Protein AF-A0A7M7JVC4-F1 (afdb_monomer_lite)

Structure (mmCIF, N/CA/C/O backbone):
data_AF-A0A7M7JVC4-F1
#
_entry.id   AF-A0A7M7JVC4-F1
#
loop_
_atom_site.group_PDB
_atom_site.id
_atom_site.type_symbol
_atom_site.label_atom_id
_atom_site.label_alt_id
_atom_site.label_comp_id
_atom_site.label_asym_id
_atom_site.label_entity_id
_atom_site.label_seq_id
_atom_site.pdbx_PDB_ins_code
_atom_site.Cartn_x
_atom_site.Cartn_y
_atom_site.Cartn_z
_atom_site.occupancy
_atom_site.B_iso_or_equiv
_atom_site.auth_seq_id
_atom_site.auth_comp_id
_atom_site.auth_asym_id
_atom_site.auth_atom_id
_atom_site.pdbx_PDB_model_num
ATOM 1 N N . MET A 1 1 ? -13.337 -35.279 90.264 1.00 39.53 1 MET A N 1
ATOM 2 C CA . MET A 1 1 ? -12.430 -34.164 89.915 1.00 39.53 1 MET A CA 1
ATOM 3 C C . MET A 1 1 ? -13.266 -32.918 89.664 1.00 39.53 1 MET A C 1
ATOM 5 O O . MET A 1 1 ? -14.365 -33.030 89.143 1.00 39.53 1 MET A O 1
ATOM 9 N N . LEU A 1 2 ? -12.774 -31.799 90.187 1.00 34.56 2 LEU A N 1
ATOM 10 C CA . LEU A 1 2 ? -13.443 -30.538 90.527 1.00 34.56 2 LEU A CA 1
ATOM 11 C C . LEU A 1 2 ? -14.158 -29.793 89.372 1.00 34.56 2 LEU A C 1
ATOM 13 O O . LEU A 1 2 ? -13.673 -29.756 88.247 1.00 34.56 2 LEU A O 1
ATOM 17 N N . GLN A 1 3 ? -15.284 -29.150 89.723 1.00 35.53 3 GLN A N 1
ATOM 18 C CA . GLN A 1 3 ? -15.937 -28.005 89.045 1.00 35.53 3 GLN A CA 1
ATOM 19 C C . GLN A 1 3 ? -15.028 -26.727 89.078 1.00 35.53 3 GLN A C 1
ATOM 21 O O . GLN A 1 3 ? -13.946 -26.847 89.655 1.00 35.53 3 GLN A O 1
ATOM 26 N N . PRO A 1 4 ? -15.415 -25.485 88.642 1.00 53.03 4 PRO A N 1
ATOM 27 C CA . PRO A 1 4 ? -16.705 -24.984 88.115 1.00 53.03 4 PRO A CA 1
ATOM 28 C C . PRO A 1 4 ? -16.683 -23.914 86.982 1.00 53.03 4 PRO A C 1
ATOM 30 O O . PRO A 1 4 ? -15.665 -23.356 86.587 1.00 53.03 4 PRO A O 1
ATOM 33 N N . LYS A 1 5 ? -17.915 -23.609 86.536 1.00 40.22 5 LYS A N 1
ATOM 34 C CA . LYS A 1 5 ? -18.492 -22.342 86.025 1.00 40.22 5 LYS A CA 1
ATOM 35 C C . LYS A 1 5 ? -17.651 -21.055 86.154 1.00 40.22 5 LYS A C 1
ATOM 37 O O . LYS A 1 5 ? -17.194 -20.713 87.242 1.00 40.22 5 LYS A O 1
ATOM 42 N N . LYS A 1 6 ? -17.754 -20.197 85.127 1.00 35.00 6 LYS A N 1
ATOM 43 C CA . LYS A 1 6 ? -17.859 -18.736 85.308 1.00 35.00 6 LYS A CA 1
ATOM 44 C C . LYS A 1 6 ? -18.884 -18.118 84.344 1.00 35.00 6 LYS A C 1
ATOM 46 O O . LYS A 1 6 ? -18.699 -18.112 83.134 1.00 35.00 6 LYS A O 1
ATOM 51 N N . GLN A 1 7 ? -19.976 -17.627 84.934 1.00 38.47 7 GLN A N 1
ATOM 52 C CA . GLN A 1 7 ? -20.825 -16.540 84.429 1.00 38.47 7 GLN A CA 1
ATOM 53 C C . GLN A 1 7 ? -20.038 -15.216 84.382 1.00 38.47 7 GLN A C 1
ATOM 55 O O . GLN A 1 7 ? -18.957 -15.152 84.965 1.00 38.47 7 GLN A O 1
ATOM 60 N N . ILE A 1 8 ? -20.679 -14.180 83.804 1.00 33.00 8 ILE A N 1
ATOM 61 C CA . ILE A 1 8 ? -20.412 -12.714 83.797 1.00 33.00 8 ILE A CA 1
ATOM 62 C C . ILE A 1 8 ? -20.224 -12.268 82.330 1.00 33.00 8 ILE A C 1
ATOM 64 O O . ILE A 1 8 ? -19.356 -12.793 81.655 1.00 33.00 8 ILE A O 1
ATOM 68 N N . ARG A 1 9 ? -20.965 -11.329 81.726 1.00 27.92 9 ARG A N 1
ATOM 69 C CA . ARG A 1 9 ? -21.956 -10.341 82.181 1.00 27.92 9 ARG A CA 1
ATOM 70 C C . ARG A 1 9 ? -22.773 -9.918 80.952 1.00 27.92 9 ARG A C 1
ATOM 72 O O . ARG A 1 9 ? -22.198 -9.566 79.928 1.00 27.92 9 ARG A O 1
ATOM 79 N N . THR A 1 10 ? -24.092 -9.864 81.079 1.00 34.88 10 THR A N 1
ATOM 80 C CA . THR A 1 10 ? -24.926 -8.954 80.292 1.00 34.88 10 THR A CA 1
ATOM 81 C C . THR A 1 10 ? -24.662 -7.534 80.780 1.00 34.88 10 THR A C 1
ATOM 83 O O . THR A 1 10 ? -24.976 -7.206 81.923 1.00 34.88 10 THR A O 1
ATOM 86 N N . THR A 1 11 ? -24.101 -6.689 79.922 1.00 31.03 11 THR A N 1
ATOM 87 C CA . THR A 1 11 ? -24.216 -5.235 80.052 1.00 31.03 11 THR A CA 1
ATOM 88 C C . THR A 1 11 ? -24.952 -4.717 78.834 1.00 31.03 11 THR A C 1
ATOM 90 O O . THR A 1 11 ? -24.381 -4.539 77.762 1.00 31.03 11 THR A O 1
ATOM 93 N N . SER A 1 12 ? -26.245 -4.478 79.028 1.00 39.09 12 SER A N 1
ATOM 94 C CA . SER A 1 12 ? -26.968 -3.433 78.324 1.00 39.09 12 SER A CA 1
ATOM 95 C C . SER A 1 12 ? -26.209 -2.120 78.515 1.00 39.09 12 SER A C 1
ATOM 97 O O . SER A 1 12 ? -26.120 -1.615 79.633 1.00 39.09 12 SER A O 1
ATOM 99 N N . SER A 1 13 ? -25.659 -1.574 77.438 1.00 31.41 13 SER A N 1
ATOM 100 C CA . SER A 1 13 ? -25.158 -0.207 77.413 1.00 31.41 13 SER A CA 1
ATOM 101 C C . SER A 1 13 ? -25.690 0.451 76.155 1.00 31.41 13 SER A C 1
ATOM 103 O O . SER A 1 13 ? -25.163 0.264 75.067 1.00 31.41 13 SER A O 1
ATOM 105 N N . THR A 1 14 ? -26.773 1.197 76.362 1.00 32.34 14 THR A N 1
ATOM 106 C CA . THR A 1 14 ? -27.021 2.505 75.752 1.00 32.34 14 THR A CA 1
ATOM 107 C C . THR A 1 14 ? -26.822 2.604 74.245 1.00 32.34 14 THR A C 1
ATOM 109 O O . THR A 1 14 ? -25.716 2.807 73.748 1.00 32.34 14 THR A O 1
ATOM 112 N N . ALA A 1 15 ? -27.961 2.645 73.558 1.00 42.03 15 ALA A N 1
ATOM 113 C CA . ALA A 1 15 ? -28.171 3.549 72.444 1.00 42.03 15 ALA A CA 1
ATOM 114 C C . ALA A 1 15 ? -27.502 4.907 72.731 1.00 42.03 15 ALA A C 1
ATOM 116 O O . ALA A 1 15 ? -28.035 5.738 73.465 1.00 42.03 15 ALA A O 1
ATOM 117 N N . SER A 1 16 ? -26.319 5.123 72.168 1.00 34.59 16 SER A N 1
ATOM 118 C CA . SER A 1 16 ? -25.810 6.455 71.900 1.00 34.59 16 SER A CA 1
ATOM 119 C C . SER A 1 16 ? -26.109 6.722 70.434 1.00 34.59 16 SER A C 1
ATOM 121 O O . SER A 1 16 ? -25.559 6.103 69.524 1.00 34.59 16 SER A O 1
ATOM 123 N N . GLY A 1 17 ? -27.078 7.608 70.209 1.00 39.62 17 GLY A N 1
ATOM 124 C CA . GLY A 1 17 ? -27.341 8.152 68.892 1.00 39.62 17 GLY A CA 1
ATOM 125 C C . GLY A 1 17 ? -26.047 8.734 68.341 1.00 39.62 17 GLY A C 1
ATOM 126 O O . GLY A 1 17 ? -25.578 9.775 68.803 1.00 39.62 17 GLY A O 1
ATOM 127 N N . ILE A 1 18 ? -25.469 8.055 67.350 1.00 38.88 18 ILE A N 1
ATOM 128 C CA . ILE A 1 18 ? -24.458 8.653 66.492 1.00 38.88 18 ILE A CA 1
ATOM 129 C C . ILE A 1 18 ? -25.193 9.728 65.705 1.00 38.88 18 ILE A C 1
ATOM 131 O O . ILE A 1 18 ? -25.980 9.467 64.791 1.00 38.88 18 ILE A O 1
ATOM 135 N N . ARG A 1 19 ? -24.968 10.948 66.186 1.00 39.88 19 ARG A N 1
ATOM 136 C CA . ARG A 1 19 ? -25.405 12.216 65.630 1.00 39.88 19 ARG A CA 1
ATOM 137 C C . ARG A 1 19 ? -25.292 12.200 64.108 1.00 39.88 19 ARG A C 1
ATOM 139 O O . ARG A 1 19 ? -24.287 11.793 63.529 1.00 39.88 19 ARG A O 1
ATOM 146 N N . SER A 1 20 ? -26.326 12.729 63.472 1.00 44.97 20 SER A N 1
ATOM 147 C CA . SER A 1 20 ? -26.440 13.005 62.041 1.00 44.97 20 SER A CA 1
ATOM 148 C C . SER A 1 20 ? -25.381 13.968 61.475 1.00 44.97 20 SER A C 1
ATOM 150 O O . SER A 1 20 ? -25.412 14.234 60.276 1.00 44.97 20 SER A O 1
ATOM 152 N N . ASP A 1 21 ? -24.431 14.441 62.287 1.00 44.59 21 ASP A N 1
ATOM 153 C CA . ASP A 1 21 ? -23.516 15.544 61.964 1.00 44.59 21 ASP A CA 1
ATOM 154 C C . ASP A 1 21 ? -22.175 15.106 61.349 1.00 44.59 21 ASP A C 1
ATOM 156 O O . ASP A 1 21 ? -21.436 15.934 60.825 1.00 44.59 21 ASP A O 1
ATOM 160 N N . HIS A 1 22 ? -21.846 13.808 61.325 1.00 47.22 22 HIS A N 1
ATOM 161 C CA . HIS A 1 22 ? -20.631 13.302 60.650 1.00 47.22 22 HIS A CA 1
ATOM 162 C C . HIS A 1 22 ? -20.788 13.113 59.127 1.00 47.22 22 HIS A C 1
ATOM 164 O O . HIS A 1 22 ? -19.872 12.648 58.456 1.00 47.22 22 HIS A O 1
ATOM 170 N N . LYS A 1 23 ? -21.940 13.483 58.557 1.00 54.78 23 LYS A N 1
ATOM 171 C CA . LYS A 1 23 ? -22.329 13.128 57.178 1.00 54.78 23 LYS A CA 1
ATOM 172 C C . LYS A 1 23 ? -21.981 14.189 56.123 1.00 54.78 23 LYS A C 1
ATOM 174 O O . LYS A 1 23 ? -21.711 13.846 54.977 1.00 54.78 23 LYS A O 1
ATOM 179 N N . ILE A 1 24 ? -21.944 15.464 56.509 1.00 60.16 24 ILE A N 1
ATOM 180 C CA . ILE A 1 24 ? -21.456 16.583 55.682 1.00 60.16 24 ILE A CA 1
ATOM 181 C C . ILE A 1 24 ? -19.916 16.577 55.531 1.00 60.16 24 ILE A C 1
ATOM 183 O O . ILE A 1 24 ? -19.450 16.746 54.399 1.00 60.16 24 ILE A O 1
ATOM 187 N N . PRO A 1 25 ? -19.103 16.305 56.581 1.00 77.62 25 PRO A N 1
ATOM 188 C CA . PRO A 1 25 ? -17.643 16.346 56.447 1.00 77.62 25 PRO A CA 1
ATOM 189 C C . PRO A 1 25 ? -17.065 15.314 55.468 1.00 77.62 25 PRO A C 1
ATOM 191 O O . PRO A 1 25 ? -16.040 15.594 54.853 1.00 77.62 25 PRO A O 1
ATOM 194 N N . ALA A 1 26 ? -17.717 14.166 55.248 1.00 85.25 26 ALA A N 1
ATOM 195 C CA . ALA A 1 26 ? -17.235 13.154 54.301 1.00 85.25 26 ALA A CA 1
ATOM 196 C C . ALA A 1 26 ? -17.273 13.640 52.836 1.00 85.25 26 ALA A C 1
ATOM 198 O O . ALA A 1 26 ? -16.300 13.473 52.105 1.00 85.25 26 ALA A O 1
ATOM 199 N N . ILE A 1 27 ? -18.349 14.314 52.406 1.00 86.75 27 ILE A N 1
ATOM 200 C CA . ILE A 1 27 ? -18.439 14.879 51.044 1.00 86.75 27 ILE A CA 1
ATOM 201 C C . ILE A 1 27 ? -17.459 16.034 50.860 1.00 86.75 27 ILE A C 1
ATOM 203 O O . ILE A 1 27 ? -16.848 16.164 49.799 1.00 86.75 27 ILE A O 1
ATOM 207 N N . GLU A 1 28 ? -17.304 16.889 51.870 1.00 88.00 28 GLU A N 1
ATOM 208 C CA . GLU A 1 28 ? -16.306 17.958 51.818 1.00 88.00 28 GLU A CA 1
ATOM 209 C C . GLU A 1 28 ? -14.888 17.400 51.753 1.00 88.00 28 GLU A C 1
ATOM 211 O O . GLU A 1 28 ? -14.068 17.910 50.991 1.00 88.00 28 GLU A O 1
ATOM 216 N N . HIS A 1 29 ? -14.612 16.318 52.483 1.00 90.19 29 HIS A N 1
ATOM 217 C CA . HIS A 1 29 ? -13.346 15.607 52.391 1.00 90.19 29 HIS A CA 1
ATOM 218 C C . HIS A 1 29 ? -13.120 15.052 50.977 1.00 90.19 29 HIS A C 1
ATOM 220 O O . HIS A 1 29 ? -12.086 15.339 50.380 1.00 90.19 29 HIS A O 1
ATOM 226 N N . LEU A 1 30 ? -14.115 14.387 50.372 1.00 89.69 30 LEU A N 1
ATOM 227 C CA . LEU A 1 30 ? -14.038 13.920 48.977 1.00 89.69 30 LEU A CA 1
ATOM 228 C C . LEU A 1 30 ? -13.825 15.059 47.971 1.00 89.69 30 LEU A C 1
ATOM 230 O O . LEU A 1 30 ? -13.145 14.874 46.967 1.00 89.69 30 LEU A O 1
ATOM 234 N N . LYS A 1 31 ? -14.396 16.246 48.209 1.00 89.81 31 LYS A N 1
ATOM 235 C CA . LYS A 1 31 ? -14.145 17.429 47.369 1.00 89.81 31 LYS A CA 1
ATOM 236 C C . LYS A 1 31 ? -12.717 17.956 47.535 1.00 89.81 31 LYS A C 1
ATOM 238 O O . LYS A 1 31 ? -12.133 18.385 46.546 1.00 89.81 31 LYS A O 1
ATOM 243 N N . LYS A 1 32 ? -12.160 17.913 48.752 1.00 92.31 32 LYS A N 1
ATOM 244 C CA . LYS A 1 32 ? -10.773 18.319 49.046 1.00 92.31 32 LYS A CA 1
ATOM 245 C C . LYS A 1 32 ? -9.739 17.366 48.447 1.00 92.31 32 LYS A C 1
ATOM 247 O O . LYS A 1 32 ? -8.675 17.825 48.055 1.00 92.31 32 LYS A O 1
ATOM 252 N N . LEU A 1 33 ? -10.064 16.076 48.335 1.00 89.12 33 LEU A N 1
ATOM 253 C CA . LEU A 1 33 ? -9.215 15.077 47.673 1.00 89.12 33 LEU A CA 1
ATOM 254 C C . LEU A 1 33 ? -9.075 15.303 46.154 1.00 89.12 33 LEU A C 1
ATOM 256 O O . LEU A 1 33 ? -8.194 14.717 45.532 1.00 89.12 33 LEU A O 1
ATOM 260 N N . GLY A 1 34 ? -9.899 16.169 45.554 1.00 89.44 34 GLY A N 1
ATOM 261 C CA . GLY A 1 34 ? -9.809 16.522 44.138 1.00 89.44 34 GLY A CA 1
ATOM 262 C C . GLY A 1 34 ? -10.526 15.532 43.215 1.00 89.44 34 GLY A C 1
ATOM 263 O O . GLY A 1 34 ? -11.606 15.034 43.540 1.00 89.44 34 GLY A O 1
ATOM 264 N N . ASP A 1 35 ? -9.966 15.307 42.022 1.00 91.50 35 ASP A N 1
ATOM 265 C CA . ASP A 1 35 ? -10.534 14.388 41.027 1.00 91.50 35 ASP A CA 1
ATOM 266 C C . ASP A 1 35 ? -10.101 12.947 41.329 1.00 91.50 35 ASP A C 1
ATOM 268 O O . ASP A 1 35 ? -8.933 12.581 41.174 1.00 91.50 35 ASP A O 1
ATOM 272 N N . LEU A 1 36 ? -11.053 12.119 41.768 1.00 93.50 36 LEU A N 1
ATOM 273 C CA . LEU A 1 36 ? -10.788 10.734 42.163 1.00 93.50 36 LEU A CA 1
ATOM 274 C C . LEU A 1 36 ? -10.240 9.890 41.002 1.00 93.50 36 LEU A C 1
ATOM 276 O O . LEU A 1 36 ? -9.515 8.928 41.250 1.00 93.50 36 LEU A O 1
ATOM 280 N N . SER A 1 37 ? -10.521 10.254 39.743 1.00 92.69 37 SER A N 1
ATOM 281 C CA . SER A 1 37 ? -9.924 9.567 38.590 1.00 92.69 37 SER A CA 1
ATOM 282 C C . SER A 1 37 ? -8.405 9.718 38.551 1.00 92.69 37 SER A C 1
ATOM 284 O O . SER A 1 37 ? -7.711 8.783 38.169 1.00 92.69 37 SER A O 1
ATOM 286 N N . THR A 1 38 ? -7.872 10.865 38.983 1.00 93.06 38 THR A N 1
ATOM 287 C CA . THR A 1 38 ? -6.423 11.110 39.041 1.00 93.06 38 THR A CA 1
ATOM 288 C C . THR A 1 38 ? -5.760 10.227 40.093 1.00 93.06 38 THR A C 1
ATOM 290 O O . THR A 1 38 ? -4.673 9.709 39.866 1.00 93.06 38 THR A O 1
ATOM 293 N N . ILE A 1 39 ? -6.439 9.996 41.221 1.00 92.50 39 ILE A N 1
ATOM 294 C CA . ILE A 1 39 ? -5.957 9.086 42.269 1.00 92.50 39 ILE A CA 1
ATOM 295 C C . ILE A 1 39 ? -5.867 7.658 41.717 1.00 92.50 39 ILE A C 1
ATOM 297 O O . ILE A 1 39 ? -4.833 7.013 41.866 1.00 92.50 39 ILE A O 1
ATOM 301 N N . VAL A 1 40 ? -6.911 7.185 41.028 1.00 92.44 40 VAL A N 1
ATOM 302 C CA . VAL A 1 40 ? -6.907 5.850 40.406 1.00 92.44 40 VAL A CA 1
ATOM 303 C C . VAL A 1 40 ? -5.830 5.737 39.328 1.00 92.44 40 VAL A C 1
ATOM 305 O O . VAL A 1 40 ? -5.117 4.744 39.305 1.00 92.44 40 VAL A O 1
ATOM 308 N N . ASN A 1 41 ? -5.647 6.756 38.486 1.00 90.19 41 ASN A N 1
ATOM 309 C CA . ASN A 1 41 ? -4.593 6.748 37.466 1.00 90.19 41 ASN A CA 1
ATOM 310 C C . ASN A 1 41 ? -3.180 6.668 38.071 1.00 90.19 41 ASN A C 1
ATOM 312 O O . ASN A 1 41 ? -2.296 6.074 37.465 1.00 90.19 41 ASN A O 1
ATOM 316 N N . ASN A 1 42 ? -2.964 7.237 39.261 1.00 89.62 42 ASN A N 1
ATOM 317 C CA . ASN A 1 42 ? -1.658 7.217 39.926 1.00 89.62 42 ASN A CA 1
ATOM 318 C C . ASN A 1 42 ? -1.395 5.922 40.709 1.00 89.62 42 ASN A C 1
ATOM 320 O O . ASN A 1 42 ? -0.244 5.517 40.848 1.00 89.62 42 ASN A O 1
ATOM 324 N N . HIS A 1 43 ? -2.439 5.295 41.258 1.00 87.44 43 HIS A N 1
ATOM 325 C CA . HIS A 1 43 ? -2.303 4.144 42.160 1.00 87.44 43 HIS A CA 1
ATOM 326 C C . HIS A 1 43 ? -2.792 2.815 41.565 1.00 87.44 43 HIS A C 1
ATOM 328 O O . HIS A 1 43 ? -2.616 1.767 42.182 1.00 87.44 43 HIS A O 1
ATOM 334 N N . GLY A 1 44 ? -3.444 2.837 40.404 1.00 86.62 44 GLY A N 1
ATOM 335 C CA . GLY A 1 44 ? -4.079 1.681 39.764 1.00 86.62 44 GLY A CA 1
ATOM 336 C C . GLY A 1 44 ? -5.417 1.256 40.383 1.00 86.62 44 GLY A C 1
ATOM 337 O O . GLY A 1 44 ? -6.200 0.559 39.749 1.00 86.62 44 GLY A O 1
ATOM 338 N N . HIS A 1 45 ? -5.720 1.696 41.605 1.00 91.19 45 HIS A N 1
ATOM 339 C CA . HIS A 1 45 ? -6.929 1.342 42.349 1.00 91.19 45 HIS A CA 1
ATOM 340 C C . HIS A 1 45 ? -7.367 2.492 43.263 1.00 91.19 45 HIS A C 1
ATOM 342 O O . HIS A 1 45 ? -6.633 3.462 43.469 1.00 91.19 45 HIS A O 1
ATOM 348 N N . LEU A 1 46 ? -8.574 2.394 43.826 1.00 91.94 46 LEU A N 1
ATOM 349 C CA . LEU A 1 46 ? -9.032 3.319 44.862 1.00 91.94 46 LEU A CA 1
ATOM 350 C C . LEU A 1 46 ? -8.394 2.949 46.212 1.00 91.94 46 LEU A C 1
ATOM 352 O O . LEU A 1 46 ? -8.654 1.851 46.713 1.00 91.94 46 LEU A O 1
ATOM 356 N N . PRO A 1 47 ? -7.623 3.846 46.853 1.00 93.19 47 PRO A N 1
ATOM 357 C CA . PRO A 1 47 ? -7.057 3.570 48.166 1.00 93.19 47 PRO A CA 1
ATOM 358 C C . PRO A 1 47 ? -8.143 3.280 49.207 1.00 93.19 47 PRO A C 1
ATOM 360 O O . PRO A 1 47 ? -9.214 3.894 49.192 1.00 93.19 47 PRO A O 1
ATOM 363 N N . VAL A 1 48 ? -7.838 2.404 50.168 1.00 92.56 48 VAL A N 1
ATOM 364 C CA . VAL A 1 48 ? -8.786 1.974 51.215 1.00 92.56 48 VAL A CA 1
ATOM 365 C C . VAL A 1 48 ? -9.416 3.165 51.944 1.00 92.56 48 VAL A C 1
ATOM 367 O O . VAL A 1 48 ? -10.629 3.195 52.124 1.00 92.56 48 VAL A O 1
ATOM 370 N N . TYR A 1 49 ? -8.631 4.195 52.282 1.00 92.25 49 TYR A N 1
ATOM 371 C CA . TYR A 1 49 ? -9.148 5.383 52.972 1.00 92.25 49 TYR A CA 1
ATOM 372 C C . TYR A 1 49 ? -10.191 6.158 52.139 1.00 92.25 49 TYR A C 1
ATOM 374 O O . TYR A 1 49 ? -11.146 6.707 52.695 1.00 92.25 49 TYR A O 1
ATOM 382 N N . VAL A 1 50 ? -10.056 6.171 50.805 1.00 92.88 50 VAL A N 1
ATOM 383 C CA . VAL A 1 50 ? -11.036 6.792 49.901 1.00 92.88 50 VAL A CA 1
ATOM 384 C C . VAL A 1 50 ? -12.312 5.955 49.865 1.00 92.88 50 VAL A C 1
ATOM 386 O O . VAL A 1 50 ? -13.398 6.518 49.972 1.00 92.88 50 VAL A O 1
ATOM 389 N N . LYS A 1 51 ? -12.197 4.622 49.791 1.00 93.50 51 LYS A N 1
ATOM 390 C CA . LYS A 1 51 ? -13.347 3.700 49.824 1.00 93.50 51 LYS A CA 1
ATOM 391 C C . LYS A 1 51 ? -14.160 3.832 51.107 1.00 93.50 51 LYS A C 1
ATOM 393 O O . LYS A 1 51 ? -15.365 4.054 51.044 1.00 93.50 51 LYS A O 1
ATOM 398 N N . THR A 1 52 ? -13.491 3.819 52.262 1.00 92.56 52 THR A N 1
ATOM 399 C CA . THR A 1 52 ? -14.147 4.029 53.560 1.00 92.56 52 THR A CA 1
ATOM 400 C C . THR A 1 52 ? -14.857 5.382 53.604 1.00 92.56 52 THR A C 1
ATOM 402 O O . THR A 1 52 ? -15.973 5.478 54.103 1.00 92.56 52 THR A O 1
ATOM 405 N N . THR A 1 53 ? -14.260 6.431 53.028 1.00 91.88 53 THR A N 1
ATOM 406 C CA . THR A 1 53 ? -14.913 7.745 52.944 1.00 91.88 53 THR A CA 1
ATOM 407 C C . THR A 1 53 ? -16.152 7.710 52.042 1.00 91.88 53 THR A C 1
ATOM 409 O O . THR A 1 53 ? -17.183 8.259 52.420 1.00 91.88 53 THR A O 1
ATOM 412 N N . LEU A 1 54 ? -16.079 7.064 50.873 1.00 92.56 54 LEU A N 1
ATOM 413 C CA . LEU A 1 54 ? -17.202 6.933 49.934 1.00 92.56 54 LEU A CA 1
ATOM 414 C C . LEU A 1 54 ? -18.381 6.158 50.543 1.00 92.56 54 LEU A C 1
ATOM 416 O O . LEU A 1 54 ? -19.528 6.556 50.359 1.00 92.56 54 LEU A O 1
ATOM 420 N N . GLU A 1 55 ? -18.106 5.102 51.307 1.00 91.56 55 GLU A N 1
ATOM 421 C CA . GLU A 1 55 ? -19.119 4.263 51.967 1.00 91.56 55 GLU A CA 1
ATOM 422 C C . GLU A 1 55 ? -19.846 4.970 53.119 1.00 91.56 55 GLU A C 1
ATOM 424 O O . GLU A 1 55 ? -20.992 4.641 53.428 1.00 91.56 55 GLU A O 1
ATOM 429 N N . LEU A 1 56 ? -19.219 5.976 53.736 1.00 91.38 56 LEU A N 1
ATOM 430 C CA . LEU A 1 56 ? -19.846 6.804 54.771 1.00 91.38 56 LEU A CA 1
ATOM 431 C C . LEU A 1 56 ? -20.830 7.840 54.196 1.00 91.38 56 LEU A C 1
ATOM 433 O O . LEU A 1 56 ? -21.617 8.427 54.948 1.00 91.38 56 LEU A O 1
ATOM 437 N N . VAL A 1 57 ? -20.807 8.086 52.880 1.00 90.12 57 VAL A N 1
ATOM 438 C CA . VAL A 1 57 ? -21.668 9.076 52.221 1.00 90.12 57 VAL A CA 1
ATOM 439 C C . VAL A 1 57 ? -23.025 8.460 51.844 1.00 90.12 57 VAL A C 1
ATOM 441 O O . VAL A 1 57 ? -23.074 7.446 51.150 1.00 90.12 57 VAL A O 1
ATOM 444 N N . PRO A 1 58 ? -24.165 9.085 52.209 1.00 88.62 58 PRO A N 1
ATOM 445 C CA . PRO A 1 58 ? -25.481 8.607 51.790 1.00 88.62 58 PRO A CA 1
ATOM 446 C C . PRO A 1 58 ? -25.630 8.583 50.264 1.00 88.62 58 PRO A C 1
ATOM 448 O O . PRO A 1 58 ? -25.318 9.574 49.601 1.00 88.62 58 PRO A O 1
ATOM 451 N N . HIS A 1 59 ? -26.217 7.513 49.714 1.00 88.62 59 HIS A N 1
ATOM 452 C CA . HIS A 1 59 ? -26.338 7.315 48.262 1.00 88.62 59 HIS A CA 1
ATOM 453 C C . HIS A 1 59 ? -26.880 8.530 47.499 1.00 88.62 59 HIS A C 1
ATOM 455 O O . HIS A 1 59 ? -26.301 8.909 46.496 1.00 88.62 59 HIS A O 1
ATOM 461 N N . LYS A 1 60 ? -27.924 9.208 47.996 1.00 88.50 60 LYS A N 1
ATOM 462 C CA . LYS A 1 60 ? -28.495 10.388 47.317 1.00 88.50 60 LYS A CA 1
ATOM 463 C C . LYS A 1 60 ? -27.483 11.529 47.144 1.00 88.50 60 LYS A C 1
ATOM 465 O O . LYS A 1 60 ? -27.516 12.249 46.152 1.00 88.50 60 LYS A O 1
ATOM 470 N N . ALA A 1 61 ? -26.609 11.720 48.127 1.00 89.50 61 ALA A N 1
ATOM 471 C CA . ALA A 1 61 ? -25.596 12.765 48.086 1.00 89.50 61 ALA A CA 1
ATOM 472 C C . ALA A 1 61 ? -24.368 12.331 47.268 1.00 89.50 61 ALA A C 1
ATOM 474 O O . ALA A 1 61 ? -23.728 13.164 46.627 1.00 89.50 61 ALA A O 1
ATOM 475 N N . LEU A 1 62 ? -24.086 11.026 47.247 1.00 90.44 62 LEU A N 1
ATOM 476 C CA . LEU A 1 62 ? -23.075 10.417 46.392 1.00 90.44 62 LEU A CA 1
ATOM 477 C C . LEU A 1 62 ? -23.470 10.482 44.904 1.00 90.44 62 LEU A C 1
ATOM 479 O O . LEU A 1 62 ? -22.646 10.866 44.078 1.00 90.44 62 LEU A O 1
ATOM 483 N N . ASP A 1 63 ? -24.738 10.215 44.580 1.00 89.56 63 ASP A N 1
ATOM 484 C CA . ASP A 1 63 ? -25.306 10.348 43.233 1.00 89.56 63 ASP A CA 1
ATOM 485 C C . ASP A 1 63 ? -25.104 11.789 42.720 1.00 89.56 63 ASP A C 1
ATOM 487 O O . ASP A 1 63 ? -24.493 12.002 41.674 1.00 89.56 63 ASP A O 1
ATOM 491 N N . ALA A 1 64 ? -25.481 12.795 43.522 1.00 89.75 64 ALA A N 1
ATOM 492 C CA . ALA A 1 64 ? -25.270 14.208 43.188 1.00 89.75 64 ALA A CA 1
ATOM 493 C C . ALA A 1 64 ? -23.780 14.581 43.040 1.00 89.75 64 ALA A C 1
ATOM 495 O O . ALA A 1 64 ? -23.412 15.394 42.187 1.00 89.75 64 ALA A O 1
ATOM 496 N N . TYR A 1 65 ? -22.902 13.995 43.863 1.00 91.56 65 TYR A N 1
ATOM 497 C CA . TYR A 1 65 ? -21.456 14.189 43.746 1.00 91.56 65 TYR A CA 1
ATOM 498 C C . TYR A 1 65 ? -20.915 13.623 42.426 1.00 91.56 65 TYR A C 1
ATOM 500 O O . TYR A 1 65 ? -20.106 14.284 41.775 1.00 91.56 65 TYR A O 1
ATOM 508 N N . PHE A 1 66 ? -21.360 12.435 42.017 1.00 93.62 66 PHE A N 1
ATOM 509 C CA . PHE A 1 66 ? -20.902 11.781 40.793 1.00 93.62 66 PHE A CA 1
ATOM 510 C C . PHE A 1 66 ? -21.477 12.397 39.515 1.00 93.62 66 PHE A C 1
ATOM 512 O O . PHE A 1 66 ? -20.768 12.456 38.507 1.00 93.62 66 PHE A O 1
ATOM 519 N N . GLU A 1 67 ? -22.714 12.893 39.553 1.00 89.94 67 GLU A N 1
ATOM 520 C CA . GLU A 1 67 ? -23.321 13.642 38.448 1.00 89.94 67 GLU A CA 1
ATOM 521 C C . GLU A 1 67 ? -22.615 14.986 38.215 1.00 89.94 67 GLU A C 1
ATOM 523 O O . GLU A 1 67 ? -22.439 15.420 37.071 1.00 89.94 67 GLU A O 1
ATOM 528 N N . SER A 1 68 ? -22.143 15.630 39.288 1.00 89.38 68 SER A N 1
ATOM 529 C CA . SER A 1 68 ? -21.432 16.905 39.203 1.00 89.38 68 SER A CA 1
ATOM 530 C C . SER A 1 68 ? -20.165 16.783 38.354 1.00 89.38 68 SER A C 1
ATOM 532 O O . SER A 1 68 ? -19.236 16.044 38.682 1.00 89.38 68 SER A O 1
ATOM 534 N N . GLY A 1 69 ? -20.112 17.518 37.239 1.00 84.31 69 GLY A N 1
ATOM 535 C CA . GLY A 1 69 ? -18.932 17.582 36.372 1.00 84.31 69 GLY A CA 1
ATOM 536 C C . GLY A 1 69 ? -18.489 16.232 35.793 1.00 84.31 69 GLY A C 1
ATOM 537 O O . GLY A 1 69 ? -17.301 16.068 35.513 1.00 84.31 69 GLY A O 1
ATOM 538 N N . LYS A 1 70 ? -19.410 15.263 35.646 1.00 89.69 70 LYS A N 1
ATOM 539 C CA . LYS A 1 70 ? -19.135 13.894 35.162 1.00 89.69 70 LYS A CA 1
ATOM 540 C C . LYS A 1 70 ? -18.092 13.137 36.001 1.00 89.69 70 LYS A C 1
ATOM 542 O O . LYS A 1 70 ? -17.415 12.244 35.489 1.00 89.69 70 LYS A O 1
ATOM 547 N N . ARG A 1 71 ? -17.940 13.478 37.287 1.00 92.50 71 ARG A N 1
ATOM 548 C CA . ARG A 1 71 ? -16.959 12.853 38.198 1.00 92.50 71 ARG A CA 1
ATOM 549 C C . ARG A 1 71 ? -17.113 11.338 38.264 1.00 92.50 71 ARG A C 1
ATOM 551 O O . ARG A 1 71 ? -16.118 10.625 38.236 1.00 92.50 71 ARG A O 1
ATOM 558 N N . GLY A 1 72 ? -18.349 10.843 38.296 1.00 93.44 72 GLY A N 1
ATOM 559 C CA . GLY A 1 72 ? -18.616 9.408 38.309 1.00 93.44 72 GLY A CA 1
ATOM 560 C C . GLY A 1 72 ? -18.177 8.704 37.025 1.00 93.44 72 GLY A C 1
ATOM 561 O O . GLY A 1 72 ? -17.571 7.639 37.096 1.00 93.44 72 GLY A O 1
ATOM 562 N N . HIS A 1 73 ? -18.398 9.312 35.854 1.00 93.25 73 HIS A N 1
ATOM 563 C CA . HIS A 1 73 ? -17.930 8.754 34.578 1.00 93.25 73 HIS A CA 1
ATOM 564 C C . HIS A 1 73 ? -16.409 8.761 34.463 1.00 93.25 73 HIS A C 1
ATOM 566 O O . HIS A 1 73 ? -15.835 7.783 33.994 1.00 93.25 73 HIS A O 1
ATOM 572 N N . LYS A 1 74 ? -15.752 9.835 34.916 1.00 94.50 74 LYS A N 1
ATOM 573 C CA . LYS A 1 74 ? -14.286 9.910 34.974 1.00 94.50 74 LYS A CA 1
ATOM 574 C C . LYS A 1 74 ? -13.704 8.835 35.882 1.00 94.50 74 LYS A C 1
ATOM 576 O O . LYS A 1 74 ? -12.783 8.134 35.477 1.00 94.50 74 LYS A O 1
ATOM 581 N N . LEU A 1 75 ? -14.266 8.685 37.082 1.00 95.06 75 LEU A N 1
ATOM 582 C CA . LEU A 1 75 ? -13.840 7.670 38.037 1.00 95.06 75 LEU A CA 1
ATOM 583 C C . LEU A 1 75 ? -14.035 6.264 37.466 1.00 95.06 75 LEU A C 1
ATOM 585 O O . LEU A 1 75 ? -13.096 5.476 37.463 1.00 95.06 75 LEU A O 1
ATOM 589 N N . LEU A 1 76 ? -15.223 5.961 36.934 1.00 94.69 76 LEU A N 1
ATOM 590 C CA . LEU A 1 76 ? -15.505 4.655 36.344 1.00 94.69 76 LEU A CA 1
ATOM 591 C C . LEU A 1 76 ? -14.581 4.356 35.158 1.00 94.69 76 LEU A C 1
ATOM 593 O O . LEU A 1 76 ? -14.086 3.240 35.046 1.00 94.69 76 LEU A O 1
ATOM 597 N N . SER A 1 77 ? -14.336 5.344 34.295 1.00 94.12 77 SER A N 1
ATOM 598 C CA . SER A 1 77 ? -13.408 5.221 33.170 1.00 94.12 77 SER A CA 1
ATOM 599 C C . SER A 1 77 ? -11.991 4.895 33.649 1.00 94.12 77 SER A C 1
ATOM 601 O O . SER A 1 77 ? -11.406 3.925 33.171 1.00 94.12 77 SER A O 1
ATOM 603 N N . ALA A 1 78 ? -11.478 5.631 34.641 1.00 94.31 78 ALA A N 1
ATOM 604 C CA . ALA A 1 78 ? -10.153 5.395 35.210 1.00 94.31 78 ALA A CA 1
ATOM 605 C C . ALA A 1 78 ? -10.036 4.016 35.878 1.00 94.31 78 ALA A C 1
ATOM 607 O O . ALA A 1 78 ? -9.019 3.345 35.713 1.00 94.31 78 ALA A O 1
ATOM 608 N N . ILE A 1 79 ? -11.079 3.567 36.585 1.00 95.00 79 ILE A N 1
ATOM 609 C CA . ILE A 1 79 ? -11.124 2.223 37.182 1.00 95.00 79 ILE A CA 1
ATOM 610 C C . ILE A 1 79 ? -11.120 1.159 36.084 1.00 95.00 79 ILE A C 1
ATOM 612 O O . ILE A 1 79 ? -10.327 0.232 36.143 1.00 95.00 79 ILE A O 1
ATOM 616 N N . CYS A 1 80 ? -11.947 1.303 35.046 1.00 94.44 80 CYS A N 1
ATOM 617 C CA . CYS A 1 80 ? -11.978 0.338 33.944 1.00 94.44 80 CYS A CA 1
ATOM 618 C C . CYS A 1 80 ? -10.658 0.292 33.161 1.00 94.44 80 CYS A C 1
ATOM 620 O O . CYS A 1 80 ? -10.347 -0.744 32.587 1.00 94.44 80 CYS A O 1
ATOM 622 N N . PHE A 1 81 ? -9.910 1.397 33.118 1.00 93.50 81 PHE A N 1
ATOM 623 C CA . PHE A 1 81 ? -8.622 1.483 32.432 1.00 93.50 81 PHE A CA 1
ATOM 624 C C . PHE A 1 81 ? -7.465 0.868 33.236 1.00 93.50 81 PHE A C 1
ATOM 626 O O . PHE A 1 81 ? -6.585 0.255 32.644 1.00 93.50 81 PHE A O 1
ATOM 633 N N . ASN A 1 82 ? -7.438 1.041 34.564 1.00 89.56 82 ASN A N 1
ATOM 634 C CA . ASN A 1 82 ? -6.269 0.674 35.379 1.00 89.56 82 ASN A CA 1
ATOM 635 C C . ASN A 1 82 ? -6.478 -0.521 36.317 1.00 89.56 82 ASN A C 1
ATOM 637 O O . ASN A 1 82 ? -5.495 -1.099 36.771 1.00 89.56 82 ASN A O 1
ATOM 641 N N . ALA A 1 83 ? -7.721 -0.848 36.668 1.00 81.62 83 ALA A N 1
ATOM 642 C CA . ALA A 1 83 ? -8.008 -1.690 37.822 1.00 81.62 83 ALA A CA 1
ATOM 643 C C . ALA A 1 83 ? -8.522 -3.088 37.448 1.00 81.62 83 ALA A C 1
ATOM 645 O O . ALA A 1 83 ? -9.046 -3.327 36.359 1.00 81.62 83 ALA A O 1
ATOM 646 N N . GLU A 1 84 ? -8.405 -4.013 38.400 1.00 90.38 84 GLU A N 1
ATOM 647 C CA . GLU A 1 84 ? -8.907 -5.382 38.278 1.00 90.38 84 GLU A CA 1
ATOM 648 C C . GLU A 1 84 ? -10.439 -5.462 38.388 1.00 90.38 84 GLU A C 1
ATOM 650 O O . GLU A 1 84 ? -11.125 -4.525 38.812 1.00 90.38 84 GLU A O 1
ATOM 655 N N . LEU A 1 85 ? -10.993 -6.629 38.042 1.00 93.69 85 LEU A N 1
ATOM 656 C CA . LEU A 1 85 ? -12.436 -6.879 38.060 1.00 93.69 85 LEU A CA 1
ATOM 657 C C . LEU A 1 85 ? -13.106 -6.530 39.398 1.00 93.69 85 LEU A C 1
ATOM 659 O O . LEU A 1 85 ? -14.220 -6.006 39.385 1.00 93.69 85 LEU A O 1
ATOM 663 N N . ASP A 1 86 ? -12.460 -6.783 40.535 1.00 93.69 86 ASP A N 1
ATOM 664 C CA . ASP A 1 86 ? -13.055 -6.518 41.850 1.00 93.69 86 ASP A CA 1
ATOM 665 C C . ASP A 1 86 ? -13.252 -5.018 42.122 1.00 93.69 86 ASP A C 1
ATOM 667 O O . ASP A 1 86 ? -14.264 -4.623 42.705 1.00 93.69 86 ASP A O 1
ATOM 671 N N . GLU A 1 87 ? -12.366 -4.157 41.616 1.00 93.62 87 GLU A N 1
ATOM 672 C CA . GLU A 1 87 ? -12.534 -2.699 41.685 1.00 93.62 87 GLU A CA 1
ATOM 673 C C . GLU A 1 87 ? -13.674 -2.223 40.779 1.00 93.62 87 GLU A C 1
ATOM 675 O O . GLU A 1 87 ? -14.466 -1.354 41.155 1.00 93.62 87 GLU A O 1
ATOM 680 N N . VAL A 1 88 ? -13.812 -2.829 39.597 1.00 94.50 88 VAL A N 1
ATOM 681 C CA . VAL A 1 88 ? -14.924 -2.546 38.677 1.00 94.50 88 VAL A CA 1
ATOM 682 C C . VAL A 1 88 ? -16.259 -2.967 39.298 1.00 94.50 88 VAL A C 1
ATOM 684 O O . VAL A 1 88 ? -17.239 -2.220 39.229 1.00 94.50 88 VAL A O 1
ATOM 687 N N . ARG A 1 89 ? -16.299 -4.131 39.958 1.00 95.62 89 ARG A N 1
ATOM 688 C CA . ARG A 1 89 ? -17.469 -4.603 40.711 1.00 95.62 89 ARG A CA 1
ATOM 689 C C . ARG A 1 89 ? -17.799 -3.668 41.858 1.00 95.62 89 ARG A C 1
ATOM 691 O O . ARG A 1 89 ? -18.949 -3.270 41.982 1.00 95.62 89 ARG A O 1
ATOM 698 N N . TYR A 1 90 ? -16.807 -3.244 42.634 1.00 94.94 90 TYR A N 1
ATOM 699 C CA . TYR A 1 90 ? -16.999 -2.258 43.695 1.00 94.94 90 TYR A CA 1
ATOM 700 C C . TYR A 1 90 ? -17.616 -0.954 43.163 1.00 94.94 90 TYR A C 1
ATOM 702 O O . TYR A 1 90 ? -18.602 -0.447 43.704 1.00 94.94 90 TYR A O 1
ATOM 710 N N . ALA A 1 91 ? -17.094 -0.433 42.053 1.00 94.00 91 ALA A N 1
ATOM 711 C CA . ALA A 1 91 ? -17.597 0.787 41.434 1.00 94.00 91 ALA A CA 1
ATOM 712 C C . ALA A 1 91 ? -19.052 0.655 40.935 1.00 94.00 91 ALA A C 1
ATOM 714 O O . ALA A 1 91 ? -19.844 1.597 41.022 1.00 94.00 91 ALA A O 1
ATOM 715 N N . ILE A 1 92 ? -19.432 -0.511 40.416 1.00 93.88 92 ILE A N 1
ATOM 716 C CA . ILE A 1 92 ? -20.767 -0.740 39.851 1.00 93.88 92 ILE A CA 1
ATOM 717 C C . ILE A 1 92 ? -21.785 -1.153 40.918 1.00 93.88 92 ILE A C 1
ATOM 719 O O . ILE A 1 92 ? -22.892 -0.620 40.931 1.00 93.88 92 ILE A O 1
ATOM 723 N N . GLU A 1 93 ? -21.430 -2.077 41.804 1.00 93.44 93 GLU A N 1
ATOM 724 C CA . GLU A 1 93 ? -22.326 -2.674 42.799 1.00 93.44 93 GLU A CA 1
ATOM 725 C C . GLU A 1 93 ? -22.436 -1.785 44.047 1.00 93.44 93 GLU A C 1
ATOM 727 O O . GLU A 1 93 ? -23.547 -1.472 44.482 1.00 93.44 93 GLU A O 1
ATOM 732 N N . THR A 1 94 ? -21.304 -1.314 44.584 1.00 91.81 94 THR A N 1
ATOM 733 C CA . THR A 1 94 ? -21.262 -0.530 45.830 1.00 91.81 94 THR A CA 1
ATOM 734 C C . THR A 1 94 ? -21.480 0.957 45.573 1.00 91.81 94 THR A C 1
ATOM 736 O O . THR A 1 94 ? -22.342 1.577 46.200 1.00 91.81 94 THR A O 1
ATOM 739 N N . LEU A 1 95 ? -20.740 1.539 44.621 1.00 92.06 95 LEU A N 1
ATOM 740 C CA . LEU A 1 95 ? -20.854 2.970 44.296 1.00 92.06 95 LEU A CA 1
ATOM 741 C C . LEU A 1 95 ? -22.005 3.283 43.327 1.00 92.06 95 LEU A C 1
ATOM 743 O O . LEU A 1 95 ? -22.331 4.452 43.133 1.00 92.06 95 LEU A O 1
ATOM 747 N N . ARG A 1 96 ? -22.648 2.256 42.747 1.00 91.81 96 ARG A N 1
ATOM 748 C CA . ARG A 1 96 ? -23.841 2.369 41.881 1.00 91.81 96 ARG A CA 1
ATOM 749 C C . ARG A 1 96 ? -23.635 3.270 40.665 1.00 91.81 96 ARG A C 1
ATOM 751 O O . ARG A 1 96 ? -24.584 3.873 40.160 1.00 91.81 96 ARG A O 1
ATOM 758 N N . LEU A 1 97 ? -22.404 3.330 40.150 1.00 90.94 97 LEU A N 1
ATOM 759 C CA . LEU A 1 97 ? -22.060 4.171 38.998 1.00 90.94 97 LEU A CA 1
ATOM 760 C C . LEU A 1 97 ? -22.790 3.754 37.710 1.00 90.94 97 LEU A C 1
ATOM 762 O O . LEU A 1 97 ? -22.904 4.551 36.783 1.00 90.94 97 LEU A O 1
ATOM 766 N N . ASN A 1 98 ? -23.361 2.546 37.663 1.00 88.00 98 ASN A N 1
ATOM 767 C CA . ASN A 1 98 ? -24.228 2.092 36.572 1.00 88.00 98 ASN A CA 1
ATOM 768 C C . ASN A 1 98 ? -25.554 2.865 36.456 1.00 88.00 98 ASN A C 1
ATOM 770 O O . ASN A 1 98 ? -26.230 2.744 35.437 1.00 88.00 98 ASN A O 1
ATOM 774 N N . ARG A 1 99 ? -25.943 3.636 37.480 1.00 87.25 99 ARG A N 1
ATOM 775 C CA . ARG A 1 99 ? -27.130 4.505 37.441 1.00 87.25 99 ARG A CA 1
ATOM 776 C C . ARG A 1 99 ? -26.909 5.786 36.653 1.00 87.25 99 ARG A C 1
ATOM 778 O O . ARG A 1 99 ? -27.884 6.433 36.278 1.00 87.25 99 ARG A O 1
ATOM 785 N N . LEU A 1 100 ? -25.651 6.151 36.418 1.00 85.44 100 LEU A N 1
ATOM 786 C CA . LEU A 1 100 ? -25.329 7.343 35.657 1.00 85.44 100 LEU A CA 1
ATOM 787 C C . LEU A 1 100 ? -25.801 7.183 34.205 1.00 85.44 100 LEU A C 1
ATOM 789 O O . LEU A 1 100 ? -25.704 6.091 33.634 1.00 85.44 100 LEU A O 1
ATOM 793 N N . PRO A 1 101 ? -26.282 8.268 33.573 1.00 83.44 101 PRO A N 1
ATOM 794 C CA . PRO A 1 101 ? -26.676 8.230 32.175 1.00 83.44 101 PRO A CA 1
ATOM 795 C C . PRO A 1 101 ? -25.495 7.777 31.320 1.00 83.44 101 PRO A C 1
ATOM 797 O O . PRO A 1 101 ? -24.352 8.181 31.539 1.00 83.44 101 PRO A O 1
ATOM 800 N N . GLN A 1 102 ? -25.760 6.921 30.339 1.00 80.06 102 GLN A N 1
ATOM 801 C CA . GLN A 1 102 ? -24.694 6.418 29.483 1.00 80.06 102 GLN A CA 1
ATOM 802 C C . GLN A 1 102 ? -24.082 7.543 28.648 1.00 80.06 102 GLN A C 1
ATOM 804 O O . GLN A 1 102 ? -24.787 8.377 28.080 1.00 80.06 102 GLN A O 1
ATOM 809 N N . VAL A 1 103 ? -22.754 7.536 28.564 1.00 80.69 103 VAL A N 1
ATOM 810 C CA . VAL A 1 103 ? -21.989 8.547 27.837 1.00 80.69 103 VAL A CA 1
ATOM 811 C C . VAL A 1 103 ? -22.208 8.402 26.331 1.00 80.69 103 VAL A C 1
ATOM 813 O O . VAL A 1 103 ? -22.158 7.293 25.793 1.00 80.69 103 VAL A O 1
ATOM 816 N N . SER A 1 104 ? -22.417 9.526 25.639 1.00 74.56 104 SER A N 1
ATOM 817 C CA . SER A 1 104 ? -22.448 9.545 24.175 1.00 74.56 104 SER A CA 1
ATOM 818 C C . SER A 1 104 ? -21.079 9.183 23.599 1.00 74.56 104 SER A C 1
ATOM 820 O O . SER A 1 104 ? -20.049 9.730 23.988 1.00 74.56 104 SER A O 1
ATOM 822 N N . THR A 1 105 ? -21.056 8.294 22.610 1.00 68.25 105 THR A N 1
ATOM 823 C CA . THR A 1 105 ? -19.816 7.837 21.969 1.00 68.25 105 THR A CA 1
ATOM 824 C C . THR A 1 105 ? -19.378 8.717 20.786 1.00 68.25 105 THR A C 1
ATOM 826 O O . THR A 1 105 ? -18.347 8.431 20.167 1.00 68.25 105 THR A O 1
ATOM 829 N N . SER A 1 106 ? -20.119 9.789 20.458 1.00 65.50 106 SER A N 1
ATOM 830 C CA . SER A 1 106 ? -19.981 10.516 19.186 1.00 65.50 106 SER A CA 1
ATOM 831 C C . SER A 1 106 ? -18.716 11.373 19.025 1.00 65.50 106 SER A C 1
ATOM 833 O O . SER A 1 106 ? -18.207 11.385 17.912 1.00 65.50 106 SER A O 1
ATOM 835 N N . SER A 1 107 ? -18.101 11.972 20.058 1.00 67.12 107 SER A N 1
ATOM 836 C CA . SER A 1 107 ? -16.710 12.484 19.921 1.00 67.12 107 SER A CA 1
ATOM 837 C C . SER A 1 107 ? -16.032 12.943 21.214 1.00 67.12 107 SER A C 1
ATOM 839 O O . SER A 1 107 ? -15.005 12.368 21.552 1.00 67.12 107 SER A O 1
ATOM 841 N N . SER A 1 108 ? -16.560 13.927 21.947 1.00 70.94 108 SER A N 1
ATOM 842 C CA . SER A 1 108 ? -15.798 14.569 23.037 1.00 70.94 108 SER A CA 1
ATOM 843 C C . SER A 1 108 ? -15.638 13.701 24.289 1.00 70.94 108 SER A C 1
ATOM 845 O O . SER A 1 108 ? -14.607 13.758 24.950 1.00 70.94 108 SER A O 1
ATOM 847 N N . ASP A 1 109 ? -16.625 12.857 24.593 1.00 82.25 109 ASP A N 1
ATOM 848 C CA . ASP A 1 109 ? -16.675 12.098 25.848 1.00 82.25 109 ASP A CA 1
ATOM 849 C C . ASP A 1 109 ? -16.391 10.599 25.672 1.00 82.25 109 ASP A C 1
ATOM 851 O O . ASP A 1 109 ? -16.588 9.817 26.598 1.00 82.25 109 ASP A O 1
ATOM 855 N N . CYS A 1 110 ? -15.932 10.142 24.500 1.00 81.75 110 CYS A N 1
ATOM 856 C CA . CYS A 1 110 ? -15.757 8.700 24.278 1.00 81.75 110 CYS A CA 1
ATOM 857 C C . CYS A 1 110 ? -14.716 8.065 25.216 1.00 81.75 110 CYS A C 1
ATOM 859 O O . CYS A 1 110 ? -14.842 6.889 25.539 1.00 81.75 110 CYS A O 1
ATOM 861 N N . HIS A 1 111 ? -13.749 8.848 25.702 1.00 83.38 111 HIS A N 1
ATOM 862 C CA . HIS A 1 111 ? -12.775 8.439 26.719 1.00 83.38 111 HIS A CA 1
ATOM 863 C C . HIS A 1 111 ? -13.400 8.204 28.108 1.00 83.38 111 HIS A C 1
ATOM 865 O O . HIS A 1 111 ? -12.754 7.654 28.992 1.00 83.38 111 HIS A O 1
ATOM 871 N N . LEU A 1 112 ? -14.652 8.617 28.326 1.00 89.31 112 LEU A N 1
ATOM 872 C CA . LEU A 1 112 ? -15.412 8.351 29.551 1.00 89.31 112 LEU A CA 1
ATOM 873 C C . LEU A 1 112 ? -16.299 7.097 29.435 1.00 89.31 112 LEU A C 1
ATOM 875 O O . LEU A 1 112 ? -16.999 6.737 30.380 1.00 89.31 112 LEU A O 1
ATOM 879 N N . CYS A 1 113 ? -16.310 6.429 28.278 1.00 91.88 113 CYS A N 1
ATOM 880 C CA . CYS A 1 113 ? -17.060 5.194 28.086 1.00 91.88 113 CYS A CA 1
ATOM 881 C C . CYS A 1 113 ? -16.307 4.013 28.709 1.00 91.88 113 CYS A C 1
ATOM 883 O O . CYS A 1 113 ? -15.271 3.609 28.193 1.00 91.88 113 CYS A O 1
ATOM 885 N N . ALA A 1 114 ? -16.882 3.397 29.746 1.00 93.06 114 ALA A N 1
ATOM 886 C CA . ALA A 1 114 ? -16.279 2.274 30.474 1.00 93.06 114 ALA A CA 1
ATOM 887 C C . ALA A 1 114 ? -15.767 1.136 29.565 1.00 93.06 114 ALA A C 1
ATOM 889 O O . ALA A 1 114 ? -14.674 0.624 29.774 1.00 93.06 114 ALA A O 1
ATOM 890 N N . VAL A 1 115 ? -16.529 0.773 28.523 1.00 94.12 115 VAL A N 1
ATOM 891 C CA . VAL A 1 115 ? -16.147 -0.279 27.560 1.00 94.12 115 VAL A CA 1
ATOM 892 C C . VAL A 1 115 ? -14.923 0.126 26.732 1.00 94.12 115 VAL A C 1
ATOM 894 O O . VAL A 1 115 ? -14.046 -0.699 26.499 1.00 94.12 115 VAL A O 1
ATOM 897 N N . ILE A 1 116 ? -14.852 1.387 26.289 1.00 94.00 116 ILE A N 1
ATOM 898 C CA . ILE A 1 116 ? -13.710 1.903 25.519 1.00 94.00 116 ILE A CA 1
ATOM 899 C C . ILE A 1 116 ? -12.477 1.980 26.422 1.00 94.00 116 ILE A C 1
ATOM 901 O O . ILE A 1 116 ? -11.405 1.556 26.006 1.00 94.00 116 ILE A O 1
ATOM 905 N N . SER A 1 117 ? -12.633 2.454 27.659 1.00 93.94 117 SER A N 1
ATOM 906 C CA . SER A 1 117 ? -11.545 2.549 28.635 1.00 93.94 117 SER A CA 1
ATOM 907 C C . SER A 1 117 ? -10.978 1.181 29.005 1.00 93.94 117 SER A C 1
ATOM 909 O O . SER A 1 117 ? -9.764 1.024 29.021 1.00 93.94 117 SER A O 1
ATOM 911 N N . ALA A 1 118 ? -11.835 0.174 29.205 1.00 94.88 118 ALA A N 1
ATOM 912 C CA . ALA A 1 118 ? -11.402 -1.201 29.459 1.00 94.88 118 ALA A CA 1
ATOM 913 C C . ALA A 1 118 ? -10.594 -1.802 28.299 1.00 94.88 118 ALA A C 1
ATOM 915 O O . ALA A 1 118 ? -9.673 -2.577 28.530 1.00 94.88 118 ALA A O 1
ATOM 916 N N . LEU A 1 119 ? -10.924 -1.448 27.052 1.00 93.75 119 LEU A N 1
ATOM 917 C CA . LEU A 1 119 ? -10.173 -1.874 25.865 1.00 93.75 119 LEU A CA 1
ATOM 918 C C . LEU A 1 119 ? -8.897 -1.060 25.629 1.00 93.75 119 LEU A C 1
ATOM 920 O O . LEU A 1 119 ? -7.973 -1.561 24.999 1.00 93.75 119 LEU A O 1
ATOM 924 N N . GLY A 1 120 ? -8.873 0.195 26.082 1.00 91.81 120 GLY A N 1
ATOM 925 C CA . GLY A 1 120 ? -7.727 1.094 25.957 1.00 91.81 120 GLY A CA 1
ATOM 926 C C . GLY A 1 120 ? -6.659 0.903 27.030 1.00 91.81 120 GLY A C 1
ATOM 927 O O . GLY A 1 120 ? -5.594 1.499 26.902 1.00 91.81 120 GLY A O 1
ATOM 928 N N . ALA A 1 121 ? -6.941 0.107 28.064 1.00 90.75 121 ALA A N 1
ATOM 929 C CA . ALA A 1 121 ? -5.983 -0.265 29.097 1.00 90.75 121 ALA A CA 1
ATOM 930 C C . ALA A 1 121 ? -4.690 -0.832 28.485 1.00 90.75 121 ALA A C 1
ATOM 932 O O . ALA A 1 121 ? -4.728 -1.475 27.436 1.00 90.75 121 ALA A O 1
ATOM 933 N N . ASN A 1 122 ? -3.556 -0.653 29.170 1.00 85.25 122 ASN A N 1
ATOM 934 C CA . ASN A 1 122 ? -2.283 -1.246 28.735 1.00 85.25 122 ASN A CA 1
ATOM 935 C C . ASN A 1 122 ? -2.382 -2.779 28.628 1.00 85.25 122 ASN A C 1
ATOM 937 O O . ASN A 1 122 ? -1.860 -3.373 27.688 1.00 85.25 122 ASN A O 1
ATOM 941 N N . GLU A 1 123 ? -3.112 -3.398 29.560 1.00 88.75 123 GLU A N 1
ATOM 942 C CA . GLU A 1 123 ? -3.441 -4.823 29.558 1.00 88.75 123 GLU A CA 1
ATOM 943 C C . GLU A 1 123 ? -4.961 -4.998 29.698 1.00 88.75 123 GLU A C 1
ATOM 945 O O . GLU A 1 123 ? -5.485 -5.117 30.810 1.00 88.75 123 GLU A O 1
ATOM 950 N N . PRO A 1 124 ? -5.713 -4.982 28.583 1.00 92.25 124 PRO A N 1
ATOM 951 C CA . PRO A 1 124 ? -7.163 -5.114 28.629 1.00 92.25 124 PRO A CA 1
ATOM 952 C C . PRO A 1 124 ? -7.588 -6.440 29.250 1.00 92.25 124 PRO A C 1
ATOM 954 O O . PRO A 1 124 ? -7.235 -7.512 28.763 1.00 92.25 124 PRO A O 1
ATOM 957 N N . GLN A 1 125 ? -8.404 -6.390 30.301 1.00 93.88 125 GLN A N 1
ATOM 958 C CA . GLN A 1 125 ? -8.870 -7.598 30.978 1.00 93.88 125 GLN A CA 1
ATOM 959 C C . GLN A 1 125 ? -10.186 -8.108 30.365 1.00 93.88 125 GLN A C 1
ATOM 961 O O . GLN A 1 125 ? -11.224 -7.445 30.489 1.00 93.88 125 GLN A O 1
ATOM 966 N N . PRO A 1 126 ? -10.226 -9.325 29.775 1.00 94.50 126 PRO A N 1
ATOM 967 C CA . PRO A 1 126 ? -11.459 -9.848 29.188 1.00 94.50 126 PRO A CA 1
ATOM 968 C C . PRO A 1 126 ? -12.593 -10.029 30.201 1.00 94.50 126 PRO A C 1
ATOM 970 O O . PRO A 1 126 ? -13.764 -9.877 29.854 1.00 94.50 126 PRO A O 1
ATOM 973 N N . ALA A 1 127 ? -12.254 -10.316 31.461 1.00 95.12 127 ALA A N 1
ATOM 974 C CA . ALA A 1 127 ? -13.228 -10.465 32.535 1.00 95.12 127 ALA A CA 1
ATOM 975 C C . ALA A 1 127 ? -13.956 -9.143 32.841 1.00 95.12 127 ALA A C 1
ATOM 977 O O . ALA A 1 127 ? -15.181 -9.139 32.971 1.00 95.12 127 ALA A O 1
ATOM 978 N N . VAL A 1 128 ? -13.228 -8.018 32.863 1.00 95.12 128 VAL A N 1
ATOM 979 C CA . VAL A 1 128 ? -13.799 -6.668 33.018 1.00 95.12 128 VAL A CA 1
ATOM 980 C C . VAL A 1 128 ? -14.750 -6.363 31.865 1.00 95.12 128 VAL A C 1
ATOM 982 O O . VAL A 1 128 ? -15.903 -5.995 32.089 1.00 95.12 128 VAL A O 1
ATOM 985 N N . LEU A 1 129 ? -14.317 -6.592 30.623 1.00 95.19 129 LEU A N 1
ATOM 986 C CA . LEU A 1 129 ? -15.142 -6.332 29.443 1.00 95.19 129 LEU A CA 1
ATOM 987 C C . LEU A 1 129 ? -16.424 -7.182 29.424 1.00 95.19 129 LEU A C 1
ATOM 989 O O . LEU A 1 129 ? -17.518 -6.684 29.132 1.00 95.19 129 LEU A O 1
ATOM 993 N N . GLN A 1 130 ? -16.312 -8.466 29.769 1.00 95.12 130 GLN A N 1
ATOM 994 C CA . GLN A 1 130 ? -17.460 -9.362 29.865 1.00 95.12 130 GLN A CA 1
ATOM 995 C C . GLN A 1 130 ? -18.423 -8.929 30.978 1.00 95.12 130 GLN A C 1
ATOM 997 O O . GLN A 1 130 ? -19.640 -9.006 30.802 1.00 95.12 130 GLN A O 1
ATOM 1002 N N . TYR A 1 131 ? -17.900 -8.459 32.110 1.00 95.88 131 TYR A N 1
ATOM 1003 C CA . TYR A 1 131 ? -18.709 -7.950 33.211 1.00 95.88 131 TYR A CA 1
ATOM 1004 C C . TYR A 1 131 ? -19.464 -6.676 32.811 1.00 95.88 131 TYR A C 1
ATOM 1006 O O . TYR A 1 131 ? -20.686 -6.629 32.962 1.00 95.88 131 TYR A O 1
ATOM 1014 N N . LEU A 1 132 ? -18.780 -5.687 32.226 1.00 94.44 132 LEU A N 1
ATOM 1015 C CA . LEU A 1 132 ? -19.388 -4.431 31.771 1.00 94.44 132 LEU A CA 1
ATOM 1016 C C . LEU A 1 132 ? -20.511 -4.676 30.756 1.00 94.44 132 LEU A C 1
ATOM 1018 O O . LEU A 1 132 ? -21.625 -4.176 30.910 1.00 94.44 132 LEU A O 1
ATOM 1022 N N . THR A 1 133 ? -20.251 -5.488 29.735 1.00 93.06 133 THR A N 1
ATOM 1023 C CA . THR A 1 133 ? -21.249 -5.773 28.692 1.00 93.06 133 THR A CA 1
ATOM 1024 C C . THR A 1 133 ? -22.461 -6.544 29.230 1.00 93.06 133 THR A C 1
ATOM 1026 O O . THR A 1 133 ? -23.593 -6.218 28.872 1.00 93.06 133 THR A O 1
ATOM 1029 N N . LYS A 1 134 ? -22.270 -7.487 30.168 1.00 92.62 134 LYS A N 1
ATOM 1030 C CA . LYS A 1 134 ? -23.377 -8.165 30.877 1.00 92.62 134 LYS A CA 1
ATOM 1031 C C . LYS A 1 134 ? -24.212 -7.214 31.740 1.00 92.62 134 LYS A C 1
ATOM 1033 O O . LYS A 1 134 ? -25.411 -7.435 31.874 1.00 92.62 134 LYS A O 1
ATOM 1038 N N . HIS A 1 135 ? -23.610 -6.155 32.280 1.00 91.81 135 HIS A N 1
ATOM 1039 C CA . HIS A 1 135 ? -24.296 -5.127 33.074 1.00 91.81 135 HIS A CA 1
ATOM 1040 C C . HIS A 1 135 ? -24.905 -4.000 32.221 1.00 91.81 135 HIS A C 1
ATOM 1042 O O . HIS A 1 135 ? -25.245 -2.939 32.741 1.00 91.81 135 HIS A O 1
ATOM 1048 N N . GLY A 1 136 ? -25.071 -4.219 30.912 1.00 89.69 136 GLY A N 1
ATOM 1049 C CA . GLY A 1 136 ? -25.831 -3.328 30.033 1.00 89.69 136 GLY A CA 1
ATOM 1050 C C . GLY A 1 136 ? -25.066 -2.102 29.533 1.00 89.69 136 GLY A C 1
ATOM 1051 O O . GLY A 1 136 ? -25.678 -1.210 28.938 1.00 89.69 136 GLY A O 1
ATOM 1052 N N . TYR A 1 137 ? -23.745 -2.034 29.730 1.00 91.75 137 TYR A N 1
ATOM 1053 C CA . TYR A 1 137 ? -22.933 -0.975 29.130 1.00 91.75 137 TYR A CA 1
ATOM 1054 C C . TYR A 1 137 ? -22.894 -1.133 27.606 1.00 91.75 137 TYR A C 1
ATOM 1056 O O . TYR A 1 137 ? -22.561 -2.197 27.082 1.00 91.75 137 TYR A O 1
ATOM 1064 N N . LYS A 1 138 ? -23.247 -0.061 26.886 1.00 89.75 138 LYS A N 1
ATOM 1065 C CA . LYS A 1 138 ? -23.334 -0.075 25.420 1.00 89.75 138 LYS A CA 1
ATOM 1066 C C . LYS A 1 138 ? -21.967 -0.281 24.774 1.00 89.75 138 LYS A C 1
ATOM 1068 O O . LYS A 1 138 ? -21.021 0.461 25.032 1.00 89.75 138 LYS A O 1
ATOM 1073 N N . VAL A 1 139 ? -21.917 -1.234 23.851 1.00 92.50 139 VAL A N 1
ATOM 1074 C CA . VAL A 1 139 ? -20.808 -1.405 22.912 1.00 92.50 139 VAL A CA 1
ATOM 1075 C C . VAL A 1 139 ? -21.013 -0.436 21.752 1.00 92.50 139 VAL A C 1
ATOM 1077 O O . VAL A 1 139 ? -22.086 -0.401 21.156 1.00 92.50 139 VAL A O 1
ATOM 1080 N N . SER A 1 140 ? -19.996 0.360 21.434 1.00 91.62 140 SER A N 1
ATOM 1081 C CA . SER A 1 140 ? -20.033 1.326 20.331 1.00 91.62 140 SER A CA 1
ATOM 1082 C C . SER A 1 140 ? -19.090 0.924 19.203 1.00 91.62 140 SER A C 1
ATOM 1084 O O . SER A 1 140 ? -18.188 0.112 19.404 1.00 91.62 140 SER A O 1
ATOM 1086 N N . ARG A 1 141 ? -19.233 1.556 18.034 1.00 92.50 141 ARG A N 1
ATOM 1087 C CA . ARG A 1 141 ? -18.316 1.382 16.895 1.00 92.50 141 ARG A CA 1
ATOM 1088 C C . ARG A 1 141 ? -16.843 1.571 17.274 1.00 92.50 141 ARG A C 1
ATOM 1090 O O . ARG A 1 141 ? -15.997 0.780 16.873 1.00 92.50 141 ARG A O 1
ATOM 1097 N N . LYS A 1 142 ? -16.546 2.567 18.118 1.00 92.25 142 LYS A N 1
ATOM 1098 C CA . LYS A 1 142 ? -15.185 2.843 18.609 1.00 92.25 142 LYS A CA 1
ATOM 1099 C C . LYS A 1 142 ? -14.608 1.703 19.447 1.00 92.25 142 LYS A C 1
ATOM 1101 O O . LYS A 1 142 ? -13.401 1.521 19.431 1.00 92.25 142 LYS A O 1
ATOM 1106 N N . ALA A 1 143 ? -15.436 0.916 20.138 1.00 93.75 143 ALA A N 1
ATOM 1107 C CA . ALA A 1 143 ? -14.949 -0.245 20.881 1.00 93.75 143 ALA A CA 1
ATOM 1108 C C . ALA A 1 143 ? -14.355 -1.308 19.939 1.00 93.75 143 ALA A C 1
ATOM 1110 O O . ALA A 1 143 ? -13.307 -1.867 20.234 1.00 93.75 143 ALA A O 1
ATOM 1111 N N . PHE A 1 144 ? -14.961 -1.537 18.769 1.00 95.25 144 PHE A N 1
ATOM 1112 C CA . PHE A 1 144 ? -14.390 -2.445 17.767 1.00 95.25 144 PHE A CA 1
ATOM 1113 C C . PHE A 1 144 ? -13.077 -1.918 17.181 1.00 95.25 144 PHE A C 1
ATOM 1115 O O . PHE A 1 144 ? -12.152 -2.698 16.975 1.00 95.25 144 PHE A O 1
ATOM 1122 N N . VAL A 1 145 ? -12.977 -0.602 16.964 1.00 93.88 145 VAL A N 1
ATOM 1123 C CA . VAL A 1 145 ? -11.726 0.037 16.525 1.00 93.88 145 VAL A CA 1
ATOM 1124 C C . VAL A 1 145 ? -10.639 -0.121 17.592 1.00 93.88 145 VAL A C 1
ATOM 1126 O O . VAL A 1 145 ? -9.545 -0.573 17.273 1.00 93.88 145 VAL A O 1
ATOM 1129 N N . MET A 1 146 ? -10.945 0.139 18.867 1.00 93.56 146 MET A N 1
ATOM 1130 C CA . MET A 1 146 ? -9.993 -0.082 19.964 1.00 93.56 146 MET A CA 1
ATOM 1131 C C . MET A 1 146 ? -9.543 -1.541 20.050 1.00 93.56 146 MET A C 1
ATOM 1133 O O . MET A 1 146 ? -8.352 -1.797 20.169 1.00 93.56 146 MET A O 1
ATOM 1137 N N . TRP A 1 147 ? -10.471 -2.493 19.913 1.00 95.88 147 TRP A N 1
ATOM 1138 C CA . TRP A 1 147 ? -10.126 -3.913 19.861 1.00 95.88 147 TRP A CA 1
ATOM 1139 C C . TRP A 1 147 ? -9.175 -4.237 18.701 1.00 95.88 147 TRP A C 1
ATOM 1141 O O . TRP A 1 147 ? -8.234 -4.995 18.897 1.00 95.88 147 TRP A O 1
ATOM 1151 N N . SER A 1 148 ? -9.364 -3.640 17.516 1.00 94.69 148 SER A N 1
ATOM 1152 C CA . SER A 1 148 ? -8.451 -3.847 16.379 1.00 94.69 148 SER A CA 1
ATOM 1153 C C . SER A 1 148 ? -7.042 -3.283 16.595 1.00 94.69 148 SER A C 1
ATOM 1155 O O . SER A 1 148 ? -6.111 -3.706 15.917 1.00 94.69 148 SER A O 1
ATOM 1157 N N . MET A 1 149 ? -6.882 -2.346 17.535 1.00 94.31 149 MET A N 1
ATOM 1158 C CA . MET A 1 149 ? -5.591 -1.773 17.928 1.00 94.31 149 MET A CA 1
ATOM 1159 C C . MET A 1 149 ? -4.914 -2.564 19.055 1.00 94.31 149 MET A C 1
ATOM 1161 O O . MET A 1 149 ? -3.712 -2.409 19.275 1.00 94.31 149 MET A O 1
ATOM 1165 N N . THR A 1 150 ? -5.661 -3.405 19.775 1.00 93.56 150 THR A N 1
ATOM 1166 C CA . THR A 1 150 ? -5.126 -4.219 20.866 1.00 93.56 150 THR A CA 1
ATOM 1167 C C . THR A 1 150 ? -4.123 -5.241 20.328 1.00 93.56 150 THR A C 1
ATOM 1169 O O . THR A 1 150 ? -4.261 -5.771 19.229 1.00 93.56 150 THR A O 1
ATOM 1172 N N . ARG A 1 151 ? -3.074 -5.542 21.095 1.00 92.88 151 ARG A N 1
ATOM 1173 C CA . ARG A 1 151 ? -2.096 -6.582 20.750 1.00 92.88 151 ARG A CA 1
ATOM 1174 C C . ARG A 1 151 ? -2.239 -7.761 21.707 1.00 92.88 151 ARG A C 1
ATOM 1176 O O . ARG A 1 151 ? -2.540 -7.575 22.879 1.00 92.88 151 ARG A O 1
ATOM 1183 N N . GLY A 1 152 ? -2.045 -8.972 21.198 1.00 91.81 152 GLY A N 1
ATOM 1184 C CA . GLY A 1 152 ? -2.125 -10.198 21.985 1.00 91.81 152 GLY A CA 1
ATOM 1185 C C . GLY A 1 152 ? -2.327 -11.426 21.107 1.00 91.81 152 GLY A C 1
ATOM 1186 O O . GLY A 1 152 ? -2.457 -11.314 19.887 1.00 91.81 152 GLY A O 1
ATOM 1187 N N . ASP A 1 153 ? -2.348 -12.599 21.736 1.00 94.00 153 ASP A N 1
ATOM 1188 C CA . ASP A 1 153 ? -2.569 -13.857 21.031 1.00 94.00 153 ASP A CA 1
ATOM 1189 C C . ASP A 1 153 ? -4.030 -14.034 20.575 1.00 94.00 153 ASP A C 1
ATOM 1191 O O . ASP A 1 153 ? -4.957 -13.314 20.967 1.00 94.00 153 ASP A O 1
ATOM 1195 N N . ARG A 1 154 ? -4.256 -15.055 19.746 1.00 93.88 154 ARG A N 1
ATOM 1196 C CA . ARG A 1 154 ? -5.573 -15.363 19.181 1.00 93.88 154 ARG A CA 1
ATOM 1197 C C . ARG A 1 154 ? -6.649 -15.636 20.242 1.00 93.88 154 ARG A C 1
ATOM 1199 O O . ARG A 1 154 ? -7.818 -15.318 20.014 1.00 93.88 154 ARG A O 1
ATOM 1206 N N . ILE A 1 155 ? -6.298 -16.265 21.365 1.00 95.81 155 ILE A N 1
ATOM 1207 C CA . ILE A 1 155 ? -7.249 -16.625 22.428 1.00 95.81 155 ILE A CA 1
ATOM 1208 C C . ILE A 1 155 ? -7.660 -15.364 23.184 1.00 95.81 155 ILE A C 1
ATOM 1210 O O . ILE A 1 155 ? -8.849 -15.148 23.425 1.00 95.81 155 ILE A O 1
ATOM 1214 N N . PHE A 1 156 ? -6.692 -14.516 23.509 1.00 95.69 156 PHE A N 1
ATOM 1215 C CA . PHE A 1 156 ? -6.892 -13.232 24.155 1.00 95.69 156 PHE A CA 1
ATOM 1216 C C . PHE A 1 156 ? -7.780 -12.312 23.311 1.00 95.69 156 PHE A C 1
ATOM 1218 O O . PHE A 1 156 ? -8.831 -11.870 23.782 1.00 95.69 156 PHE A O 1
ATOM 1225 N N . LEU A 1 157 ? -7.439 -12.118 22.033 1.00 96.44 157 LEU A N 1
ATOM 1226 C CA . LEU A 1 157 ? -8.232 -11.303 21.108 1.00 96.44 157 LEU A CA 1
ATOM 1227 C C . LEU A 1 157 ? -9.660 -11.835 20.947 1.00 96.44 157 LEU A C 1
ATOM 1229 O O . LEU A 1 157 ? -10.604 -11.047 20.887 1.00 96.44 157 LEU A O 1
ATOM 1233 N N . TRP A 1 158 ? -9.840 -13.160 20.914 1.00 96.69 158 TRP A N 1
ATOM 1234 C CA . TRP A 1 158 ? -11.165 -13.781 20.860 1.00 96.69 158 TRP A CA 1
ATOM 1235 C C . TRP A 1 158 ? -11.988 -13.504 22.121 1.00 96.69 158 TRP A C 1
ATOM 1237 O O . TRP A 1 158 ? -13.156 -13.134 22.006 1.00 96.69 158 TRP A O 1
ATOM 1247 N N . ARG A 1 159 ? -11.382 -13.613 23.312 1.00 96.25 159 ARG A N 1
ATOM 1248 C CA . ARG A 1 159 ? -12.053 -13.317 24.590 1.00 96.25 159 ARG A CA 1
ATOM 1249 C C . ARG A 1 159 ? -12.471 -11.851 24.706 1.00 96.25 159 ARG A C 1
ATOM 1251 O O . ARG A 1 159 ? -13.477 -11.568 25.350 1.00 96.25 159 ARG A O 1
ATOM 1258 N N . LEU A 1 160 ? -11.732 -10.933 24.080 1.00 95.88 160 LEU A N 1
ATOM 1259 C CA . LEU A 1 160 ? -12.132 -9.528 23.986 1.00 95.88 160 LEU A CA 1
ATOM 1260 C C . LEU A 1 160 ? -13.245 -9.309 22.951 1.00 95.88 160 LEU A C 1
ATOM 1262 O O . LEU A 1 160 ? -14.189 -8.570 23.218 1.00 95.88 160 LEU A O 1
ATOM 1266 N N . LEU A 1 161 ? -13.182 -9.961 21.786 1.00 96.38 161 LEU A N 1
ATOM 1267 C CA . LEU A 1 161 ? -14.162 -9.755 20.715 1.00 96.38 161 LEU A CA 1
ATOM 1268 C C . LEU A 1 161 ? -15.534 -10.373 21.018 1.00 96.38 161 LEU A C 1
ATOM 1270 O O . LEU A 1 161 ? -16.560 -9.787 20.668 1.00 96.38 161 LEU A O 1
ATOM 1274 N N . GLU A 1 162 ? -15.576 -11.552 21.642 1.00 95.81 162 GLU A N 1
ATOM 1275 C CA . GLU A 1 162 ? -16.816 -12.287 21.921 1.00 95.81 162 GLU A CA 1
ATOM 1276 C C . GLU A 1 162 ? -17.899 -11.424 22.608 1.00 95.81 162 GLU A C 1
ATOM 1278 O O . GLU A 1 162 ? -19.014 -11.351 22.074 1.00 95.81 162 GLU A O 1
ATOM 1283 N N . PRO A 1 163 ? -17.629 -10.723 23.731 1.00 95.31 163 PRO A N 1
ATOM 1284 C CA . PRO A 1 163 ? -18.624 -9.851 24.352 1.00 95.31 163 PRO A CA 1
ATOM 1285 C C . PRO A 1 163 ? -19.017 -8.672 23.450 1.00 95.31 163 PRO A C 1
ATOM 1287 O O . PRO A 1 163 ? -20.194 -8.309 23.406 1.00 95.31 163 PRO A O 1
ATOM 1290 N N . LEU A 1 164 ? -18.087 -8.106 22.673 1.00 95.94 164 LEU A N 1
ATOM 1291 C CA . LEU A 1 164 ? -18.397 -7.007 21.751 1.00 95.94 164 LEU A CA 1
ATOM 1292 C C . LEU A 1 164 ? -19.374 -7.448 20.660 1.00 95.94 164 LEU A C 1
ATOM 1294 O O . LEU A 1 164 ? -20.352 -6.754 20.394 1.00 95.94 164 LEU A O 1
ATOM 1298 N N . ILE A 1 165 ? -19.164 -8.623 20.064 1.00 94.81 165 ILE A N 1
ATOM 1299 C CA . ILE A 1 165 ? -20.081 -9.176 19.062 1.00 94.81 165 ILE A CA 1
ATOM 1300 C C . ILE A 1 165 ? -21.420 -9.533 19.706 1.00 94.81 165 ILE A C 1
ATOM 1302 O O . ILE A 1 165 ? -22.467 -9.170 19.173 1.00 94.81 165 ILE A O 1
ATOM 1306 N N . LYS A 1 166 ? -21.411 -10.196 20.867 1.00 94.25 166 LYS A N 1
ATOM 1307 C CA . LYS A 1 166 ? -22.638 -10.636 21.544 1.00 94.25 166 LYS A CA 1
ATOM 1308 C C . LYS A 1 166 ? -23.568 -9.474 21.903 1.00 94.25 166 LYS A C 1
ATOM 1310 O O . LYS A 1 166 ? -24.777 -9.604 21.740 1.00 94.25 166 LYS A O 1
ATOM 1315 N N . PHE A 1 167 ? -23.015 -8.354 22.370 1.00 92.25 167 PHE A N 1
ATOM 1316 C CA . PHE A 1 167 ? -23.793 -7.215 22.873 1.00 9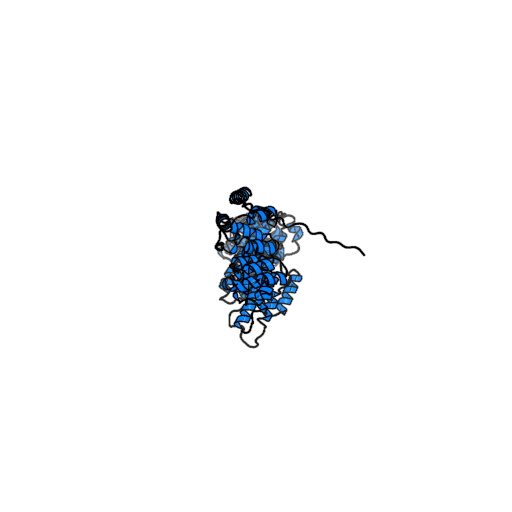2.25 167 PHE A CA 1
ATOM 1317 C C . PHE A 1 167 ? -23.791 -5.990 21.943 1.00 92.25 167 PHE A C 1
ATOM 1319 O O . PHE A 1 167 ? -24.502 -5.022 22.201 1.00 92.25 167 PHE A O 1
ATOM 1326 N N . GLY A 1 168 ? -23.016 -6.020 20.856 1.00 91.25 168 GLY A N 1
ATOM 1327 C CA . GLY A 1 168 ? -22.756 -4.864 19.997 1.00 91.25 168 GLY A CA 1
ATOM 1328 C C . GLY A 1 168 ? -22.683 -5.157 18.503 1.00 91.25 168 GLY A C 1
ATOM 1329 O O . GLY A 1 168 ? -22.225 -4.293 17.765 1.00 91.25 168 GLY A O 1
ATOM 1330 N N . ARG A 1 169 ? -23.131 -6.326 18.022 1.00 90.62 169 ARG A N 1
ATOM 1331 C CA . ARG A 1 169 ? -23.020 -6.723 16.600 1.00 90.62 169 ARG A CA 1
ATOM 1332 C C . ARG A 1 169 ? -23.463 -5.647 15.603 1.00 90.62 169 ARG A C 1
ATOM 1334 O O . ARG A 1 169 ? -22.803 -5.447 14.592 1.00 90.62 169 ARG A O 1
ATOM 1341 N N . ASN A 1 170 ? -24.553 -4.938 15.898 1.00 90.88 170 ASN A N 1
ATOM 1342 C CA . ASN A 1 170 ? -25.113 -3.901 15.019 1.00 90.88 170 ASN A CA 1
ATOM 1343 C C . ASN A 1 170 ? -24.260 -2.620 14.957 1.00 90.88 170 ASN A C 1
ATOM 1345 O O . ASN A 1 170 ? -24.552 -1.727 14.172 1.00 90.88 170 ASN A O 1
ATOM 1349 N N . GLN A 1 171 ? -23.245 -2.512 15.813 1.00 91.75 171 GLN A N 1
ATOM 1350 C CA . GLN A 1 171 ? -22.303 -1.397 15.881 1.00 91.75 171 GLN A CA 1
ATOM 1351 C C . GLN A 1 171 ? -20.950 -1.748 15.250 1.00 91.75 171 GLN A C 1
ATOM 1353 O O . GLN A 1 171 ? -20.032 -0.932 15.317 1.00 91.75 171 GLN A O 1
ATOM 1358 N N . LEU A 1 172 ? -20.808 -2.943 14.662 1.00 91.31 172 LEU A N 1
ATOM 1359 C CA . LEU A 1 172 ? -19.590 -3.344 13.970 1.00 91.31 172 LEU A CA 1
ATOM 1360 C C . LEU A 1 172 ? -19.319 -2.371 12.799 1.00 91.31 172 LEU A C 1
ATOM 1362 O O . LEU A 1 172 ? -20.180 -2.231 11.926 1.00 91.31 172 LEU A O 1
ATOM 1366 N N . PRO A 1 173 ? -18.165 -1.681 12.775 1.00 90.69 173 PRO A N 1
ATOM 1367 C CA . PRO A 1 173 ? -17.792 -0.801 11.671 1.00 90.69 173 PRO A CA 1
ATOM 1368 C C . PRO A 1 173 ? -17.595 -1.566 10.350 1.00 90.69 173 PRO A C 1
ATOM 1370 O O . PRO A 1 173 ? -17.397 -2.784 10.362 1.00 90.69 173 PRO A O 1
ATOM 1373 N N . PRO A 1 174 ? -17.596 -0.859 9.204 1.00 88.69 174 PRO A N 1
ATOM 1374 C CA . PRO A 1 174 ? -17.122 -1.416 7.943 1.00 88.69 174 PRO A CA 1
ATOM 1375 C C . PRO A 1 174 ? -15.662 -1.864 8.080 1.00 88.69 174 PRO A C 1
ATOM 1377 O O . PRO A 1 174 ? -14.880 -1.249 8.809 1.00 88.69 174 PRO A O 1
ATOM 1380 N N . MET A 1 175 ? -15.275 -2.921 7.362 1.00 87.62 175 MET A N 1
ATOM 1381 C CA . MET A 1 175 ? -13.943 -3.522 7.514 1.00 87.62 175 MET A CA 1
ATOM 1382 C C . MET A 1 175 ? -12.810 -2.563 7.159 1.00 87.62 175 MET A C 1
ATOM 1384 O O . MET A 1 175 ? -11.748 -2.650 7.765 1.00 87.62 175 MET A O 1
ATOM 1388 N N . SER A 1 176 ? -13.045 -1.602 6.262 1.00 83.81 176 SER A N 1
ATOM 1389 C CA . SER A 1 176 ? -12.070 -0.562 5.917 1.00 83.81 176 SER A CA 1
ATOM 1390 C C . SER A 1 176 ? -11.567 0.235 7.129 1.00 83.81 176 SER A C 1
ATOM 1392 O O . SER A 1 176 ? -10.443 0.716 7.110 1.00 83.81 176 SER A O 1
ATOM 1394 N N . GLU A 1 177 ? -12.368 0.368 8.195 1.00 88.94 177 GLU A N 1
ATOM 1395 C CA . GLU A 1 177 ? -11.948 1.051 9.430 1.00 88.94 177 GLU A CA 1
ATOM 1396 C C . GLU A 1 177 ? -11.192 0.154 10.406 1.00 88.94 177 GLU A C 1
ATOM 1398 O O . GLU A 1 177 ? -10.463 0.657 11.257 1.00 88.94 177 GLU A O 1
ATOM 1403 N N . LEU A 1 178 ? -11.382 -1.162 10.316 1.00 90.81 178 LEU A N 1
ATOM 1404 C CA . LEU A 1 178 ? -10.731 -2.113 11.211 1.00 90.81 178 LEU A CA 1
ATOM 1405 C C . LEU A 1 178 ? -9.399 -2.599 10.645 1.00 90.81 178 LEU A C 1
ATOM 1407 O O . LEU A 1 178 ? -8.414 -2.681 11.374 1.00 90.81 178 LEU A O 1
ATOM 1411 N N . LEU A 1 179 ? -9.369 -2.907 9.346 1.00 86.88 179 LEU A N 1
ATOM 1412 C CA . LEU A 1 179 ? -8.242 -3.571 8.691 1.00 86.88 179 LEU A CA 1
ATOM 1413 C C . LEU A 1 179 ? -6.932 -2.798 8.829 1.00 86.88 179 LEU A C 1
ATOM 1415 O O . LEU A 1 179 ? -5.887 -3.422 8.935 1.00 86.88 179 LEU A O 1
ATOM 1419 N N . HIS A 1 180 ? -6.987 -1.469 8.916 1.00 85.69 180 HIS A N 1
ATOM 1420 C CA . HIS A 1 180 ? -5.794 -0.638 9.069 1.00 85.69 180 HIS A CA 1
ATOM 1421 C C . HIS A 1 180 ? -4.981 -0.942 10.345 1.00 85.69 180 HIS A C 1
ATOM 1423 O O . HIS A 1 180 ? -3.772 -0.731 10.366 1.00 85.69 180 HIS A O 1
ATOM 1429 N N . TYR A 1 181 ? -5.619 -1.446 11.408 1.00 89.19 181 TYR A N 1
ATOM 1430 C CA . TYR A 1 181 ? -4.958 -1.713 12.695 1.00 89.19 181 TYR A CA 1
ATOM 1431 C C . TYR A 1 181 ? -4.762 -3.207 12.988 1.00 89.19 181 TYR A C 1
ATOM 1433 O O . TYR A 1 181 ? -3.948 -3.582 13.843 1.00 89.19 181 TYR A O 1
ATOM 1441 N N . MET A 1 182 ? -5.493 -4.057 12.267 1.00 91.88 182 MET A N 1
ATOM 1442 C CA . MET A 1 182 ? -5.553 -5.494 12.495 1.00 91.88 182 MET A CA 1
ATOM 1443 C C . MET A 1 182 ? -4.251 -6.210 12.149 1.00 91.88 182 MET A C 1
ATOM 1445 O O . MET A 1 182 ? -3.575 -5.909 11.176 1.00 91.88 182 MET A O 1
ATOM 1449 N N . THR A 1 183 ? -3.949 -7.243 12.930 1.00 92.00 183 THR A N 1
ATOM 1450 C CA . THR A 1 183 ? -2.980 -8.280 12.549 1.00 92.00 183 THR A CA 1
ATOM 1451 C C . THR A 1 183 ? -3.700 -9.480 11.933 1.00 92.00 183 THR A C 1
ATOM 1453 O O . THR A 1 183 ? -4.924 -9.609 12.035 1.00 92.00 183 THR A O 1
ATOM 1456 N N . ILE A 1 184 ? -2.948 -10.436 11.382 1.00 90.75 184 ILE A N 1
ATOM 1457 C CA . ILE A 1 184 ? -3.526 -11.694 10.887 1.00 90.75 184 ILE A CA 1
ATOM 1458 C C . ILE A 1 184 ? -4.322 -12.455 11.963 1.00 90.75 184 ILE A C 1
ATOM 1460 O O . ILE A 1 184 ? -5.334 -13.085 11.653 1.00 90.75 184 ILE A O 1
ATOM 1464 N N . ASP A 1 185 ? -3.931 -12.360 13.238 1.00 94.06 185 ASP A N 1
ATOM 1465 C CA . ASP A 1 185 ? -4.673 -12.989 14.334 1.00 94.06 185 ASP A CA 1
ATOM 1466 C C . ASP A 1 185 ? -6.033 -12.328 14.564 1.00 94.06 185 ASP A C 1
ATOM 1468 O O . ASP A 1 185 ? -7.018 -13.032 14.801 1.00 94.06 185 ASP A O 1
ATOM 1472 N N . HIS A 1 186 ? -6.131 -11.005 14.401 1.00 94.94 186 HIS A N 1
ATOM 1473 C CA . HIS A 1 186 ? -7.417 -10.307 14.448 1.00 94.94 186 HIS A CA 1
ATOM 1474 C C . HIS A 1 186 ? -8.346 -10.799 13.343 1.00 94.94 186 HIS A C 1
ATOM 1476 O O . HIS A 1 186 ? -9.504 -11.117 13.613 1.00 94.94 186 HIS A O 1
ATOM 1482 N N . ILE A 1 187 ? -7.830 -10.923 12.118 1.00 93.00 187 ILE A N 1
ATOM 1483 C CA . ILE A 1 187 ? -8.596 -11.399 10.962 1.00 93.00 187 ILE A CA 1
ATOM 1484 C C . ILE A 1 187 ? -9.089 -12.827 11.217 1.00 93.00 187 ILE A C 1
ATOM 1486 O O . ILE A 1 187 ? -10.290 -13.083 11.144 1.00 93.00 187 ILE A O 1
ATOM 1490 N N . LYS A 1 188 ? -8.202 -13.732 11.652 1.00 92.62 188 LYS A N 1
ATOM 1491 C CA . LYS A 1 188 ? -8.526 -15.125 12.014 1.00 92.62 188 LYS A CA 1
ATOM 1492 C C . LYS A 1 188 ? -9.563 -15.261 13.125 1.00 92.62 188 LYS A C 1
ATOM 1494 O O . LYS A 1 188 ? -10.241 -16.293 13.218 1.00 92.62 188 LYS A O 1
ATOM 1499 N N . VAL A 1 189 ? -9.613 -14.305 14.048 1.00 94.62 189 VAL A N 1
ATOM 1500 C CA . VAL A 1 189 ? -10.614 -14.252 15.119 1.00 94.62 189 VAL A CA 1
ATOM 1501 C C . VAL A 1 189 ? -11.932 -13.714 14.571 1.00 94.62 189 VAL A C 1
ATOM 1503 O O . VAL A 1 189 ? -12.966 -14.356 14.760 1.00 94.62 189 VAL A O 1
ATOM 1506 N N . LEU A 1 190 ? -11.901 -12.595 13.846 1.00 92.69 190 LEU A N 1
ATOM 1507 C CA . LEU A 1 190 ? -13.085 -11.932 13.303 1.00 92.69 190 LEU A CA 1
ATOM 1508 C C . LEU A 1 190 ? -13.821 -12.791 12.268 1.00 92.69 190 LEU A C 1
ATOM 1510 O O . LEU A 1 190 ? -15.050 -12.819 12.263 1.00 92.69 190 LEU A O 1
ATOM 1514 N N . GLN A 1 191 ? -13.087 -13.566 11.469 1.00 91.31 191 GLN A N 1
ATOM 1515 C CA . GLN A 1 191 ? -13.610 -14.505 10.470 1.00 91.31 191 GLN A CA 1
ATOM 1516 C C . GLN A 1 191 ? -14.569 -15.554 11.051 1.00 91.31 191 GLN A C 1
ATOM 1518 O O . GLN A 1 191 ? -15.416 -16.092 10.341 1.00 91.31 191 GLN A O 1
ATOM 1523 N N . LYS A 1 192 ? -14.475 -15.843 12.359 1.00 91.06 192 LYS A N 1
ATOM 1524 C CA . LYS A 1 192 ? -15.423 -16.735 13.048 1.00 91.06 192 LYS A CA 1
ATOM 1525 C C . LYS A 1 192 ? -16.807 -16.104 13.234 1.00 91.06 192 LYS A C 1
ATOM 1527 O O . LYS A 1 192 ? -17.777 -16.824 13.451 1.00 91.06 192 LYS A O 1
ATOM 1532 N N . PHE A 1 193 ? -16.899 -14.778 13.172 1.00 89.12 193 PHE A N 1
ATOM 1533 C CA . PHE A 1 193 ? -18.110 -14.007 13.459 1.00 89.12 193 PHE A CA 1
ATOM 1534 C C . PHE A 1 193 ? -18.656 -13.267 12.232 1.00 89.12 193 PHE A C 1
ATOM 1536 O O . PHE A 1 193 ? -19.862 -13.008 12.154 1.00 89.12 193 PHE A O 1
ATOM 1543 N N . VAL A 1 194 ? -17.785 -12.931 11.278 1.00 87.25 194 VAL A N 1
ATOM 1544 C CA . VAL A 1 194 ? -18.085 -12.114 10.097 1.00 87.25 194 VAL A CA 1
ATOM 1545 C C . VAL A 1 194 ? -17.598 -12.833 8.844 1.00 87.25 194 VAL A C 1
ATOM 1547 O O . VAL A 1 194 ? -16.525 -13.429 8.835 1.00 87.25 194 VAL A O 1
ATOM 1550 N N . ARG A 1 195 ? -18.396 -12.780 7.773 1.00 86.38 195 ARG A N 1
ATOM 1551 C CA . ARG A 1 195 ? -17.971 -13.235 6.446 1.00 86.38 195 ARG A CA 1
ATOM 1552 C C . ARG A 1 195 ? -17.405 -12.049 5.685 1.00 86.38 195 ARG A C 1
ATOM 1554 O O . ARG A 1 195 ? -18.148 -11.103 5.445 1.00 86.38 195 ARG A O 1
ATOM 1561 N N . PHE A 1 196 ? -16.142 -12.141 5.290 1.00 88.19 196 PHE A N 1
ATOM 1562 C CA . PHE A 1 196 ? -15.522 -11.150 4.421 1.00 88.19 196 PHE A CA 1
ATOM 1563 C C . PHE A 1 196 ? -16.080 -11.253 3.007 1.00 88.19 196 PHE A C 1
ATOM 1565 O O . PHE A 1 196 ? -16.212 -12.352 2.451 1.00 88.19 196 PHE A O 1
ATOM 1572 N N . ASP A 1 197 ? -16.421 -10.109 2.431 1.00 87.75 197 ASP A N 1
ATOM 1573 C CA . ASP A 1 197 ? -16.821 -10.025 1.038 1.00 87.75 197 ASP A CA 1
ATOM 1574 C C . ASP A 1 197 ? -15.637 -9.668 0.123 1.00 87.75 197 ASP A C 1
ATOM 1576 O O . ASP A 1 197 ? -14.493 -9.522 0.544 1.00 87.75 197 ASP A O 1
ATOM 1580 N N . ILE A 1 198 ? -15.896 -9.588 -1.182 1.00 85.94 198 ILE A N 1
ATOM 1581 C CA . ILE A 1 198 ? -14.862 -9.254 -2.172 1.00 85.94 198 ILE A CA 1
ATOM 1582 C C . ILE A 1 198 ? -14.340 -7.818 -2.006 1.00 85.94 198 ILE A C 1
ATOM 1584 O O . ILE A 1 198 ? -13.197 -7.560 -2.373 1.00 85.94 198 ILE A O 1
ATOM 1588 N N . GLY A 1 199 ? -15.163 -6.894 -1.507 1.00 86.69 199 GLY A N 1
ATOM 1589 C CA . GLY A 1 199 ? -14.769 -5.512 -1.248 1.00 86.69 199 GLY A CA 1
ATOM 1590 C C . GLY A 1 199 ? -13.765 -5.421 -0.104 1.00 86.69 199 GLY A C 1
ATOM 1591 O O . GLY A 1 199 ? -12.758 -4.735 -0.250 1.00 86.69 199 GLY A O 1
ATOM 1592 N N . ASP A 1 200 ? -13.978 -6.186 0.968 1.00 89.31 200 ASP A N 1
ATOM 1593 C CA . ASP A 1 200 ? -13.049 -6.257 2.103 1.00 89.31 200 ASP A CA 1
ATOM 1594 C C . ASP A 1 200 ? -11.665 -6.765 1.667 1.00 89.31 200 ASP A C 1
ATOM 1596 O O . ASP A 1 200 ? -10.637 -6.170 1.989 1.00 89.31 200 ASP A O 1
ATOM 1600 N N . ILE A 1 201 ? -11.636 -7.841 0.871 1.00 90.31 201 ILE A N 1
ATOM 1601 C CA . ILE A 1 201 ? -10.383 -8.423 0.367 1.00 90.31 201 ILE A CA 1
ATOM 1602 C C . ILE A 1 201 ? -9.706 -7.460 -0.620 1.00 90.31 201 ILE A C 1
ATOM 1604 O O . ILE A 1 201 ? -8.486 -7.315 -0.613 1.00 90.31 201 ILE A O 1
ATOM 1608 N N . HIS A 1 202 ? -10.484 -6.770 -1.459 1.00 88.69 202 HIS A N 1
ATOM 1609 C CA . HIS A 1 202 ? -9.950 -5.751 -2.363 1.00 88.69 202 HIS A CA 1
ATOM 1610 C C . HIS A 1 202 ? -9.325 -4.581 -1.593 1.00 88.69 202 HIS A C 1
ATOM 1612 O O . HIS A 1 202 ? -8.287 -4.075 -2.008 1.00 88.69 202 HIS A O 1
ATOM 1618 N N . PHE A 1 203 ? -9.925 -4.152 -0.480 1.00 89.00 203 PHE A N 1
ATOM 1619 C CA . PHE A 1 203 ? -9.348 -3.116 0.375 1.00 89.00 203 PHE A CA 1
ATOM 1620 C C . PHE A 1 203 ? -8.000 -3.564 0.954 1.00 89.00 203 PHE A C 1
ATOM 1622 O O . PHE A 1 203 ? -7.013 -2.851 0.805 1.00 89.00 203 PHE A O 1
ATOM 1629 N N . ALA A 1 204 ? -7.927 -4.775 1.518 1.00 88.50 204 ALA A N 1
ATOM 1630 C CA . ALA A 1 204 ? -6.666 -5.342 2.002 1.00 88.50 204 ALA A CA 1
ATOM 1631 C C . ALA A 1 204 ? -5.602 -5.444 0.890 1.00 88.50 204 ALA A C 1
ATOM 1633 O O . ALA A 1 204 ? -4.427 -5.158 1.119 1.00 88.50 204 ALA A O 1
ATOM 1634 N N . ALA A 1 205 ? -6.016 -5.781 -0.336 1.00 88.81 205 ALA A N 1
ATOM 1635 C CA . ALA A 1 205 ? -5.125 -5.816 -1.490 1.00 88.81 205 ALA A CA 1
ATOM 1636 C C . ALA A 1 205 ? -4.591 -4.429 -1.868 1.00 88.81 205 ALA A C 1
ATOM 1638 O O . ALA A 1 205 ? -3.393 -4.320 -2.092 1.00 88.81 205 ALA A O 1
ATOM 1639 N N . CYS A 1 206 ? -5.422 -3.377 -1.873 1.00 85.12 206 CYS A N 1
ATOM 1640 C CA . CYS A 1 206 ? -4.963 -1.989 -2.050 1.00 85.12 206 CYS A CA 1
ATOM 1641 C C . CYS A 1 206 ? -3.962 -1.558 -0.968 1.00 85.12 206 CYS A C 1
ATOM 1643 O O . CYS A 1 206 ? -3.074 -0.740 -1.225 1.00 85.12 206 CYS A O 1
ATOM 1645 N N . GLU A 1 207 ? -4.107 -2.107 0.241 1.00 84.50 207 GLU A N 1
ATOM 1646 C CA . GLU A 1 207 ? -3.179 -1.865 1.339 1.00 84.50 207 GLU A CA 1
ATOM 1647 C C . GLU A 1 207 ? -1.855 -2.639 1.210 1.00 84.50 207 GLU A C 1
ATOM 1649 O O . GLU A 1 207 ? -0.910 -2.381 1.956 1.00 84.50 207 GLU A O 1
ATOM 1654 N N . GLY A 1 208 ? -1.750 -3.564 0.250 1.00 85.38 208 GLY A N 1
ATOM 1655 C CA . GLY A 1 208 ? -0.615 -4.478 0.161 1.00 85.38 208 GLY A CA 1
ATOM 1656 C C . GLY A 1 208 ? -0.517 -5.416 1.371 1.00 85.38 208 GLY A C 1
ATOM 1657 O O . GLY A 1 208 ? 0.555 -5.952 1.644 1.00 85.38 208 GLY A O 1
ATOM 1658 N N . ASP A 1 209 ? -1.610 -5.622 2.120 1.00 86.38 209 ASP A N 1
ATOM 1659 C CA . ASP A 1 209 ? -1.626 -6.581 3.226 1.00 86.38 209 ASP A CA 1
ATOM 1660 C C . ASP A 1 209 ? -1.889 -7.985 2.686 1.00 86.38 209 ASP A C 1
ATOM 1662 O O . ASP A 1 209 ? -2.994 -8.534 2.670 1.00 86.38 209 ASP A O 1
ATOM 1666 N N . ILE A 1 210 ? -0.790 -8.566 2.239 1.00 82.88 210 ILE A N 1
ATOM 1667 C CA . ILE A 1 210 ? -0.667 -9.935 1.773 1.00 82.88 210 ILE A CA 1
ATOM 1668 C C . ILE A 1 210 ? -1.311 -10.944 2.734 1.00 82.88 210 ILE A C 1
ATOM 1670 O O . ILE A 1 210 ? -2.044 -11.846 2.315 1.00 82.88 210 ILE A O 1
ATOM 1674 N N . SER A 1 211 ? -1.010 -10.813 4.024 1.00 85.25 211 SER A N 1
ATOM 1675 C CA . SER A 1 211 ? -1.410 -11.781 5.042 1.00 85.25 211 SER A CA 1
ATOM 1676 C C . SER A 1 211 ? -2.925 -11.754 5.218 1.00 85.25 211 SER A C 1
ATOM 1678 O O . SER A 1 211 ? -3.568 -12.808 5.269 1.00 85.25 211 SER A O 1
ATOM 1680 N N . ALA A 1 212 ? -3.503 -10.551 5.209 1.00 88.62 212 ALA A N 1
ATOM 1681 C CA . ALA A 1 212 ? -4.940 -10.343 5.214 1.00 88.62 212 ALA A CA 1
ATOM 1682 C C . ALA A 1 212 ? -5.616 -10.924 3.968 1.00 88.62 212 ALA A C 1
ATOM 1684 O O . ALA A 1 212 ? -6.556 -11.707 4.099 1.00 88.62 212 ALA A O 1
ATOM 1685 N N . VAL A 1 213 ? -5.124 -10.614 2.762 1.00 89.94 213 VAL A N 1
ATOM 1686 C CA . VAL A 1 213 ? -5.727 -11.103 1.508 1.00 89.94 213 VAL A CA 1
ATOM 1687 C C . VAL A 1 213 ? -5.781 -12.630 1.481 1.00 89.94 213 VAL A C 1
ATOM 1689 O O . VAL A 1 213 ? -6.822 -13.208 1.155 1.00 89.94 213 VAL A O 1
ATOM 1692 N N . VAL A 1 214 ? -4.686 -13.300 1.857 1.00 88.31 214 VAL A N 1
ATOM 1693 C CA . VAL A 1 214 ? -4.632 -14.766 1.907 1.00 88.31 214 VAL A CA 1
ATOM 1694 C C . VAL A 1 214 ? -5.663 -15.315 2.884 1.00 88.31 214 VAL A C 1
ATOM 1696 O O . VAL A 1 214 ? -6.470 -16.153 2.482 1.00 88.31 214 VAL A O 1
ATOM 1699 N N . GLU A 1 215 ? -5.673 -14.837 4.126 1.00 90.12 215 GLU A N 1
ATOM 1700 C CA . GLU A 1 215 ? -6.565 -15.350 5.168 1.00 90.12 215 GLU A CA 1
ATOM 1701 C C . GLU A 1 215 ? -8.044 -15.105 4.825 1.00 90.12 215 GLU A C 1
ATOM 1703 O O . GLU A 1 215 ? -8.865 -16.025 4.859 1.00 90.12 215 GLU A O 1
ATOM 1708 N N . MET A 1 216 ? -8.382 -13.889 4.389 1.00 89.88 216 MET A N 1
ATOM 1709 C CA . MET A 1 216 ? -9.754 -13.515 4.044 1.00 89.88 216 MET A CA 1
ATOM 1710 C C . MET A 1 216 ? -10.261 -14.275 2.810 1.00 89.88 216 MET A C 1
ATOM 1712 O O . MET A 1 216 ? -11.439 -14.642 2.748 1.00 89.88 216 MET A O 1
ATOM 1716 N N . SER A 1 217 ? -9.381 -14.579 1.845 1.00 88.44 217 SER A N 1
ATOM 1717 C CA . SER A 1 217 ? -9.745 -15.339 0.641 1.00 88.44 217 SER A CA 1
ATOM 1718 C C . SER A 1 217 ? -10.211 -16.768 0.939 1.00 88.44 217 SER A C 1
ATOM 1720 O O . SER A 1 217 ? -11.069 -17.277 0.217 1.00 88.44 217 SER A O 1
ATOM 1722 N N . VAL A 1 218 ? -9.741 -17.389 2.033 1.00 86.25 218 VAL A N 1
ATOM 1723 C CA . VAL A 1 218 ? -10.174 -18.736 2.464 1.00 86.25 218 VAL A CA 1
ATOM 1724 C C . VAL A 1 218 ? -11.681 -18.774 2.729 1.00 86.25 218 VAL A C 1
ATOM 1726 O O . VAL A 1 218 ? -12.346 -19.770 2.449 1.00 86.25 218 VAL A O 1
ATOM 1729 N N . SER A 1 219 ? -12.247 -17.667 3.217 1.00 78.31 219 SER A N 1
ATOM 1730 C CA . SER A 1 219 ? -13.687 -17.538 3.476 1.00 78.31 219 SER A CA 1
ATOM 1731 C C . SER A 1 219 ? -14.522 -17.162 2.256 1.00 78.31 219 SER A C 1
ATOM 1733 O O . SER A 1 219 ? -15.750 -17.113 2.357 1.00 78.31 219 SER A O 1
ATOM 1735 N N . CYS A 1 220 ? -13.898 -16.888 1.109 1.00 78.88 220 CYS A N 1
ATOM 1736 C CA . CYS A 1 220 ? -14.589 -16.449 -0.094 1.00 78.88 220 CYS A CA 1
ATOM 1737 C C . CYS A 1 220 ? -14.700 -17.606 -1.100 1.00 78.88 220 CYS A C 1
ATOM 1739 O O . CYS A 1 220 ? -13.791 -17.819 -1.906 1.00 78.88 220 CYS A O 1
ATOM 1741 N N . PRO A 1 221 ? -15.810 -18.371 -1.116 1.00 72.94 221 PRO A N 1
ATOM 1742 C CA . PRO A 1 221 ? -15.927 -19.514 -2.008 1.00 72.94 221 PRO A CA 1
ATOM 1743 C C . PRO A 1 221 ? -15.946 -19.044 -3.472 1.00 72.94 221 PRO A C 1
ATOM 1745 O O . PRO A 1 221 ? -16.875 -18.368 -3.941 1.00 72.94 221 PRO A O 1
ATOM 1748 N N . ALA A 1 222 ? -14.902 -19.425 -4.209 1.00 77.31 222 ALA A N 1
ATOM 1749 C CA . ALA A 1 222 ? -14.673 -19.088 -5.610 1.00 77.31 222 ALA A CA 1
ATOM 1750 C C . ALA A 1 222 ? -15.485 -20.000 -6.557 1.00 77.31 222 ALA A C 1
ATOM 1752 O O . ALA A 1 222 ? -14.953 -20.620 -7.479 1.00 77.31 222 ALA A O 1
ATOM 1753 N N . VAL A 1 223 ? -16.794 -20.115 -6.306 1.00 78.81 223 VAL A N 1
ATOM 1754 C CA . VAL A 1 223 ? -17.685 -21.071 -6.997 1.00 78.81 223 VAL A CA 1
ATOM 1755 C C . VAL A 1 223 ? -17.957 -20.659 -8.445 1.00 78.81 223 VAL A C 1
ATOM 1757 O O . VAL A 1 223 ? -18.072 -21.503 -9.325 1.00 78.81 223 VAL A O 1
ATOM 1760 N N . THR A 1 224 ? -18.043 -19.352 -8.715 1.00 81.75 224 THR A N 1
ATOM 1761 C CA . THR A 1 224 ? -18.341 -18.834 -10.058 1.00 81.75 224 THR A CA 1
ATOM 1762 C C . THR A 1 224 ? -17.088 -18.337 -10.764 1.00 81.75 224 THR A C 1
ATOM 1764 O O . THR A 1 224 ? -16.196 -17.752 -10.146 1.00 81.75 224 THR A O 1
ATOM 1767 N N . TRP A 1 225 ? -17.071 -18.464 -12.092 1.00 78.69 225 TRP A N 1
ATOM 1768 C CA . TRP A 1 225 ? -16.012 -17.924 -12.949 1.00 78.69 225 TRP A CA 1
ATOM 1769 C C . TRP A 1 225 ? -15.765 -16.424 -12.717 1.00 78.69 225 TRP A C 1
ATOM 1771 O O . TRP A 1 225 ? -14.625 -15.971 -12.622 1.00 78.69 225 TRP A O 1
ATOM 1781 N N . LYS A 1 226 ? -16.839 -15.643 -12.537 1.00 79.69 226 LYS A N 1
ATOM 1782 C CA . LYS A 1 226 ? -16.759 -14.204 -12.238 1.00 79.69 226 LYS A CA 1
ATOM 1783 C C . LYS A 1 226 ? -16.039 -13.928 -10.914 1.00 79.69 226 LYS A C 1
ATOM 1785 O O . LYS A 1 226 ? -15.244 -12.996 -10.851 1.00 79.69 226 LYS A O 1
ATOM 1790 N N . ARG A 1 227 ? -16.304 -14.717 -9.865 1.00 80.50 227 ARG A N 1
ATOM 1791 C CA . ARG A 1 227 ? -15.634 -14.568 -8.562 1.00 80.50 227 ARG A CA 1
ATOM 1792 C C . ARG A 1 227 ? -14.180 -15.020 -8.607 1.00 80.50 227 ARG A C 1
ATOM 1794 O O . ARG A 1 227 ? -13.334 -14.300 -8.098 1.00 80.50 227 ARG A O 1
ATOM 1801 N N . ARG A 1 228 ? -13.888 -16.138 -9.278 1.00 82.00 228 ARG A N 1
ATOM 1802 C CA . ARG A 1 228 ? -12.515 -16.609 -9.523 1.00 82.00 228 ARG A CA 1
ATOM 1803 C C . ARG A 1 228 ? -11.658 -15.538 -10.194 1.00 82.00 228 ARG A C 1
ATOM 1805 O O . ARG A 1 228 ? -10.596 -15.189 -9.694 1.00 82.00 228 ARG A O 1
ATOM 1812 N N . HIS A 1 229 ? -12.174 -14.921 -11.257 1.00 82.69 229 HIS A N 1
ATOM 1813 C CA . HIS A 1 229 ? -11.474 -13.819 -11.911 1.00 82.69 229 HIS A CA 1
ATOM 1814 C C . HIS A 1 229 ? -11.224 -12.626 -10.992 1.00 82.69 229 HIS A C 1
ATOM 1816 O O . HIS A 1 229 ? -10.127 -12.082 -11.043 1.00 82.69 229 HIS A O 1
ATOM 1822 N N . ARG A 1 230 ? -12.205 -12.237 -10.170 1.00 83.44 230 ARG A N 1
ATOM 1823 C CA . ARG A 1 230 ? -12.043 -11.127 -9.221 1.00 83.44 230 ARG A CA 1
ATOM 1824 C C . ARG A 1 230 ? -11.001 -11.431 -8.150 1.00 83.44 230 ARG A C 1
ATOM 1826 O O . ARG A 1 230 ? -10.213 -10.555 -7.843 1.00 83.44 230 ARG A O 1
ATOM 1833 N N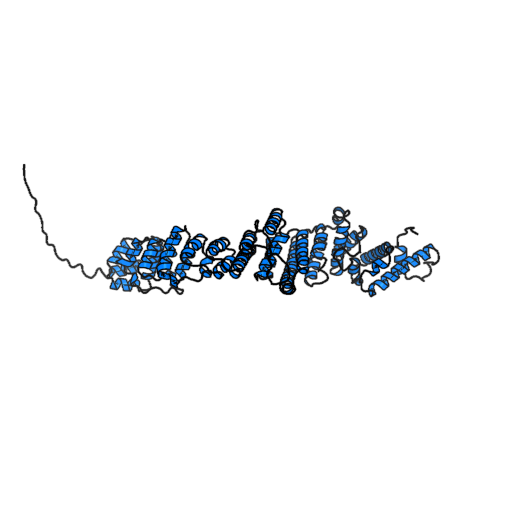 . LEU A 1 231 ? -10.971 -12.652 -7.615 1.00 85.12 231 LEU A N 1
ATOM 1834 C CA . LEU A 1 231 ? -9.945 -13.053 -6.647 1.00 85.12 231 LEU A CA 1
ATOM 1835 C C . LEU A 1 231 ? -8.549 -13.024 -7.270 1.00 85.12 231 LEU A C 1
ATOM 1837 O O . LEU A 1 231 ? -7.628 -12.503 -6.659 1.00 85.12 231 LEU A O 1
ATOM 1841 N N . ALA A 1 232 ? -8.402 -13.481 -8.513 1.00 85.38 232 ALA A N 1
ATOM 1842 C CA . ALA A 1 232 ? -7.144 -13.323 -9.234 1.00 85.38 232 ALA A CA 1
ATOM 1843 C C . ALA A 1 232 ? -6.754 -11.847 -9.450 1.00 85.38 232 ALA A C 1
ATOM 1845 O O . ALA A 1 232 ? -5.597 -11.512 -9.234 1.00 85.38 232 ALA A O 1
ATOM 1846 N N . ASP A 1 233 ? -7.697 -10.959 -9.808 1.00 85.12 233 ASP A N 1
ATOM 1847 C CA . ASP A 1 233 ? -7.410 -9.512 -9.915 1.00 85.12 233 ASP A CA 1
ATOM 1848 C C . ASP A 1 233 ? -6.959 -8.933 -8.566 1.00 85.12 233 ASP A C 1
ATOM 1850 O O . ASP A 1 233 ? -6.092 -8.072 -8.529 1.00 85.12 233 ASP A O 1
ATOM 1854 N N . ILE A 1 234 ? -7.533 -9.413 -7.461 1.00 88.50 234 ILE A N 1
ATOM 1855 C CA . ILE A 1 234 ? -7.190 -8.996 -6.097 1.00 88.50 234 ILE A CA 1
ATOM 1856 C C . ILE A 1 234 ? -5.784 -9.458 -5.706 1.00 88.50 234 ILE A C 1
ATOM 1858 O O . ILE A 1 234 ? -5.045 -8.684 -5.109 1.00 88.50 234 ILE A O 1
ATOM 1862 N N . PHE A 1 235 ? -5.392 -10.688 -6.041 1.00 89.06 235 PHE A N 1
ATOM 1863 C CA . PHE A 1 235 ? -4.028 -11.161 -5.789 1.00 89.06 235 PHE A CA 1
ATOM 1864 C C . PHE A 1 235 ? -2.998 -10.377 -6.610 1.00 89.06 235 PHE A C 1
ATOM 1866 O O . PHE A 1 235 ? -1.992 -9.936 -6.064 1.00 89.06 235 PHE A O 1
ATOM 1873 N N . GLU A 1 236 ? -3.296 -10.124 -7.885 1.00 86.94 236 GLU A N 1
ATOM 1874 C CA . GLU A 1 236 ? -2.475 -9.271 -8.755 1.00 86.94 236 GLU A CA 1
ATOM 1875 C C . GLU A 1 236 ? -2.383 -7.840 -8.198 1.00 86.94 236 GLU A C 1
ATOM 1877 O O . GLU A 1 236 ? -1.307 -7.254 -8.159 1.00 86.94 236 GLU A O 1
ATOM 1882 N N . LEU A 1 237 ? -3.497 -7.287 -7.709 1.00 86.88 237 LEU A N 1
ATOM 1883 C CA . LEU A 1 237 ? -3.540 -5.978 -7.057 1.00 86.88 237 LEU A CA 1
ATOM 1884 C C . LEU A 1 237 ? -2.720 -5.928 -5.777 1.00 86.88 237 LEU A C 1
ATOM 1886 O O . LEU A 1 237 ? -2.055 -4.925 -5.535 1.00 86.88 237 LEU A O 1
ATOM 1890 N N . CYS A 1 238 ? -2.757 -6.986 -4.976 1.00 88.00 238 CYS A N 1
ATOM 1891 C CA . CYS A 1 238 ? -1.982 -7.066 -3.751 1.00 88.00 238 CYS A CA 1
ATOM 1892 C C . CYS A 1 238 ? -0.480 -7.027 -4.058 1.00 88.00 238 CYS A C 1
ATOM 1894 O O . CYS A 1 238 ? 0.212 -6.186 -3.496 1.00 88.00 238 CYS A O 1
ATOM 1896 N N . GLU A 1 239 ? -0.004 -7.828 -5.022 1.00 86.56 239 GLU A N 1
ATOM 1897 C CA . GLU A 1 239 ? 1.404 -7.806 -5.456 1.00 86.56 239 GLU A CA 1
ATOM 1898 C C . GLU A 1 239 ? 1.834 -6.402 -5.906 1.00 86.56 239 GLU A C 1
ATOM 1900 O O . GLU A 1 239 ? 2.835 -5.860 -5.445 1.00 86.56 239 GLU A O 1
ATOM 1905 N N . VAL A 1 240 ? 1.034 -5.771 -6.767 1.00 84.00 240 VAL A N 1
ATOM 1906 C CA . VAL A 1 240 ? 1.313 -4.427 -7.288 1.00 84.00 240 VAL A CA 1
ATOM 1907 C C . VAL A 1 240 ? 1.317 -3.380 -6.174 1.00 84.00 240 VAL A C 1
ATOM 1909 O O . VAL A 1 240 ? 2.170 -2.495 -6.145 1.00 84.00 240 VAL A O 1
ATOM 1912 N N . SER A 1 241 ? 0.380 -3.475 -5.232 1.00 84.69 241 SER A N 1
ATOM 1913 C CA . SER A 1 241 ? 0.305 -2.557 -4.093 1.00 84.69 241 SER A CA 1
ATOM 1914 C C . SER A 1 241 ? 1.518 -2.713 -3.180 1.00 84.69 241 SER A C 1
ATOM 1916 O O . SER A 1 241 ? 2.071 -1.712 -2.727 1.00 84.69 241 SER A O 1
ATOM 1918 N N . CYS A 1 242 ? 1.972 -3.948 -2.953 1.00 83.50 242 CYS A N 1
ATOM 1919 C CA . CYS A 1 242 ? 3.204 -4.227 -2.223 1.00 83.50 242 CYS A CA 1
ATOM 1920 C C . CYS A 1 242 ? 4.430 -3.639 -2.930 1.00 83.50 242 CYS A C 1
ATOM 1922 O O . CYS A 1 242 ? 5.270 -3.048 -2.252 1.00 83.50 242 CYS A O 1
ATOM 1924 N N . TYR A 1 243 ? 4.505 -3.730 -4.265 1.00 79.56 243 TYR A N 1
ATOM 1925 C CA . TYR A 1 243 ? 5.614 -3.178 -5.053 1.00 79.56 243 TYR A CA 1
ATOM 1926 C C . TYR A 1 243 ? 5.734 -1.673 -4.819 1.00 79.56 243 TYR A C 1
ATOM 1928 O O . TYR A 1 243 ? 6.781 -1.150 -4.446 1.00 79.56 243 TYR A O 1
ATOM 1936 N N . PHE A 1 244 ? 4.609 -0.972 -4.967 1.00 77.88 244 PHE A N 1
ATOM 1937 C CA . PHE A 1 244 ? 4.571 0.479 -4.846 1.00 77.88 244 PHE A CA 1
ATOM 1938 C C . PHE A 1 244 ? 4.736 0.987 -3.409 1.00 77.88 244 PHE A C 1
ATOM 1940 O O . PHE A 1 244 ? 5.134 2.136 -3.227 1.00 77.88 244 PHE A O 1
ATOM 1947 N N . ARG A 1 245 ? 4.436 0.168 -2.391 1.00 78.31 245 ARG A N 1
ATOM 1948 C CA . ARG A 1 245 ? 4.572 0.548 -0.974 1.00 78.31 245 ARG A CA 1
ATOM 1949 C C . ARG A 1 245 ? 5.944 0.243 -0.392 1.00 78.31 245 ARG A C 1
ATOM 1951 O O . ARG A 1 245 ? 6.485 1.084 0.317 1.00 78.31 245 ARG A O 1
ATOM 1958 N N . SER A 1 246 ? 6.476 -0.949 -0.652 1.00 72.00 246 SER A N 1
ATOM 1959 C CA . SER A 1 246 ? 7.747 -1.384 -0.064 1.00 72.00 246 SER A CA 1
ATOM 1960 C C . SER A 1 246 ? 8.945 -0.679 -0.693 1.00 72.00 246 SER A C 1
ATOM 1962 O O . SER A 1 246 ? 9.941 -0.486 -0.008 1.00 72.00 246 SER A O 1
ATOM 1964 N N . ARG A 1 247 ? 8.846 -0.269 -1.971 1.00 64.06 247 ARG A N 1
ATOM 1965 C CA . ARG A 1 247 ? 9.982 0.207 -2.788 1.00 64.06 247 ARG A CA 1
ATOM 1966 C C . ARG A 1 247 ? 11.150 -0.789 -2.850 1.00 64.06 247 ARG A C 1
ATOM 1968 O O . ARG A 1 247 ? 12.209 -0.442 -3.355 1.00 64.06 247 ARG A O 1
ATOM 1975 N N . GLU A 1 248 ? 10.951 -2.012 -2.366 1.00 63.44 248 GLU A N 1
ATOM 1976 C CA . GLU A 1 248 ? 11.916 -3.098 -2.424 1.00 63.44 248 GLU A CA 1
ATOM 1977 C C . GLU A 1 248 ? 11.606 -3.957 -3.650 1.00 63.44 248 GLU A C 1
ATOM 1979 O O . GLU A 1 248 ? 10.447 -4.266 -3.947 1.00 63.44 248 GLU A O 1
ATOM 1984 N N . LEU A 1 249 ? 12.653 -4.345 -4.377 1.00 63.16 249 LEU A N 1
ATOM 1985 C CA . LEU A 1 249 ? 12.531 -5.297 -5.472 1.00 63.16 249 LEU A CA 1
ATOM 1986 C C . LEU A 1 249 ? 12.119 -6.652 -4.890 1.00 63.16 249 LEU A C 1
ATOM 1988 O O . LEU A 1 249 ? 12.754 -7.171 -3.969 1.00 63.16 249 LEU A O 1
ATOM 1992 N N . PHE A 1 250 ? 11.045 -7.239 -5.415 1.00 66.12 250 PHE A N 1
ATOM 1993 C CA . PHE A 1 250 ? 10.642 -8.571 -4.984 1.00 66.12 250 PHE A CA 1
ATOM 1994 C C . PHE A 1 250 ? 11.712 -9.600 -5.345 1.00 66.12 250 PHE A C 1
ATOM 1996 O O . PHE A 1 250 ? 12.336 -9.513 -6.395 1.00 66.12 250 PHE A O 1
ATOM 2003 N N . GLY A 1 251 ? 11.879 -10.621 -4.505 1.00 64.00 251 GLY A N 1
ATOM 2004 C CA . GLY A 1 251 ? 12.619 -11.833 -4.875 1.00 64.00 251 GLY A CA 1
ATOM 2005 C C . GLY A 1 251 ? 11.729 -12.924 -5.482 1.00 64.00 251 GLY A C 1
ATOM 2006 O O . GLY A 1 251 ? 12.242 -13.895 -6.027 1.00 64.00 251 GLY A O 1
ATOM 2007 N N . GLN A 1 252 ? 10.402 -12.815 -5.337 1.00 77.44 252 GLN A N 1
ATOM 2008 C CA . GLN A 1 252 ? 9.423 -13.832 -5.743 1.00 77.44 252 GLN A CA 1
ATOM 2009 C C . GLN A 1 252 ? 8.086 -13.178 -6.107 1.00 77.44 252 GLN A C 1
ATOM 2011 O O . GLN A 1 252 ? 7.667 -12.251 -5.422 1.00 77.44 252 GLN A O 1
ATOM 2016 N N . LEU A 1 253 ? 7.383 -13.711 -7.108 1.00 83.62 253 LEU A N 1
ATOM 2017 C CA . LEU A 1 253 ? 6.110 -13.197 -7.639 1.00 83.62 253 LEU A CA 1
ATOM 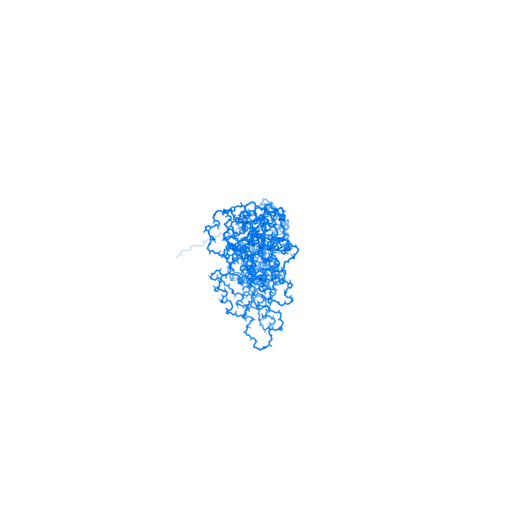2018 C C . LEU A 1 253 ? 4.928 -14.037 -7.130 1.00 83.62 253 LEU A C 1
ATOM 2020 O O . LEU A 1 253 ? 4.135 -14.613 -7.887 1.00 83.62 253 LEU A O 1
ATOM 2024 N N . ARG A 1 254 ? 4.843 -14.174 -5.803 1.00 82.88 254 ARG A N 1
ATOM 2025 C CA . ARG A 1 254 ? 3.989 -15.169 -5.129 1.00 82.88 254 ARG A CA 1
ATOM 2026 C C . ARG A 1 254 ? 2.502 -14.997 -5.431 1.00 82.88 254 ARG A C 1
ATOM 2028 O O . ARG A 1 254 ? 1.803 -16.000 -5.587 1.00 82.88 254 ARG A O 1
ATOM 2035 N N . TYR A 1 255 ? 1.991 -13.771 -5.503 1.00 83.56 255 TYR A N 1
ATOM 2036 C CA . TYR A 1 255 ? 0.564 -13.511 -5.707 1.00 83.56 255 TYR A CA 1
ATOM 2037 C C . TYR A 1 255 ? 0.176 -13.464 -7.171 1.00 83.56 255 TYR A C 1
ATOM 2039 O O . TYR A 1 255 ? -0.955 -13.832 -7.486 1.00 83.56 255 TYR A O 1
ATOM 2047 N N . PHE A 1 256 ? 1.108 -13.166 -8.077 1.00 85.38 256 PHE A N 1
ATOM 2048 C CA . PHE A 1 256 ? 0.913 -13.522 -9.482 1.00 85.38 256 PHE A CA 1
ATOM 2049 C C . PHE A 1 256 ? 0.791 -15.039 -9.646 1.00 85.38 256 PHE A C 1
ATOM 2051 O O . PHE A 1 256 ? -0.153 -15.504 -10.281 1.00 85.38 256 PHE A O 1
ATOM 2058 N N . ARG A 1 257 ? 1.643 -15.835 -8.982 1.00 86.50 257 ARG A N 1
ATOM 2059 C CA . ARG A 1 257 ? 1.530 -17.305 -9.016 1.00 86.50 257 ARG A CA 1
ATOM 2060 C C . ARG A 1 257 ? 0.191 -17.768 -8.448 1.00 86.50 257 ARG A C 1
ATOM 2062 O O . ARG A 1 257 ? -0.506 -18.566 -9.068 1.00 86.50 257 ARG A O 1
ATOM 2069 N N . LYS A 1 258 ? -0.223 -17.196 -7.318 1.00 85.69 258 LYS A N 1
ATOM 2070 C CA . LYS A 1 258 ? -1.523 -17.490 -6.712 1.00 85.69 258 LYS A CA 1
ATOM 2071 C C . LYS A 1 258 ? -2.699 -17.055 -7.589 1.00 85.69 258 LYS A C 1
ATOM 2073 O O . LYS A 1 258 ? -3.719 -17.738 -7.616 1.00 85.69 258 LYS A O 1
ATOM 2078 N N . SER A 1 259 ? -2.590 -15.960 -8.346 1.00 86.44 259 SER A N 1
ATOM 2079 C CA . SER A 1 259 ? -3.656 -15.523 -9.258 1.00 86.44 259 SER A CA 1
ATOM 2080 C C . SER A 1 259 ? -3.930 -16.556 -10.360 1.00 86.44 259 SER A C 1
ATOM 2082 O O . SER A 1 259 ? -5.093 -16.741 -10.746 1.00 86.44 259 SER A O 1
ATOM 2084 N N . LEU A 1 260 ? -2.899 -17.291 -10.798 1.00 82.62 260 LEU A N 1
ATOM 2085 C CA . LEU A 1 260 ? -3.020 -18.385 -11.766 1.00 82.62 260 LEU A CA 1
ATOM 2086 C C . LEU A 1 260 ? -3.828 -19.570 -11.225 1.00 82.62 260 LEU A C 1
ATOM 2088 O O . LEU A 1 260 ? -4.545 -20.20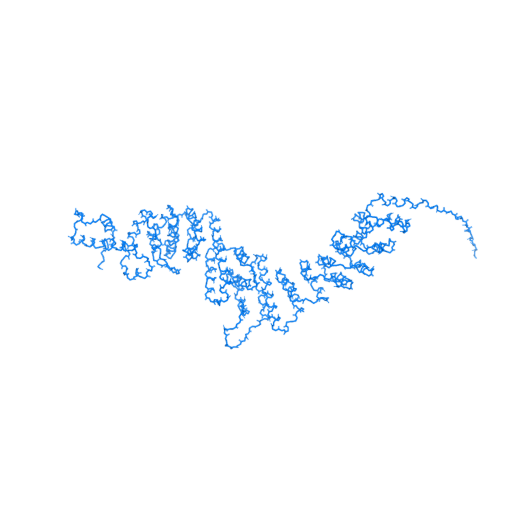2 -11.995 1.00 82.62 260 LEU A O 1
ATOM 2092 N N . GLU A 1 261 ? -3.828 -19.830 -9.916 1.00 83.62 261 GLU A N 1
ATOM 2093 C CA . GLU A 1 261 ? -4.668 -20.883 -9.313 1.00 83.62 261 GLU A CA 1
ATOM 2094 C C . GLU A 1 261 ? -6.167 -20.581 -9.479 1.00 83.62 261 GLU A C 1
ATOM 2096 O O . GLU A 1 261 ? -6.991 -21.472 -9.700 1.00 83.62 261 GLU A O 1
ATOM 2101 N N . PHE A 1 262 ? -6.538 -19.298 -9.427 1.00 78.25 262 PHE A N 1
ATOM 2102 C CA . PHE A 1 262 ? -7.913 -18.844 -9.652 1.00 78.25 262 PHE A CA 1
ATOM 2103 C C . PHE A 1 262 ? -8.217 -18.612 -11.140 1.00 78.25 262 PHE A C 1
ATOM 2105 O O . PHE A 1 262 ? -9.381 -18.464 -11.524 1.00 78.25 262 PHE A O 1
ATOM 2112 N N . ARG A 1 263 ? -7.192 -18.605 -11.996 1.00 74.56 263 ARG A N 1
ATOM 2113 C CA . ARG A 1 263 ? -7.291 -18.494 -13.455 1.00 74.56 263 ARG A CA 1
ATOM 2114 C C . ARG A 1 263 ? -6.355 -19.504 -14.138 1.00 74.56 263 ARG A C 1
ATOM 2116 O O . ARG A 1 263 ? -5.444 -19.066 -14.838 1.00 74.56 263 ARG A O 1
ATOM 2123 N N . PRO A 1 264 ? -6.593 -20.820 -14.038 1.00 58.56 264 PRO A N 1
ATOM 2124 C CA . PRO A 1 264 ? -5.746 -21.789 -14.730 1.00 58.56 264 PRO A CA 1
ATOM 2125 C C . PRO A 1 264 ? -5.816 -21.588 -16.261 1.00 58.56 264 PRO A C 1
ATOM 2127 O O . PRO A 1 264 ? -6.868 -21.227 -16.803 1.00 58.56 264 PRO A O 1
ATOM 2130 N N . GLY A 1 265 ? -4.690 -21.723 -16.974 1.00 55.81 265 GLY A N 1
ATOM 2131 C CA . GLY A 1 265 ? -4.644 -21.925 -18.438 1.00 55.81 265 GLY A CA 1
ATOM 2132 C C . GLY A 1 265 ? -4.750 -23.421 -18.772 1.00 55.81 265 GLY A C 1
ATOM 2133 O O . GLY A 1 265 ? -4.408 -24.234 -17.926 1.00 55.81 265 GLY A O 1
ATOM 2134 N N . ALA A 1 266 ? -5.263 -23.878 -19.919 1.00 47.47 266 ALA A N 1
ATOM 2135 C CA . ALA A 1 266 ? -5.670 -23.217 -21.164 1.00 47.47 266 ALA A CA 1
ATOM 2136 C C . ALA A 1 266 ? -7.086 -23.667 -21.600 1.00 47.47 266 ALA A C 1
ATOM 2138 O O . ALA A 1 266 ? -7.544 -24.744 -21.223 1.00 47.47 266 ALA A O 1
ATOM 2139 N N . ARG A 1 267 ? -7.776 -22.878 -22.440 1.00 46.53 267 ARG A N 1
ATOM 2140 C CA . ARG A 1 267 ? -8.781 -23.444 -23.357 1.00 46.53 267 ARG A CA 1
ATOM 2141 C C . ARG A 1 267 ? -8.132 -23.547 -24.727 1.00 46.53 267 ARG A C 1
ATOM 2143 O O . ARG A 1 267 ? -7.737 -22.534 -25.299 1.00 46.53 267 ARG A O 1
ATOM 2150 N N . THR A 1 268 ? -8.006 -24.783 -25.184 1.00 45.09 268 THR A N 1
ATOM 2151 C CA . THR A 1 268 ? -7.683 -25.158 -26.551 1.00 45.09 268 THR A CA 1
ATOM 2152 C C . THR A 1 268 ? -8.688 -24.548 -27.531 1.00 45.09 268 THR A C 1
ATOM 2154 O O . THR A 1 268 ? -9.861 -24.346 -27.213 1.00 45.09 268 THR A O 1
ATOM 2157 N N . ASP A 1 269 ? -8.166 -24.285 -28.723 1.00 39.78 269 ASP A N 1
ATOM 2158 C CA . ASP A 1 269 ? -8.856 -24.054 -29.989 1.00 39.78 269 ASP A CA 1
ATOM 2159 C C . ASP A 1 269 ? -9.365 -22.641 -30.304 1.00 39.78 269 ASP A C 1
ATOM 2161 O O . ASP A 1 269 ? -10.462 -22.203 -29.968 1.00 39.78 269 ASP A O 1
ATOM 2165 N N . SER A 1 270 ? -8.560 -21.989 -31.149 1.00 38.50 270 SER A N 1
ATOM 2166 C CA . SER A 1 270 ? -8.990 -21.055 -32.192 1.00 38.50 270 SER A CA 1
ATOM 2167 C C . SER A 1 270 ? -9.767 -19.819 -31.724 1.00 38.50 270 SER A C 1
ATOM 2169 O O . SER A 1 270 ? -10.990 -19.752 -31.798 1.00 38.50 270 SER A O 1
ATOM 2171 N N . LYS A 1 271 ? -9.019 -18.793 -31.306 1.00 33.44 271 LYS A N 1
ATOM 2172 C CA . LYS A 1 271 ? -9.236 -17.355 -31.584 1.00 33.44 271 LYS A CA 1
ATOM 2173 C C . LYS A 1 271 ? -8.538 -16.545 -30.500 1.00 33.44 271 LYS A C 1
ATOM 2175 O O . LYS A 1 271 ? -9.131 -16.137 -29.504 1.00 33.44 271 LYS A O 1
ATOM 2180 N N . TRP A 1 272 ? -7.284 -16.209 -30.774 1.00 38.78 272 TRP A N 1
ATOM 2181 C CA . TRP A 1 272 ? -6.489 -15.179 -30.091 1.00 38.78 272 TRP A CA 1
ATOM 2182 C C . TRP A 1 272 ? -7.053 -13.743 -30.272 1.00 38.78 272 TRP A C 1
ATOM 2184 O O . TRP A 1 272 ? -6.373 -12.721 -30.149 1.00 38.78 272 TRP A O 1
ATOM 2194 N N . THR A 1 273 ? -8.351 -13.620 -30.547 1.00 36.44 273 THR A N 1
ATOM 2195 C CA . THR A 1 273 ? -9.034 -12.383 -30.917 1.00 36.44 273 THR A CA 1
ATOM 2196 C C . THR A 1 273 ? -10.454 -12.335 -30.366 1.00 36.44 273 THR A C 1
ATOM 2198 O O . THR A 1 273 ? -11.394 -12.087 -31.105 1.00 36.44 273 THR A O 1
ATOM 2201 N N . SER A 1 274 ? -10.644 -12.469 -29.050 1.00 28.70 274 SER A N 1
ATOM 2202 C CA . SER A 1 274 ? -11.893 -11.977 -28.444 1.00 28.70 274 SER A CA 1
ATOM 2203 C C . SER A 1 274 ? -11.832 -11.859 -26.915 1.00 28.70 274 SER A C 1
ATOM 2205 O O . SER A 1 274 ? -11.763 -12.856 -26.210 1.00 28.70 274 SER A O 1
ATOM 2207 N N . TYR A 1 275 ? -11.947 -10.609 -26.443 1.00 27.30 275 TYR A N 1
ATOM 2208 C CA . TYR A 1 275 ? -12.257 -10.147 -25.075 1.00 27.30 275 TYR A CA 1
ATOM 2209 C C . TYR A 1 275 ? -11.131 -10.019 -24.020 1.00 27.30 275 TYR A C 1
ATOM 2211 O O . TYR A 1 275 ? -11.055 -10.763 -23.052 1.00 27.30 275 TYR A O 1
ATOM 2219 N N . GLY A 1 276 ? -10.381 -8.912 -24.094 1.00 31.91 276 GLY A N 1
ATOM 2220 C CA . GLY A 1 276 ? -10.363 -7.920 -23.000 1.00 31.91 276 GLY A CA 1
ATOM 2221 C C . GLY A 1 276 ? -9.761 -8.260 -21.627 1.00 31.91 276 GLY A C 1
ATOM 2222 O O . GLY A 1 276 ? -10.105 -7.570 -20.670 1.00 31.91 276 GLY A O 1
ATOM 2223 N N . LYS A 1 277 ? -8.875 -9.247 -21.486 1.00 35.75 277 LYS A N 1
ATOM 2224 C CA . LYS A 1 277 ? -8.135 -9.477 -20.233 1.00 35.75 277 LYS A CA 1
ATOM 2225 C C . LYS A 1 277 ? -6.682 -9.821 -20.534 1.00 35.75 277 LYS A C 1
ATOM 2227 O O . LYS A 1 277 ? -6.406 -10.908 -21.020 1.00 35.75 277 LYS A O 1
ATOM 2232 N N . TRP A 1 278 ? -5.779 -8.893 -20.235 1.00 43.09 278 TRP A N 1
ATOM 2233 C CA . TRP A 1 278 ? -4.356 -9.188 -20.109 1.00 43.09 278 TRP A CA 1
ATOM 2234 C C . TRP A 1 278 ? -4.172 -10.203 -18.981 1.00 43.09 278 TRP A C 1
ATOM 2236 O O . TRP A 1 278 ? -4.521 -9.912 -17.835 1.00 43.09 278 TRP A O 1
ATOM 2246 N N . ARG A 1 279 ? -3.667 -11.391 -19.309 1.00 50.47 279 ARG A N 1
ATOM 2247 C CA . ARG A 1 279 ? -2.878 -12.185 -18.371 1.00 50.47 279 ARG A CA 1
ATOM 2248 C C . ARG A 1 279 ? -1.445 -11.692 -18.552 1.00 50.47 279 ARG A C 1
ATOM 2250 O O . ARG A 1 279 ? -0.933 -11.767 -19.655 1.00 50.47 279 ARG A O 1
ATOM 2257 N N . LEU A 1 280 ? -0.864 -11.098 -17.514 1.00 55.88 280 LEU A N 1
ATOM 2258 C CA . LEU A 1 280 ? 0.547 -10.670 -17.530 1.00 55.88 280 LEU A CA 1
ATOM 2259 C C . LEU A 1 280 ? 1.494 -11.863 -17.376 1.00 55.88 280 LEU A C 1
ATOM 2261 O O . LEU A 1 280 ? 2.640 -11.813 -17.791 1.00 55.88 280 LEU A O 1
ATOM 2265 N N . PHE A 1 281 ? 0.962 -12.943 -16.809 1.00 66.31 281 PHE A N 1
ATOM 2266 C CA . PHE A 1 281 ? 1.599 -14.236 -16.652 1.00 66.31 281 PHE A CA 1
ATOM 2267 C C . PHE A 1 281 ? 0.605 -15.254 -17.202 1.00 66.31 281 PHE A C 1
ATOM 2269 O O . PHE A 1 281 ? -0.552 -15.290 -16.762 1.00 66.31 281 PHE A O 1
ATOM 2276 N N . GLU A 1 282 ? 0.992 -16.007 -18.225 1.00 63.06 282 GLU A N 1
ATOM 2277 C CA . GLU A 1 282 ? 0.098 -16.965 -18.878 1.00 63.06 282 GLU A CA 1
ATOM 2278 C C . GLU A 1 282 ? 0.184 -18.340 -18.216 1.00 63.06 282 GLU A C 1
ATOM 2280 O O . GLU A 1 282 ? -0.803 -19.086 -18.195 1.00 63.06 282 GLU A O 1
ATOM 2285 N N . SER A 1 283 ? 1.335 -18.616 -17.605 1.00 74.19 283 SER A N 1
ATOM 2286 C CA . SER A 1 283 ? 1.697 -19.875 -16.975 1.00 74.19 283 SER A CA 1
ATOM 2287 C C . SER A 1 283 ? 2.561 -19.667 -15.726 1.00 74.19 283 SER A C 1
ATOM 2289 O O . SER A 1 283 ? 3.118 -18.595 -15.485 1.00 74.19 283 SER A O 1
ATOM 2291 N N . SER A 1 284 ? 2.687 -20.719 -14.914 1.00 80.81 284 SER A N 1
ATOM 2292 C CA . SER A 1 284 ? 3.685 -20.756 -13.841 1.00 80.81 284 SER A CA 1
ATOM 2293 C C . SER A 1 284 ? 5.113 -20.727 -14.388 1.00 80.81 284 SER A C 1
ATOM 2295 O O . SER A 1 284 ? 5.992 -20.199 -13.722 1.00 80.81 284 SER A O 1
ATOM 2297 N N . GLU A 1 285 ? 5.333 -21.232 -15.605 1.00 79.38 285 GLU A N 1
ATOM 2298 C CA . GLU A 1 285 ? 6.642 -21.231 -16.267 1.00 79.38 285 GLU A CA 1
ATOM 2299 C C . GLU A 1 285 ? 7.122 -19.804 -16.570 1.00 79.38 285 GLU A C 1
ATOM 2301 O O . GLU A 1 285 ? 8.298 -19.500 -16.371 1.00 79.38 285 GLU A O 1
ATOM 2306 N N . ASP A 1 286 ? 6.212 -18.902 -16.962 1.00 76.81 286 ASP A N 1
ATOM 2307 C CA . ASP A 1 286 ? 6.529 -17.478 -17.154 1.00 76.81 286 ASP A CA 1
ATOM 2308 C C . ASP A 1 286 ? 7.019 -16.839 -15.855 1.00 76.81 286 ASP A C 1
ATOM 2310 O O . ASP A 1 286 ? 7.990 -16.084 -15.847 1.00 76.81 286 ASP A O 1
ATOM 2314 N N . ILE A 1 287 ? 6.356 -17.171 -14.745 1.00 82.81 287 ILE A N 1
ATOM 2315 C CA . ILE A 1 287 ? 6.725 -16.685 -13.417 1.00 82.81 287 ILE A CA 1
ATOM 2316 C C . ILE A 1 287 ? 8.085 -17.243 -13.007 1.00 82.81 287 ILE A C 1
ATOM 2318 O O . ILE A 1 287 ? 8.936 -16.483 -12.558 1.00 82.81 287 ILE A O 1
ATOM 2322 N N . ASP A 1 288 ? 8.318 -18.541 -13.198 1.00 84.00 288 ASP A N 1
ATOM 2323 C CA . ASP A 1 288 ? 9.587 -19.184 -12.847 1.00 84.00 288 ASP A CA 1
ATOM 2324 C C . ASP A 1 288 ? 10.756 -18.605 -13.659 1.00 84.00 288 ASP A C 1
ATOM 2326 O O . ASP A 1 288 ? 11.862 -18.441 -13.140 1.00 84.00 288 ASP A O 1
ATOM 2330 N N . ARG A 1 289 ? 10.527 -18.271 -14.934 1.00 85.50 289 ARG A N 1
ATOM 2331 C CA . ARG A 1 289 ? 11.511 -17.583 -15.779 1.00 85.50 289 ARG A CA 1
ATOM 2332 C C . ARG A 1 289 ? 11.821 -16.180 -15.254 1.00 85.50 289 ARG A C 1
ATOM 2334 O O . ARG A 1 289 ? 12.997 -15.832 -15.158 1.00 85.50 289 ARG A O 1
ATOM 2341 N N . LEU A 1 290 ? 10.798 -15.405 -14.895 1.00 79.56 290 LEU A N 1
ATOM 2342 C CA . LEU A 1 290 ? 10.964 -14.043 -14.379 1.00 79.56 290 LEU A CA 1
ATOM 2343 C C . LEU A 1 290 ? 11.649 -14.033 -13.007 1.00 79.56 290 LEU A C 1
ATOM 2345 O O . LEU A 1 290 ? 12.574 -13.257 -12.796 1.00 79.56 290 LEU A O 1
ATOM 2349 N N . GLU A 1 291 ? 11.295 -14.952 -12.106 1.00 85.31 291 GLU A N 1
ATOM 2350 C CA . GLU A 1 291 ? 11.981 -15.116 -10.816 1.00 85.31 291 GLU A CA 1
ATOM 2351 C C . GLU A 1 291 ? 13.468 -15.485 -10.996 1.00 85.31 291 GLU A C 1
ATOM 2353 O O . GLU A 1 291 ? 14.328 -14.993 -10.259 1.00 85.31 291 GLU A O 1
ATOM 2358 N N . LYS A 1 292 ? 13.808 -16.295 -12.011 1.00 84.38 292 LYS A N 1
ATOM 2359 C CA . LYS A 1 292 ? 15.211 -16.572 -12.374 1.00 84.38 292 LYS A CA 1
ATOM 2360 C C . LYS A 1 292 ? 15.935 -15.324 -12.884 1.00 84.38 292 LYS A C 1
ATOM 2362 O O . LYS A 1 292 ? 17.069 -15.100 -12.472 1.00 84.38 292 LYS A O 1
ATOM 2367 N N . GLN A 1 293 ? 15.301 -14.516 -13.739 1.00 78.25 293 GLN A N 1
ATOM 2368 C CA . GLN A 1 293 ? 15.872 -13.246 -14.216 1.00 78.25 293 GLN A CA 1
ATOM 2369 C C . GLN A 1 293 ? 16.120 -12.276 -13.054 1.00 78.25 293 GLN A C 1
ATOM 2371 O O . GLN A 1 293 ? 17.224 -11.757 -12.924 1.00 78.25 293 GLN A O 1
ATOM 2376 N N . MET A 1 294 ? 15.154 -12.139 -12.142 1.00 80.44 294 MET A N 1
ATOM 2377 C CA . MET A 1 294 ? 15.279 -11.316 -10.933 1.00 80.44 294 MET A CA 1
ATOM 2378 C C . MET A 1 294 ? 16.431 -11.786 -10.038 1.00 80.44 294 MET A C 1
ATOM 2380 O O . MET A 1 294 ? 17.208 -10.975 -9.545 1.00 80.44 294 MET A O 1
ATOM 2384 N N . THR A 1 295 ? 16.591 -13.103 -9.866 1.00 82.12 295 THR A N 1
ATOM 2385 C CA . THR A 1 295 ? 17.718 -13.682 -9.109 1.00 82.12 295 THR A CA 1
ATOM 2386 C C . THR A 1 295 ? 19.065 -13.384 -9.777 1.00 82.12 295 THR A C 1
ATOM 2388 O O . THR A 1 295 ? 20.076 -13.242 -9.094 1.00 82.12 295 THR A O 1
ATOM 2391 N N . ALA A 1 296 ? 19.081 -13.265 -11.106 1.00 79.19 296 ALA A N 1
ATOM 2392 C CA . ALA A 1 296 ? 20.247 -12.863 -11.887 1.00 79.19 296 ALA A CA 1
ATOM 2393 C C . ALA A 1 296 ? 20.458 -11.335 -11.946 1.00 79.19 296 ALA A C 1
ATOM 2395 O O . ALA A 1 296 ? 21.395 -10.886 -12.600 1.00 79.19 296 ALA A O 1
ATOM 2396 N N . GLY A 1 297 ? 19.612 -10.542 -11.278 1.00 73.94 297 GLY A N 1
ATOM 2397 C CA . GLY A 1 297 ? 19.683 -9.080 -11.271 1.00 73.94 297 GLY A CA 1
ATOM 2398 C C . GLY A 1 297 ? 19.002 -8.391 -12.460 1.00 73.94 297 GLY A C 1
ATOM 2399 O O . GLY A 1 297 ? 19.047 -7.169 -12.544 1.00 73.94 297 GLY A O 1
ATOM 2400 N N . ASP A 1 298 ? 18.348 -9.130 -13.364 1.00 73.00 298 ASP A N 1
ATOM 2401 C CA . ASP A 1 298 ? 17.589 -8.556 -14.482 1.00 73.00 298 ASP A CA 1
ATOM 2402 C C . ASP A 1 298 ? 16.114 -8.376 -14.087 1.00 73.00 298 ASP A C 1
ATOM 2404 O O . ASP A 1 298 ? 15.312 -9.314 -14.103 1.00 73.00 298 ASP A O 1
ATOM 2408 N N . PHE A 1 299 ? 15.757 -7.147 -13.711 1.00 73.25 299 PHE A N 1
ATOM 2409 C CA . PHE A 1 299 ? 14.403 -6.778 -13.285 1.00 73.25 299 PHE A CA 1
ATOM 2410 C C . PHE A 1 299 ? 13.582 -6.100 -14.388 1.00 73.25 299 PHE A C 1
ATOM 2412 O O . PHE A 1 299 ? 12.421 -5.771 -14.154 1.00 73.25 299 PHE A O 1
ATOM 2419 N N . VAL A 1 300 ? 14.147 -5.884 -15.583 1.00 69.62 300 VAL A N 1
ATOM 2420 C CA . VAL A 1 300 ? 13.537 -5.049 -16.636 1.00 69.62 300 VAL A CA 1
ATOM 2421 C C . VAL A 1 300 ? 12.140 -5.542 -16.992 1.00 69.62 300 VAL A C 1
ATOM 2423 O O . VAL A 1 300 ? 11.160 -4.794 -16.941 1.00 69.62 300 VAL A O 1
ATOM 2426 N N . GLU A 1 301 ? 12.049 -6.824 -17.326 1.00 72.62 301 GLU A N 1
ATOM 2427 C CA . GLU A 1 301 ? 10.803 -7.430 -17.767 1.00 72.62 301 GLU A CA 1
ATOM 2428 C C . GLU A 1 301 ? 9.803 -7.557 -16.613 1.00 72.62 301 GLU A C 1
ATOM 2430 O O . GLU A 1 301 ? 8.647 -7.159 -16.757 1.00 72.62 301 GLU A O 1
ATOM 2435 N N . THR A 1 302 ? 10.243 -8.041 -15.447 1.00 75.56 302 THR A N 1
ATOM 2436 C CA . THR A 1 302 ? 9.388 -8.174 -14.258 1.00 75.56 302 THR A CA 1
ATOM 2437 C C . THR A 1 302 ? 8.770 -6.843 -13.870 1.00 75.56 302 THR A C 1
ATOM 2439 O O . THR A 1 302 ? 7.554 -6.749 -13.682 1.00 75.56 302 THR A O 1
ATOM 2442 N N . THR A 1 303 ? 9.592 -5.802 -13.759 1.00 72.88 303 THR A N 1
ATOM 2443 C CA . THR A 1 303 ? 9.109 -4.494 -13.350 1.00 72.88 303 THR A CA 1
ATOM 2444 C C . THR A 1 303 ? 8.109 -3.968 -14.363 1.00 72.88 303 THR A C 1
ATOM 2446 O O . THR A 1 303 ? 7.039 -3.498 -13.980 1.00 72.88 303 THR A O 1
ATOM 2449 N N . TRP A 1 304 ? 8.382 -4.119 -15.657 1.00 73.25 304 TRP A N 1
ATOM 2450 C CA . TRP A 1 304 ? 7.423 -3.737 -16.680 1.00 73.25 304 TRP A CA 1
ATOM 2451 C C . TRP A 1 304 ? 6.079 -4.471 -16.566 1.00 73.25 304 TRP A C 1
ATOM 2453 O O . TRP A 1 304 ? 5.023 -3.836 -16.647 1.00 73.25 304 TRP A O 1
ATOM 2463 N N . GLN A 1 305 ? 6.090 -5.783 -16.312 1.00 74.88 305 GLN A N 1
ATOM 2464 C CA . GLN A 1 305 ? 4.859 -6.546 -16.079 1.00 74.88 305 GLN A CA 1
ATOM 2465 C C . GLN A 1 305 ? 4.083 -6.004 -14.867 1.00 74.88 305 GLN A C 1
ATOM 2467 O O . GLN A 1 305 ? 2.856 -5.884 -14.917 1.00 74.88 305 GLN A O 1
ATOM 2472 N N . ILE A 1 306 ? 4.776 -5.593 -13.801 1.00 76.25 306 ILE A N 1
ATOM 2473 C CA . ILE A 1 306 ? 4.162 -4.944 -12.633 1.00 76.25 306 ILE A CA 1
ATOM 2474 C C . ILE A 1 306 ? 3.556 -3.579 -13.005 1.00 76.25 306 ILE A C 1
ATOM 2476 O O . ILE A 1 306 ? 2.430 -3.283 -12.595 1.00 76.25 306 ILE A O 1
ATOM 2480 N N . LEU A 1 307 ? 4.230 -2.760 -13.820 1.00 74.06 307 LEU A N 1
ATOM 2481 C CA . LEU A 1 307 ? 3.686 -1.470 -14.270 1.00 74.06 307 LEU A CA 1
ATOM 2482 C C . LEU A 1 307 ? 2.420 -1.651 -15.116 1.00 74.06 307 LEU A C 1
ATOM 2484 O O . LEU A 1 307 ? 1.414 -0.966 -14.900 1.00 74.06 307 LEU A O 1
ATOM 2488 N N . LEU A 1 308 ? 2.434 -2.609 -16.047 1.00 72.38 308 LEU A N 1
ATOM 2489 C CA . LEU A 1 308 ? 1.262 -2.961 -16.846 1.00 72.38 308 LEU A CA 1
ATOM 2490 C C . LEU A 1 308 ? 0.113 -3.472 -15.966 1.00 72.38 308 LEU A C 1
ATOM 2492 O O . LEU A 1 308 ? -1.053 -3.126 -16.195 1.00 72.38 308 LEU A O 1
ATOM 2496 N N . ALA A 1 309 ? 0.425 -4.255 -14.929 1.00 75.69 309 ALA A N 1
ATOM 2497 C CA . ALA A 1 309 ? -0.539 -4.672 -13.917 1.00 75.69 309 ALA A CA 1
ATOM 2498 C C . ALA A 1 309 ? -1.168 -3.474 -13.207 1.00 75.69 309 ALA A C 1
ATOM 2500 O O . ALA A 1 309 ? -2.396 -3.376 -13.169 1.00 75.69 309 ALA A O 1
ATOM 2501 N N . GLY A 1 310 ? -0.351 -2.541 -12.715 1.00 74.00 310 GLY A N 1
ATOM 2502 C CA . GLY A 1 310 ? -0.813 -1.317 -12.065 1.00 74.00 310 GLY A CA 1
ATOM 2503 C C . GLY A 1 310 ? -1.713 -0.478 -12.964 1.00 74.00 310 GLY A C 1
ATOM 2504 O O . GLY A 1 310 ? -2.804 -0.086 -12.547 1.00 74.00 310 GLY A O 1
ATOM 2505 N N . SER A 1 311 ? -1.330 -0.288 -14.228 1.00 72.50 311 SER A N 1
ATOM 2506 C CA . SER A 1 311 ? -2.137 0.449 -15.207 1.00 72.50 311 SER A CA 1
ATOM 2507 C C . SER A 1 311 ? -3.495 -0.221 -15.456 1.00 72.50 311 SER A C 1
ATOM 2509 O O . SER A 1 311 ? -4.547 0.429 -15.419 1.00 72.50 311 SER A O 1
ATOM 2511 N N . ARG A 1 312 ? -3.519 -1.552 -15.621 1.00 74.12 312 ARG A N 1
ATOM 2512 C CA . ARG A 1 312 ? -4.772 -2.321 -15.742 1.00 74.12 312 ARG A CA 1
ATOM 2513 C C . ARG A 1 312 ? -5.662 -2.159 -14.508 1.00 74.12 312 ARG A C 1
ATOM 2515 O O . ARG A 1 312 ? -6.886 -2.081 -14.648 1.00 74.12 312 ARG A O 1
ATOM 2522 N N . LEU A 1 313 ? -5.054 -2.094 -13.329 1.00 72.00 313 LEU A N 1
ATOM 2523 C CA . LEU A 1 313 ? -5.719 -1.929 -12.038 1.00 72.00 313 LEU A CA 1
ATOM 2524 C C . LEU A 1 313 ? -6.050 -0.467 -11.693 1.00 72.00 313 LEU A C 1
ATOM 2526 O O . LEU A 1 313 ? -6.621 -0.216 -10.636 1.00 72.00 313 LEU A O 1
ATOM 2530 N N . LYS A 1 314 ? -5.802 0.471 -12.619 1.00 74.25 314 LYS A N 1
ATOM 2531 C CA . LYS A 1 314 ? -6.108 1.909 -12.512 1.00 74.25 314 LYS A CA 1
ATOM 2532 C C . LYS A 1 314 ? -5.260 2.679 -11.495 1.00 74.25 314 LYS A C 1
ATOM 2534 O O . LYS A 1 314 ? -5.734 3.670 -10.940 1.00 74.25 314 LYS A O 1
ATOM 2539 N N . TYR A 1 315 ? -4.016 2.268 -11.271 1.00 69.44 315 TYR A N 1
ATOM 2540 C CA . TYR A 1 315 ? -3.042 3.164 -10.648 1.00 69.44 315 TYR A CA 1
ATOM 2541 C C . TYR A 1 315 ? -2.772 4.358 -11.568 1.00 69.44 315 TYR A C 1
ATOM 2543 O O . TYR A 1 315 ? -2.794 4.215 -12.793 1.00 69.44 315 TYR A O 1
ATOM 2551 N N . SER A 1 316 ? -2.523 5.530 -10.976 1.00 74.38 316 SER A N 1
ATOM 2552 C CA . SER A 1 316 ? -2.079 6.700 -11.740 1.00 74.38 316 SER A CA 1
ATOM 2553 C C . SER A 1 316 ? -0.737 6.392 -12.398 1.00 74.38 316 SER A C 1
ATOM 2555 O O . SER A 1 316 ? 0.179 5.911 -11.729 1.00 74.38 316 SER A O 1
ATOM 2557 N N . SER A 1 317 ? -0.617 6.693 -13.688 1.00 68.62 317 SER A N 1
ATOM 2558 C CA . SER A 1 317 ? 0.634 6.591 -14.443 1.00 68.62 317 SER A CA 1
ATOM 2559 C C . SER A 1 317 ? 1.782 7.339 -13.772 1.00 68.62 317 SER A C 1
ATOM 2561 O O . SER A 1 317 ? 2.903 6.844 -13.799 1.00 68.62 317 SER A O 1
ATOM 2563 N N . ASP A 1 318 ? 1.506 8.457 -13.101 1.00 67.94 318 ASP A N 1
ATOM 2564 C CA . ASP A 1 318 ? 2.528 9.249 -12.409 1.00 67.94 318 ASP A CA 1
ATOM 2565 C C . ASP A 1 318 ? 3.105 8.484 -11.214 1.00 67.94 318 ASP A C 1
ATOM 2567 O O . ASP A 1 318 ? 4.317 8.444 -11.015 1.00 67.94 318 ASP A O 1
ATOM 2571 N N . ILE A 1 319 ? 2.239 7.812 -10.446 1.00 69.62 319 ILE A N 1
ATOM 2572 C CA . ILE A 1 319 ? 2.642 6.968 -9.310 1.00 69.62 319 ILE A CA 1
ATOM 2573 C C . ILE A 1 319 ? 3.431 5.759 -9.817 1.00 69.62 319 ILE A C 1
ATOM 2575 O O . ILE A 1 319 ? 4.459 5.404 -9.244 1.00 69.62 319 ILE A O 1
ATOM 2579 N N . ILE A 1 320 ? 2.956 5.142 -10.903 1.00 69.00 320 ILE A N 1
ATOM 2580 C CA . ILE A 1 320 ? 3.597 3.988 -11.538 1.00 69.00 320 ILE A CA 1
ATOM 2581 C C . ILE A 1 320 ? 5.019 4.358 -11.990 1.00 69.00 320 ILE A C 1
ATOM 2583 O O . ILE A 1 320 ? 5.968 3.658 -11.646 1.00 69.00 320 ILE A O 1
ATOM 2587 N N . CYS A 1 321 ? 5.178 5.473 -12.709 1.00 68.69 321 CYS A N 1
ATOM 2588 C CA . CYS A 1 321 ? 6.465 5.896 -13.263 1.00 68.69 321 CYS A CA 1
ATOM 2589 C C . CYS A 1 321 ? 7.415 6.430 -12.183 1.00 68.69 321 CYS A C 1
ATOM 2591 O O . CYS A 1 321 ? 8.582 6.058 -12.166 1.00 68.69 321 CYS A O 1
ATOM 2593 N N . SER A 1 322 ? 6.929 7.239 -11.238 1.00 68.69 322 SER A N 1
ATOM 2594 C CA . SER A 1 322 ? 7.756 7.753 -10.137 1.00 68.69 322 SER A CA 1
ATOM 2595 C C . SER A 1 322 ? 8.349 6.618 -9.297 1.00 68.69 322 SER A C 1
ATOM 2597 O O . SER A 1 322 ? 9.555 6.582 -9.055 1.00 68.69 322 SER A O 1
ATOM 2599 N N . ASN A 1 323 ? 7.532 5.623 -8.938 1.00 66.88 323 ASN A N 1
ATOM 2600 C CA . ASN A 1 323 ? 8.021 4.463 -8.201 1.00 66.88 323 ASN A CA 1
ATOM 2601 C C . ASN A 1 323 ? 8.949 3.584 -9.046 1.00 66.88 323 ASN A C 1
ATOM 2603 O O . ASN A 1 323 ? 9.899 3.036 -8.497 1.00 66.88 323 ASN A O 1
ATOM 2607 N N . PHE A 1 324 ? 8.717 3.453 -10.357 1.00 69.62 324 PHE A N 1
ATOM 2608 C CA . PHE A 1 324 ? 9.620 2.730 -11.259 1.00 69.62 324 PHE A CA 1
ATOM 2609 C C . PHE A 1 324 ? 11.048 3.284 -11.190 1.00 69.62 324 PHE A C 1
ATOM 2611 O O . PHE A 1 324 ? 11.971 2.545 -10.857 1.00 69.62 324 PHE A O 1
ATOM 2618 N N . PHE A 1 325 ? 11.218 4.588 -11.425 1.00 67.75 325 PHE A N 1
ATOM 2619 C CA . PHE A 1 325 ? 12.543 5.217 -11.439 1.00 67.75 325 PHE A CA 1
ATOM 2620 C C . PHE A 1 325 ? 13.189 5.273 -10.049 1.00 67.75 325 PHE A C 1
ATOM 2622 O O . PHE A 1 325 ? 14.405 5.169 -9.937 1.00 67.75 325 PHE A O 1
ATOM 2629 N N . GLN A 1 326 ? 12.393 5.372 -8.978 1.00 65.62 326 GLN A N 1
ATOM 2630 C CA . GLN A 1 326 ? 12.914 5.357 -7.606 1.00 65.62 326 GLN A CA 1
ATOM 2631 C C . GLN A 1 326 ? 13.331 3.961 -7.114 1.00 65.62 326 GLN A C 1
ATOM 2633 O O . GLN A 1 326 ? 14.267 3.863 -6.327 1.00 65.62 326 GLN A O 1
ATOM 2638 N N . SER A 1 327 ? 12.634 2.895 -7.525 1.00 61.59 327 SER A N 1
ATOM 2639 C CA . SER A 1 327 ? 12.834 1.534 -6.983 1.00 61.59 327 SER A CA 1
ATOM 2640 C C . SER A 1 327 ? 13.949 0.746 -7.662 1.00 61.59 327 SER A C 1
ATOM 2642 O O . SER A 1 327 ? 14.559 -0.114 -7.033 1.00 61.59 327 SER A O 1
ATOM 2644 N N . LEU A 1 328 ? 14.225 1.015 -8.938 1.00 59.75 328 LEU A N 1
ATOM 2645 C CA . LEU A 1 328 ? 15.150 0.192 -9.711 1.00 59.75 328 LEU A CA 1
ATOM 2646 C C . LEU A 1 328 ? 16.638 0.525 -9.494 1.00 59.75 328 LEU A C 1
ATOM 2648 O O . LEU A 1 328 ? 17.466 -0.204 -10.025 1.00 59.75 328 LEU A O 1
ATOM 2652 N N . HIS A 1 329 ? 16.994 1.570 -8.727 1.00 57.62 329 HIS A N 1
ATOM 2653 C CA . HIS A 1 329 ? 18.393 1.988 -8.493 1.00 57.62 329 HIS A CA 1
ATOM 2654 C C . HIS A 1 329 ? 19.266 1.931 -9.766 1.00 57.62 329 HIS A C 1
ATOM 2656 O O . HIS A 1 329 ? 20.417 1.491 -9.722 1.00 57.62 329 HIS A O 1
ATOM 2662 N N . VAL A 1 330 ? 18.702 2.320 -10.918 1.00 61.12 330 VAL A N 1
ATOM 2663 C CA . VAL A 1 330 ? 19.358 2.124 -12.214 1.00 61.12 330 VAL A CA 1
ATOM 2664 C C . VAL A 1 330 ? 20.453 3.163 -12.387 1.00 61.12 330 VAL A C 1
ATOM 2666 O O . VAL A 1 330 ? 20.244 4.234 -12.947 1.00 61.12 330 VAL A O 1
ATOM 2669 N N . ASN A 1 331 ? 21.650 2.832 -11.927 1.00 61.19 331 ASN A N 1
ATOM 2670 C CA . ASN A 1 331 ? 22.812 3.701 -12.089 1.00 61.19 331 ASN A CA 1
ATOM 2671 C C . ASN A 1 331 ? 23.467 3.556 -13.478 1.00 61.19 331 ASN A C 1
ATOM 2673 O O . ASN A 1 331 ? 24.456 4.232 -13.754 1.00 61.19 331 ASN A O 1
ATOM 2677 N N . ASP A 1 332 ? 22.937 2.686 -14.348 1.00 64.56 332 ASP A N 1
ATOM 2678 C CA . ASP A 1 332 ? 23.462 2.429 -15.690 1.00 64.56 332 ASP A CA 1
ATOM 2679 C C . ASP A 1 332 ? 22.483 2.869 -16.796 1.00 64.56 332 ASP A C 1
ATOM 2681 O O . ASP A 1 332 ? 21.362 2.375 -16.939 1.00 64.56 332 ASP A O 1
ATOM 2685 N N . LEU A 1 333 ? 22.942 3.778 -17.656 1.00 65.31 333 LEU A N 1
ATOM 2686 C CA . LEU A 1 333 ? 22.194 4.228 -18.831 1.00 65.31 333 LEU A CA 1
ATOM 2687 C C . LEU A 1 333 ? 21.916 3.109 -19.825 1.00 65.31 333 LEU A C 1
ATOM 2689 O O . LEU A 1 333 ? 20.920 3.168 -20.540 1.00 65.31 333 LEU A O 1
ATOM 2693 N N . HIS A 1 334 ? 22.763 2.088 -19.891 1.00 64.69 334 HIS A N 1
ATOM 2694 C CA . HIS A 1 334 ? 22.526 0.963 -20.780 1.00 64.69 334 HIS A CA 1
ATOM 2695 C C . HIS A 1 334 ? 21.293 0.156 -20.342 1.00 64.69 334 HIS A C 1
ATOM 2697 O O . HIS A 1 334 ? 20.474 -0.242 -21.175 1.00 64.69 334 HIS A O 1
ATOM 2703 N N . GLU A 1 335 ? 21.104 -0.040 -19.037 1.00 65.88 335 GLU A N 1
ATOM 2704 C CA . GLU A 1 335 ? 19.903 -0.677 -18.486 1.00 65.88 335 GLU A CA 1
ATOM 2705 C C . GLU A 1 335 ? 18.659 0.184 -18.712 1.00 65.88 335 GLU A C 1
ATOM 2707 O O . GLU A 1 335 ? 17.638 -0.324 -19.183 1.00 65.88 335 GLU A O 1
ATOM 2712 N N . LEU A 1 336 ? 18.767 1.500 -18.500 1.00 67.25 336 LEU A N 1
ATOM 2713 C CA . LEU A 1 336 ? 17.709 2.456 -18.834 1.00 67.25 336 LEU A CA 1
ATOM 2714 C C . LEU A 1 336 ? 17.325 2.376 -20.321 1.00 67.25 336 LEU A C 1
ATOM 2716 O O . LEU A 1 336 ? 16.141 2.285 -20.655 1.00 67.25 336 LEU A O 1
ATOM 2720 N N . ALA A 1 337 ? 18.300 2.351 -21.233 1.00 67.06 337 ALA A N 1
ATOM 2721 C CA . ALA A 1 337 ? 18.047 2.224 -22.665 1.00 67.06 337 ALA A CA 1
ATOM 2722 C C . ALA A 1 337 ? 17.318 0.918 -23.000 1.00 67.06 337 ALA A C 1
ATOM 2724 O O . ALA A 1 337 ? 16.350 0.937 -23.764 1.00 67.06 337 ALA A O 1
ATOM 2725 N N . ARG A 1 338 ? 17.736 -0.207 -22.406 1.00 65.75 338 ARG A N 1
ATOM 2726 C CA . ARG A 1 338 ? 17.061 -1.503 -22.571 1.00 65.75 338 ARG A CA 1
ATOM 2727 C C . ARG A 1 338 ? 15.616 -1.444 -22.087 1.00 65.75 338 ARG A C 1
ATOM 2729 O O . ARG A 1 338 ? 14.732 -1.889 -22.814 1.00 65.75 338 ARG A O 1
ATOM 2736 N N . MET A 1 339 ? 15.362 -0.842 -20.923 1.00 66.25 339 MET A N 1
ATOM 2737 C CA . MET A 1 339 ? 14.005 -0.632 -20.407 1.00 66.25 339 MET A CA 1
ATOM 2738 C C . MET A 1 339 ? 13.172 0.205 -21.380 1.00 66.25 339 MET A C 1
ATOM 2740 O O . MET A 1 339 ? 12.067 -0.193 -21.737 1.00 66.25 339 MET A O 1
ATOM 2744 N N . LYS A 1 340 ? 13.714 1.318 -21.887 1.00 70.81 340 LYS A N 1
ATOM 2745 C CA . LYS A 1 340 ? 13.045 2.152 -22.892 1.00 70.81 340 LYS A CA 1
ATOM 2746 C C . LYS A 1 340 ? 12.674 1.343 -24.130 1.00 70.81 340 LYS A C 1
ATOM 2748 O O . LYS A 1 340 ? 11.516 1.365 -24.531 1.00 70.81 340 LYS A O 1
ATOM 2753 N N . TYR A 1 341 ? 13.618 0.624 -24.735 1.00 65.88 341 TYR A N 1
ATOM 2754 C CA . TYR A 1 341 ? 13.332 -0.173 -25.930 1.00 65.88 341 TYR A CA 1
ATOM 2755 C C . TYR A 1 341 ? 12.304 -1.266 -25.659 1.00 65.88 341 TYR A C 1
ATOM 2757 O O . TYR A 1 341 ? 11.403 -1.447 -26.469 1.00 65.88 341 TYR A O 1
ATOM 2765 N N . PHE A 1 342 ? 12.368 -1.915 -24.498 1.00 64.75 342 PHE A N 1
ATOM 2766 C CA . PHE A 1 342 ? 11.371 -2.895 -24.082 1.00 64.75 342 PHE A CA 1
ATOM 2767 C C . PHE A 1 342 ? 9.957 -2.288 -24.033 1.00 64.75 342 PHE A C 1
ATOM 2769 O O . PHE A 1 342 ? 9.007 -2.852 -24.580 1.00 64.75 342 PHE A O 1
ATOM 2776 N N . VAL A 1 343 ? 9.814 -1.097 -23.443 1.00 61.84 343 VAL A N 1
ATOM 2777 C CA . VAL A 1 343 ? 8.551 -0.343 -23.414 1.00 61.84 343 VAL A CA 1
ATOM 2778 C C . VAL A 1 343 ? 8.111 0.068 -24.822 1.00 61.84 343 VAL A C 1
ATOM 2780 O O . VAL A 1 343 ? 6.945 -0.055 -25.190 1.00 61.84 343 VAL A O 1
ATOM 2783 N N . LEU A 1 344 ? 9.019 0.564 -25.652 1.00 65.25 344 LEU A N 1
ATOM 2784 C CA . LEU A 1 344 ? 8.669 1.010 -26.999 1.00 65.25 344 LEU A CA 1
ATOM 2785 C C . LEU A 1 344 ? 8.241 -0.149 -27.905 1.00 65.25 344 LEU A C 1
ATOM 2787 O O . LEU A 1 344 ? 7.250 -0.011 -28.619 1.00 65.25 344 LEU A O 1
ATOM 2791 N N . ASP A 1 345 ? 8.936 -1.281 -27.835 1.00 61.00 345 ASP A N 1
ATOM 2792 C CA . ASP A 1 345 ? 8.643 -2.464 -28.642 1.00 61.00 345 ASP A CA 1
ATOM 2793 C C . ASP A 1 345 ? 7.334 -3.121 -28.191 1.00 61.00 345 ASP A C 1
ATOM 2795 O O . ASP A 1 345 ? 6.450 -3.381 -29.006 1.00 61.00 345 ASP A O 1
ATOM 2799 N N . THR A 1 346 ? 7.110 -3.240 -26.875 1.00 57.31 346 THR A N 1
ATOM 2800 C CA . THR A 1 346 ? 5.844 -3.768 -26.339 1.00 57.31 346 THR A CA 1
ATOM 2801 C C . THR A 1 346 ? 4.636 -2.972 -26.849 1.00 57.31 346 THR A C 1
ATOM 2803 O O . THR A 1 346 ? 3.586 -3.558 -27.114 1.00 57.31 346 THR A O 1
ATOM 2806 N N . ALA A 1 347 ? 4.785 -1.655 -27.051 1.00 56.34 347 ALA A N 1
ATOM 2807 C CA . ALA A 1 347 ? 3.743 -0.771 -27.578 1.00 56.34 347 ALA A CA 1
ATOM 2808 C C . ALA A 1 347 ? 3.222 -1.198 -28.956 1.00 56.34 347 ALA A C 1
ATOM 2810 O O . ALA A 1 347 ? 2.026 -1.064 -29.232 1.00 56.34 347 ALA A O 1
ATOM 2811 N N . ALA A 1 348 ? 4.121 -1.686 -29.815 1.00 51.06 348 ALA A N 1
ATOM 2812 C CA . ALA A 1 348 ? 3.828 -2.028 -31.202 1.00 51.06 348 ALA A CA 1
ATOM 2813 C C . ALA A 1 348 ? 2.868 -3.223 -31.316 1.00 51.06 348 ALA A C 1
ATOM 2815 O O . ALA A 1 348 ? 2.143 -3.349 -32.302 1.00 51.06 348 ALA A O 1
ATOM 2816 N N . TYR A 1 349 ? 2.796 -4.056 -30.275 1.00 52.06 349 TYR A N 1
ATOM 2817 C CA . TYR A 1 349 ? 1.985 -5.273 -30.253 1.00 52.06 349 TYR A CA 1
ATOM 2818 C C . TYR A 1 349 ? 0.630 -5.106 -29.533 1.00 52.06 349 TYR A C 1
ATOM 2820 O O . TYR A 1 349 ? -0.126 -6.071 -29.385 1.00 52.06 349 TYR A O 1
ATOM 2828 N N . LEU A 1 350 ? 0.272 -3.895 -29.079 1.00 51.66 350 LEU A N 1
ATOM 2829 C CA . LEU A 1 350 ? -0.941 -3.661 -28.279 1.00 51.66 350 LEU A CA 1
ATOM 2830 C C . LEU A 1 350 ? -2.195 -3.394 -29.125 1.00 51.66 350 LEU A C 1
ATOM 2832 O O . LEU A 1 350 ? -2.169 -2.719 -30.149 1.00 51.66 350 LEU A O 1
ATOM 2836 N N . LYS A 1 351 ? -3.357 -3.866 -28.648 1.00 49.22 351 LYS A N 1
ATOM 2837 C CA . LYS A 1 351 ? -4.660 -3.623 -29.300 1.00 49.22 351 LYS A CA 1
ATOM 2838 C C . LYS A 1 351 ? -5.135 -2.156 -29.168 1.00 49.22 351 LYS A C 1
ATOM 2840 O O . LYS A 1 351 ? -4.945 -1.549 -28.112 1.00 49.22 351 LYS A O 1
ATOM 2845 N N . PRO A 1 352 ? -5.937 -1.637 -30.125 1.00 45.38 352 PRO A N 1
ATOM 2846 C CA . PRO A 1 352 ? -6.310 -0.213 -30.223 1.00 45.38 352 PRO A CA 1
ATOM 2847 C C . PRO A 1 352 ? -6.959 0.428 -28.984 1.00 45.38 352 PRO A C 1
ATOM 2849 O O . PRO A 1 352 ? -6.706 1.586 -28.675 1.00 45.38 352 PRO A O 1
ATOM 2852 N N . ARG A 1 353 ? -7.789 -0.306 -28.226 1.00 48.72 353 ARG A N 1
ATOM 2853 C CA . ARG A 1 353 ? -8.437 0.233 -27.005 1.00 48.72 353 ARG A CA 1
ATOM 2854 C C . ARG A 1 353 ? -7.467 0.447 -25.843 1.00 48.72 353 ARG A C 1
ATOM 2856 O O . ARG A 1 353 ? -7.797 1.153 -24.895 1.00 48.72 353 ARG A O 1
ATOM 2863 N N . LEU A 1 354 ? -6.309 -0.198 -25.898 1.00 48.75 354 LEU A N 1
ATOM 2864 C CA . LEU A 1 354 ? -5.259 -0.088 -24.895 1.00 48.75 354 LEU A CA 1
ATOM 2865 C C . LEU A 1 354 ? -4.190 0.904 -25.331 1.00 48.75 354 LEU A C 1
ATOM 2867 O O . LEU A 1 354 ? -3.608 1.517 -24.451 1.00 48.75 354 LEU A O 1
ATOM 2871 N N . CYS A 1 355 ? -4.026 1.159 -26.635 1.00 53.88 355 CYS A N 1
ATOM 2872 C CA . CYS A 1 355 ? -3.152 2.217 -27.152 1.00 53.88 355 CYS A CA 1
ATOM 2873 C C . CYS A 1 355 ? -3.413 3.584 -26.504 1.00 53.88 355 CYS A C 1
ATOM 2875 O O . CYS A 1 355 ? -2.470 4.336 -26.329 1.00 53.88 355 CYS A O 1
ATOM 2877 N N . GLY A 1 356 ? -4.650 3.896 -26.093 1.00 57.53 356 GLY A N 1
ATOM 2878 C CA . GLY A 1 356 ? -4.953 5.147 -25.384 1.00 57.53 356 GLY A CA 1
ATOM 2879 C C . GLY A 1 356 ? -4.303 5.237 -23.996 1.00 57.53 356 GLY A C 1
ATOM 2880 O O . GLY A 1 356 ? -3.508 6.133 -23.744 1.00 57.53 356 GLY A O 1
ATOM 2881 N N . ARG A 1 357 ? -4.595 4.281 -23.101 1.00 59.16 357 ARG A N 1
ATOM 2882 C CA . ARG A 1 357 ? -4.020 4.255 -21.734 1.00 59.16 357 ARG A CA 1
ATOM 2883 C C . ARG A 1 357 ? -2.540 3.912 -21.722 1.00 59.16 357 ARG A C 1
ATOM 2885 O O . ARG A 1 357 ? -1.795 4.360 -20.863 1.00 59.16 357 ARG A O 1
ATOM 2892 N N . TYR A 1 358 ? -2.137 3.076 -22.666 1.00 63.84 358 TYR A N 1
ATOM 2893 C CA . TYR A 1 358 ? -0.748 2.761 -22.884 1.00 63.84 358 TYR A CA 1
ATOM 2894 C C . TYR A 1 358 ? 0.010 3.960 -23.423 1.00 63.84 358 TYR A C 1
ATOM 2896 O O . TYR A 1 358 ? 1.122 4.188 -22.991 1.00 63.84 358 TYR A O 1
ATOM 2904 N N . GLY A 1 359 ? -0.584 4.731 -24.336 1.00 63.00 359 GLY A N 1
ATOM 2905 C CA . GLY A 1 359 ? -0.017 5.985 -24.811 1.00 63.00 359 GLY A CA 1
ATOM 2906 C C . GLY A 1 359 ? 0.244 6.921 -23.641 1.00 63.00 359 GLY A C 1
ATOM 2907 O O . GLY A 1 359 ? 1.356 7.393 -23.491 1.00 63.00 359 GLY A O 1
ATOM 2908 N N . GLU A 1 360 ? -0.722 7.079 -22.738 1.00 66.44 360 GLU A N 1
ATOM 2909 C CA . GLU A 1 360 ? -0.542 7.869 -21.516 1.00 66.44 360 GLU A CA 1
ATOM 2910 C C . GLU A 1 360 ? 0.556 7.305 -20.593 1.00 66.44 360 GLU A C 1
ATOM 2912 O O . GLU A 1 360 ? 1.438 8.046 -20.170 1.00 66.44 360 GLU A O 1
ATOM 2917 N N . LEU A 1 361 ? 0.569 5.993 -20.320 1.00 66.56 361 LEU A N 1
ATOM 2918 C CA . LEU A 1 361 ? 1.633 5.369 -19.522 1.00 66.56 361 LEU A CA 1
ATOM 2919 C C . LEU A 1 361 ? 3.007 5.491 -20.196 1.00 66.56 361 LEU A C 1
ATOM 2921 O O . LEU A 1 361 ? 3.991 5.723 -19.510 1.00 66.56 361 LEU A O 1
ATOM 2925 N N . LYS A 1 362 ? 3.071 5.347 -21.521 1.00 67.75 362 LYS A N 1
ATOM 2926 C CA . LYS A 1 362 ? 4.276 5.459 -22.344 1.00 67.75 362 LYS A CA 1
ATOM 2927 C C . LYS A 1 362 ? 4.804 6.884 -22.313 1.00 67.75 362 LYS A C 1
ATOM 2929 O O . LYS A 1 362 ? 5.984 7.062 -22.058 1.00 67.75 362 LYS A O 1
ATOM 2934 N N . GLU A 1 363 ? 3.961 7.885 -22.546 1.00 71.19 363 GLU A N 1
ATOM 2935 C CA . GLU A 1 363 ? 4.380 9.287 -22.498 1.00 71.19 363 GLU A CA 1
ATOM 2936 C C . GLU A 1 363 ? 4.831 9.675 -21.082 1.00 71.19 363 GLU A C 1
ATOM 2938 O O . GLU A 1 363 ? 5.870 10.310 -20.932 1.00 71.19 363 GLU A O 1
ATOM 2943 N N . ASN A 1 364 ? 4.136 9.218 -20.035 1.00 72.12 364 ASN A N 1
ATOM 2944 C CA . ASN A 1 364 ? 4.544 9.471 -18.649 1.00 72.12 364 ASN A CA 1
ATOM 2945 C C . ASN A 1 364 ? 5.823 8.715 -18.261 1.00 72.12 364 ASN A C 1
ATOM 2947 O O . ASN A 1 364 ? 6.682 9.273 -17.580 1.00 72.12 364 ASN A O 1
ATOM 2951 N N . PHE A 1 365 ? 5.996 7.483 -18.745 1.00 70.69 365 PHE A N 1
ATOM 2952 C CA . PHE A 1 365 ? 7.233 6.721 -18.594 1.00 70.69 365 PHE A CA 1
ATOM 2953 C C . PHE A 1 365 ? 8.386 7.430 -19.294 1.00 70.69 365 PHE A C 1
ATOM 2955 O O . PHE A 1 365 ? 9.430 7.608 -18.685 1.00 70.69 365 PHE A O 1
ATOM 2962 N N . LEU A 1 366 ? 8.197 7.872 -20.541 1.00 72.69 366 LEU A N 1
ATOM 2963 C CA . LEU A 1 366 ? 9.205 8.609 -21.299 1.00 72.69 366 LEU A CA 1
ATOM 2964 C C . LEU A 1 366 ? 9.533 9.941 -20.619 1.00 72.69 366 LEU A C 1
ATOM 2966 O O . LEU A 1 366 ? 10.701 10.281 -20.491 1.00 72.69 366 LEU A O 1
ATOM 2970 N N . SER A 1 367 ? 8.537 10.665 -20.111 1.00 72.88 367 SER A N 1
ATOM 2971 C CA . SER A 1 367 ? 8.760 11.896 -19.350 1.00 72.88 367 SER A CA 1
ATOM 2972 C C . SER A 1 367 ? 9.570 11.646 -18.073 1.00 72.88 367 SER A C 1
ATOM 2974 O O . SER A 1 367 ? 10.534 12.363 -17.814 1.00 72.88 367 SER A O 1
ATOM 2976 N N . GLY A 1 368 ? 9.210 10.628 -17.284 1.00 71.31 368 GLY A N 1
ATOM 2977 C CA . GLY A 1 368 ? 9.966 10.236 -16.091 1.00 71.31 368 GLY A CA 1
ATOM 2978 C C . GLY A 1 368 ? 11.372 9.736 -16.430 1.00 71.31 368 GLY A C 1
ATOM 2979 O O . GLY A 1 368 ? 12.326 10.081 -15.742 1.00 71.31 368 GLY A O 1
ATOM 2980 N N . PHE A 1 369 ? 11.512 9.010 -17.539 1.00 72.81 369 PHE A N 1
ATOM 2981 C CA . PHE A 1 369 ? 12.780 8.526 -18.075 1.00 72.81 369 PHE A CA 1
ATOM 2982 C C . PHE A 1 369 ? 13.713 9.686 -18.411 1.00 72.81 369 PHE A C 1
ATOM 2984 O O . PHE A 1 369 ? 14.867 9.679 -17.995 1.00 72.81 369 PHE A O 1
ATOM 2991 N N . TRP A 1 370 ? 13.212 10.712 -19.106 1.00 73.31 370 TRP A N 1
ATOM 2992 C CA . TRP A 1 370 ? 14.004 11.899 -19.429 1.00 73.31 370 TRP A CA 1
ATOM 2993 C C . TRP A 1 370 ? 14.446 12.651 -18.181 1.00 73.31 370 TRP A C 1
ATOM 2995 O O . TRP A 1 370 ? 15.602 13.066 -18.104 1.00 73.31 370 TRP A O 1
ATOM 3005 N N . GLN A 1 371 ? 13.552 12.795 -17.200 1.00 73.31 371 GLN A N 1
ATOM 3006 C CA . GLN A 1 371 ? 13.892 13.433 -15.933 1.00 73.31 371 GLN A CA 1
ATOM 3007 C C . GLN A 1 371 ? 14.953 12.630 -15.170 1.00 73.31 371 GLN A C 1
ATOM 3009 O O . GLN A 1 371 ? 15.928 13.205 -14.707 1.00 73.31 371 GLN A O 1
ATOM 3014 N N . TYR A 1 372 ? 14.831 11.304 -15.115 1.00 72.56 372 TYR A N 1
ATOM 3015 C CA . TYR A 1 372 ? 15.810 10.449 -14.447 1.00 72.56 372 TYR A CA 1
ATOM 3016 C C . TYR A 1 372 ? 17.174 10.460 -15.150 1.00 72.56 372 TYR A C 1
ATOM 3018 O O . TYR A 1 372 ? 18.208 10.570 -14.497 1.00 72.56 372 TYR A O 1
ATOM 3026 N N . CYS A 1 373 ? 17.197 10.428 -16.490 1.00 70.69 373 CYS A N 1
ATOM 3027 C CA . CYS A 1 373 ? 18.430 10.618 -17.252 1.00 70.69 373 CYS A CA 1
ATOM 3028 C C . CYS A 1 373 ? 19.083 11.966 -16.930 1.00 70.69 373 CYS A C 1
ATOM 3030 O O . CYS A 1 373 ? 20.300 12.015 -16.769 1.00 70.69 373 CYS A O 1
ATOM 3032 N N . ARG A 1 374 ? 18.294 13.044 -16.817 1.00 73.56 374 ARG A N 1
ATOM 3033 C CA . ARG A 1 374 ? 18.785 14.365 -16.404 1.00 73.56 374 ARG A CA 1
ATOM 3034 C C . ARG A 1 374 ? 19.412 14.323 -15.015 1.00 73.56 374 ARG A C 1
ATOM 3036 O O . ARG A 1 374 ? 20.535 14.793 -14.862 1.00 73.56 374 ARG A O 1
ATOM 3043 N N . ASP A 1 375 ? 18.717 13.755 -14.039 1.00 75.38 375 ASP A N 1
ATOM 3044 C CA . ASP A 1 375 ? 19.191 13.695 -12.656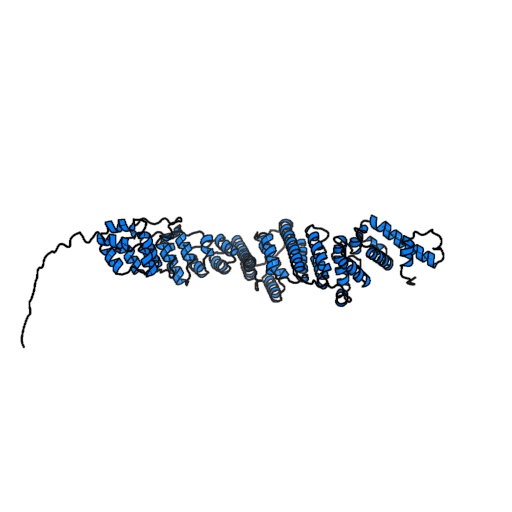 1.00 75.38 375 ASP A CA 1
ATOM 3045 C C . ASP A 1 375 ? 20.511 12.902 -12.567 1.00 75.38 375 ASP A C 1
ATOM 3047 O O . ASP A 1 375 ? 21.480 13.389 -11.983 1.00 75.38 375 ASP A O 1
ATOM 3051 N N . LEU A 1 376 ? 20.614 11.768 -13.275 1.00 69.75 376 LEU A N 1
ATOM 3052 C CA . LEU A 1 376 ? 21.849 10.981 -13.376 1.00 69.75 376 LEU A CA 1
ATOM 3053 C C . LEU A 1 376 ? 23.017 11.803 -13.959 1.00 69.75 376 LEU A C 1
ATOM 3055 O O . LEU A 1 376 ? 24.138 11.735 -13.466 1.00 69.75 376 LEU A O 1
ATOM 3059 N N . ILE A 1 377 ? 22.776 12.606 -15.001 1.00 70.31 377 ILE A N 1
ATOM 3060 C CA . ILE A 1 377 ? 23.808 13.468 -15.611 1.00 70.31 377 ILE A CA 1
ATOM 3061 C C . ILE A 1 377 ? 24.294 14.543 -14.635 1.00 70.31 377 ILE A C 1
ATOM 3063 O O . ILE A 1 377 ? 25.481 14.880 -14.628 1.00 70.31 377 ILE A O 1
ATOM 3067 N N . VAL A 1 378 ? 23.377 15.111 -13.849 1.00 71.56 378 VAL A N 1
ATOM 3068 C CA . VAL A 1 378 ? 23.675 16.179 -12.888 1.00 71.56 378 VAL A CA 1
ATOM 3069 C C . VAL A 1 378 ? 24.477 15.642 -11.702 1.00 71.56 378 VAL A C 1
ATOM 3071 O O . VAL A 1 378 ? 25.419 16.302 -11.265 1.00 71.56 378 VAL A O 1
ATOM 3074 N N . GLU A 1 379 ? 24.150 14.447 -11.206 1.00 70.94 379 GLU A N 1
ATOM 3075 C CA . GLU A 1 379 ? 24.846 13.828 -10.071 1.00 70.94 379 GLU A CA 1
ATOM 3076 C C . GLU A 1 379 ? 26.284 13.398 -10.400 1.00 70.94 379 GLU A C 1
ATOM 3078 O O . GLU A 1 379 ? 27.150 13.374 -9.519 1.00 70.94 379 GLU A O 1
ATOM 3083 N N . VAL A 1 380 ? 26.587 13.100 -11.666 1.00 67.75 380 VAL A N 1
ATOM 3084 C CA . VAL A 1 380 ? 27.939 12.710 -12.074 1.00 67.75 380 VAL A CA 1
ATOM 3085 C C . VAL A 1 380 ? 28.858 13.943 -12.113 1.00 67.75 380 VAL A C 1
ATOM 3087 O O . VAL A 1 380 ? 28.891 14.710 -13.077 1.00 67.75 380 VAL A O 1
ATOM 3090 N N . ALA A 1 381 ? 29.657 14.114 -11.053 1.00 52.22 381 ALA A N 1
ATOM 3091 C CA . ALA A 1 381 ? 30.563 15.254 -10.860 1.00 52.22 381 ALA A CA 1
ATOM 3092 C C . ALA A 1 381 ? 31.624 15.420 -11.970 1.00 52.22 381 ALA A C 1
ATOM 3094 O O . ALA A 1 381 ? 32.027 16.542 -12.281 1.00 52.22 381 ALA A O 1
ATOM 3095 N N . GLN A 1 382 ? 32.058 14.315 -12.586 1.00 63.06 382 GLN A N 1
ATOM 3096 C CA . GLN A 1 382 ? 32.912 14.296 -13.777 1.00 63.06 382 GLN A CA 1
ATOM 3097 C C . GLN A 1 382 ? 32.400 13.222 -14.740 1.00 63.06 382 GLN A C 1
ATOM 3099 O O . GLN A 1 382 ? 32.764 12.052 -14.600 1.00 63.06 382 GLN A O 1
ATOM 3104 N N . PRO A 1 383 ? 31.513 13.575 -15.682 1.00 64.88 383 PRO A N 1
ATOM 3105 C CA . PRO A 1 383 ? 30.987 12.595 -16.614 1.00 64.88 383 PRO A CA 1
ATOM 3106 C C . PRO A 1 383 ? 32.132 12.067 -17.481 1.00 64.88 383 PRO A C 1
ATOM 3108 O O . PRO A 1 383 ? 32.885 12.829 -18.081 1.00 64.88 383 PRO A O 1
ATOM 3111 N N . SER A 1 384 ? 32.302 10.747 -17.500 1.00 65.31 384 SER A N 1
ATOM 3112 C CA . SER A 1 384 ? 33.196 10.087 -18.451 1.00 65.31 384 SER A CA 1
ATOM 3113 C C . SER A 1 384 ? 32.555 10.121 -19.829 1.00 65.31 384 SER A C 1
ATOM 3115 O O . SER A 1 384 ? 31.346 9.967 -19.946 1.00 65.31 384 SER A O 1
ATOM 3117 N N . VAL A 1 385 ? 33.348 10.241 -20.887 1.00 62.72 385 VAL A N 1
ATOM 3118 C CA . VAL A 1 385 ? 32.866 10.196 -22.277 1.00 62.72 385 VAL A CA 1
ATOM 3119 C C . VAL A 1 385 ? 32.217 8.844 -22.614 1.00 62.72 385 VAL A C 1
ATOM 3121 O O . VAL A 1 385 ? 31.328 8.782 -23.462 1.00 62.72 385 VAL A O 1
ATOM 3124 N N . SER A 1 386 ? 32.570 7.779 -21.884 1.00 65.75 386 SER A N 1
ATOM 3125 C CA . SER A 1 386 ? 31.954 6.444 -21.981 1.00 65.75 386 SER A CA 1
ATOM 3126 C C . SER A 1 386 ? 30.440 6.429 -21.775 1.00 65.75 386 SER A C 1
ATOM 3128 O O . SER A 1 386 ? 29.773 5.447 -22.087 1.00 65.75 386 SER A O 1
ATOM 3130 N N . ILE A 1 387 ? 29.893 7.526 -21.266 1.00 67.31 387 ILE A N 1
ATOM 3131 C CA . ILE A 1 387 ? 28.471 7.727 -21.057 1.00 67.31 387 ILE A CA 1
ATOM 3132 C C . ILE A 1 387 ? 27.715 8.061 -22.363 1.00 67.31 387 ILE A C 1
ATOM 3134 O O . ILE A 1 387 ? 26.520 7.790 -22.471 1.00 67.31 387 ILE A O 1
ATOM 3138 N N . LEU A 1 388 ? 28.393 8.630 -23.375 1.00 72.00 388 LEU A N 1
ATOM 3139 C CA . LEU A 1 388 ? 27.782 9.118 -24.622 1.00 72.00 388 LEU A CA 1
ATOM 3140 C C . LEU A 1 388 ? 27.159 8.007 -25.493 1.00 72.00 388 LEU A C 1
ATOM 3142 O O . LEU A 1 388 ? 26.048 8.228 -25.981 1.00 72.00 388 LEU A O 1
ATOM 3146 N N . PRO A 1 389 ? 27.768 6.814 -25.655 1.00 70.19 389 PRO A N 1
ATOM 3147 C CA . PRO A 1 389 ? 27.109 5.675 -26.306 1.00 70.19 389 PRO A CA 1
ATOM 3148 C C . PRO A 1 389 ? 25.845 5.219 -25.557 1.00 70.19 389 PRO A C 1
ATOM 3150 O O . PRO A 1 389 ? 24.802 4.960 -26.159 1.00 70.19 389 PRO A O 1
ATOM 3153 N N . GLY A 1 390 ? 25.886 5.208 -24.219 1.00 68.69 390 GLY A N 1
ATOM 3154 C CA . GLY A 1 390 ? 24.704 4.965 -23.384 1.00 68.69 390 GLY A CA 1
ATOM 3155 C C . GLY A 1 390 ? 23.596 5.982 -23.666 1.00 68.69 390 GLY A C 1
ATOM 3156 O O . GLY A 1 390 ? 22.437 5.617 -23.863 1.00 68.69 390 GLY A O 1
ATOM 3157 N N . PHE A 1 391 ? 23.958 7.258 -23.811 1.00 70.50 391 PHE A N 1
ATOM 3158 C CA . PHE A 1 391 ? 23.017 8.309 -24.190 1.00 70.50 391 PHE A CA 1
ATOM 3159 C C . PHE A 1 391 ? 22.486 8.189 -25.610 1.00 70.50 391 PHE A C 1
ATOM 3161 O O . PHE A 1 391 ? 21.305 8.464 -25.822 1.00 70.50 391 PHE A O 1
ATOM 3168 N N . TYR A 1 392 ? 23.298 7.752 -26.570 1.00 73.06 392 TYR A N 1
ATOM 3169 C CA . TYR A 1 392 ? 22.828 7.439 -27.914 1.00 73.06 392 TYR A CA 1
ATOM 3170 C C . TYR A 1 392 ? 21.708 6.391 -27.875 1.00 73.06 392 TYR A C 1
ATOM 3172 O O . TYR A 1 392 ? 20.635 6.594 -28.461 1.00 73.06 392 TYR A O 1
ATOM 3180 N N . ASN A 1 393 ? 21.913 5.337 -27.086 1.00 68.81 393 ASN A N 1
ATOM 3181 C CA . ASN A 1 393 ? 20.940 4.271 -26.889 1.00 68.81 393 ASN A CA 1
ATOM 3182 C C . ASN A 1 393 ? 19.696 4.735 -26.113 1.00 68.81 393 ASN A C 1
ATOM 3184 O O . ASN A 1 393 ? 18.579 4.365 -26.479 1.00 68.81 393 ASN A O 1
ATOM 3188 N N . CYS A 1 394 ? 19.831 5.607 -25.113 1.00 65.69 394 CYS A N 1
ATOM 3189 C CA . CYS A 1 394 ? 18.692 6.190 -24.395 1.00 65.69 394 CYS A CA 1
ATOM 3190 C C . CYS A 1 394 ? 17.892 7.182 -25.258 1.00 65.69 394 CYS A C 1
ATOM 3192 O O . CYS A 1 394 ? 16.667 7.106 -25.334 1.00 65.69 394 CYS A O 1
ATOM 3194 N N . CYS A 1 395 ? 18.565 8.096 -25.955 1.00 65.94 395 CYS A N 1
ATOM 3195 C CA . CYS A 1 395 ? 17.963 9.358 -26.390 1.00 65.94 395 CYS A CA 1
ATOM 3196 C C . CYS A 1 395 ? 17.771 9.490 -27.905 1.00 65.94 395 CYS A C 1
ATOM 3198 O O . CYS A 1 395 ? 16.940 10.274 -28.368 1.00 65.94 395 CYS A O 1
ATOM 3200 N N . GLY A 1 396 ? 18.525 8.729 -28.700 1.00 61.62 396 GLY A N 1
ATOM 3201 C CA . GLY A 1 396 ? 18.773 9.088 -30.093 1.00 61.62 396 GLY A CA 1
ATOM 3202 C C . GLY A 1 396 ? 17.560 9.068 -31.037 1.00 61.62 396 GLY A C 1
ATOM 3203 O O . GLY A 1 396 ? 17.638 9.652 -32.110 1.00 61.62 396 GLY A O 1
ATOM 3204 N N . GLU A 1 397 ? 16.456 8.402 -30.690 1.00 60.03 397 GLU A N 1
ATOM 3205 C CA . GLU A 1 397 ? 15.240 8.346 -31.531 1.00 60.03 397 GLU A CA 1
ATOM 3206 C C . GLU A 1 397 ? 14.248 9.495 -31.268 1.00 60.03 397 GLU A C 1
ATOM 3208 O O . GLU A 1 397 ? 13.462 9.838 -32.146 1.00 60.03 397 GLU A O 1
ATOM 3213 N N . TYR A 1 398 ? 14.290 10.118 -30.082 1.00 57.09 398 TYR A N 1
ATOM 3214 C CA . TYR A 1 398 ? 13.244 11.040 -29.604 1.00 57.09 398 TYR A CA 1
ATOM 3215 C C . TYR A 1 398 ? 13.720 12.484 -29.411 1.00 57.09 398 TYR A C 1
ATOM 3217 O O . TYR A 1 398 ? 12.898 13.402 -29.407 1.00 57.09 398 TYR A O 1
ATOM 3225 N N . LEU A 1 399 ? 15.036 12.706 -29.326 1.00 56.78 399 LEU A N 1
ATOM 3226 C CA . LEU A 1 399 ? 15.640 14.043 -29.279 1.00 56.78 399 LEU A CA 1
ATOM 3227 C C . LEU A 1 399 ? 15.174 14.994 -30.403 1.00 56.78 399 LEU A C 1
ATOM 3229 O O . LEU A 1 399 ? 15.007 16.180 -30.120 1.00 56.78 399 LEU A O 1
ATOM 3233 N N . PRO A 1 400 ? 14.911 14.542 -31.650 1.00 51.34 400 PRO A N 1
ATOM 3234 C CA . PRO A 1 400 ? 14.455 15.449 -32.704 1.00 51.34 400 PRO A CA 1
ATOM 3235 C C . PRO A 1 400 ? 12.973 15.848 -32.610 1.00 51.34 400 PRO A C 1
ATOM 3237 O O . PRO A 1 400 ? 12.562 16.753 -33.335 1.00 51.34 400 PRO A O 1
ATOM 3240 N N . LEU A 1 401 ? 12.163 15.163 -31.788 1.00 53.53 401 LEU A N 1
ATOM 3241 C CA . LEU A 1 401 ? 10.697 15.160 -31.912 1.00 53.53 401 LEU A CA 1
ATOM 3242 C C . LEU A 1 401 ? 9.933 15.780 -30.726 1.00 53.53 401 LEU A C 1
ATOM 3244 O O . LEU A 1 401 ? 8.751 16.080 -30.891 1.00 53.53 401 LEU A O 1
ATOM 3248 N N . GLN A 1 402 ? 10.542 16.001 -29.550 1.00 53.38 402 GLN A N 1
ATOM 3249 C CA . GLN A 1 402 ? 9.809 16.483 -28.362 1.00 53.38 402 GLN A CA 1
ATOM 3250 C C . GLN A 1 402 ? 10.513 17.620 -27.586 1.00 53.38 402 GLN A C 1
ATOM 3252 O O . GLN A 1 402 ? 11.736 17.661 -27.483 1.00 53.38 402 GLN A O 1
ATOM 3257 N N . ARG A 1 403 ? 9.718 18.519 -26.971 1.00 51.78 403 ARG A N 1
ATOM 3258 C CA . ARG A 1 403 ? 10.180 19.642 -26.116 1.00 51.78 403 ARG A CA 1
ATOM 3259 C C . ARG A 1 403 ? 11.070 19.238 -24.917 1.00 51.78 403 ARG A C 1
ATOM 3261 O O . ARG A 1 403 ? 12.063 19.929 -24.718 1.00 51.78 403 ARG A O 1
ATOM 3268 N N . PRO A 1 404 ? 10.811 18.141 -24.170 1.00 52.03 404 PRO A N 1
ATOM 3269 C CA . PRO A 1 404 ? 11.681 17.700 -23.069 1.00 52.03 404 PRO A CA 1
ATOM 3270 C C . PRO A 1 404 ? 13.104 17.348 -23.527 1.00 52.03 404 PRO A C 1
ATOM 3272 O O . PRO A 1 404 ? 14.053 17.434 -22.751 1.00 52.03 404 PRO A O 1
ATOM 3275 N N . GLY A 1 405 ? 13.271 16.991 -24.806 1.00 61.84 405 GLY A N 1
ATOM 3276 C CA . GLY A 1 405 ? 14.577 16.707 -25.391 1.00 61.84 405 GLY A CA 1
ATOM 3277 C C . GLY A 1 405 ? 15.499 17.928 -25.433 1.00 61.84 405 GLY A C 1
ATOM 3278 O O . GLY A 1 405 ? 16.711 17.756 -25.370 1.00 61.84 405 GLY A O 1
ATOM 3279 N N . GLN A 1 406 ? 14.966 19.155 -25.492 1.00 65.88 406 GLN A N 1
ATOM 3280 C CA . GLN A 1 406 ? 15.793 20.369 -25.550 1.00 65.88 406 GLN A CA 1
ATOM 3281 C C . GLN A 1 406 ? 16.459 20.700 -24.212 1.00 65.88 406 GLN A C 1
ATOM 3283 O O . GLN A 1 406 ? 17.646 21.029 -24.194 1.00 65.88 406 GLN A O 1
ATOM 3288 N N . ASP A 1 407 ? 15.734 20.557 -23.101 1.00 69.38 407 ASP A N 1
ATOM 3289 C CA . ASP A 1 407 ? 16.292 20.769 -21.761 1.00 69.38 407 ASP A CA 1
ATOM 3290 C C . ASP A 1 407 ? 17.391 19.742 -21.473 1.00 69.38 407 ASP A C 1
ATOM 3292 O O . ASP A 1 407 ? 18.480 20.089 -21.015 1.00 69.38 407 ASP A O 1
ATOM 3296 N N . LEU A 1 408 ? 17.149 18.485 -21.856 1.00 69.62 408 LEU A N 1
ATOM 3297 C CA . LEU A 1 408 ? 18.129 17.415 -21.733 1.00 69.62 408 LEU A CA 1
ATOM 3298 C C . LEU A 1 408 ? 19.381 17.675 -22.595 1.00 69.62 408 LEU A C 1
ATOM 3300 O O . LEU A 1 408 ? 20.497 17.476 -22.122 1.00 69.62 408 LEU A O 1
ATOM 3304 N N . ILE A 1 409 ? 19.231 18.189 -23.826 1.00 72.56 409 ILE A N 1
ATOM 3305 C CA . ILE A 1 409 ? 20.369 18.616 -24.666 1.00 72.56 409 ILE A CA 1
ATOM 3306 C C . ILE A 1 409 ? 21.190 19.716 -23.981 1.00 72.56 409 ILE A C 1
ATOM 3308 O O . ILE A 1 409 ? 22.418 19.707 -24.084 1.00 72.56 409 ILE A O 1
ATOM 3312 N N . SER A 1 410 ? 20.548 20.659 -23.284 1.00 74.94 410 SER A N 1
ATOM 3313 C CA . SER A 1 410 ? 21.271 21.714 -22.566 1.00 74.94 410 SER A CA 1
ATOM 3314 C C . SER A 1 410 ? 22.125 21.148 -21.433 1.00 74.94 410 SER A C 1
ATOM 3316 O O . SER A 1 410 ? 23.298 21.510 -21.331 1.00 74.94 410 SER A O 1
ATOM 3318 N N . GLU A 1 411 ? 21.561 20.243 -20.634 1.00 75.31 411 GLU A N 1
ATOM 3319 C CA . GLU A 1 411 ? 22.259 19.567 -19.531 1.00 75.31 411 GLU A CA 1
ATOM 3320 C C . GLU A 1 411 ? 23.407 18.695 -20.052 1.00 75.31 411 GLU A C 1
ATOM 3322 O O . GLU A 1 411 ? 24.504 18.688 -19.492 1.00 75.31 411 GLU A O 1
ATOM 3327 N N . PHE A 1 412 ? 23.207 18.034 -21.197 1.00 74.19 412 PHE A N 1
ATOM 3328 C CA . PHE A 1 412 ? 24.270 17.314 -21.892 1.00 74.19 412 PHE A CA 1
ATOM 3329 C C . PHE A 1 412 ? 25.395 18.214 -22.369 1.00 74.19 412 PHE A C 1
ATOM 3331 O O . PHE A 1 412 ? 26.562 17.855 -22.229 1.00 74.19 412 PHE A O 1
ATOM 3338 N N . ALA A 1 413 ? 25.073 19.371 -22.943 1.00 75.56 413 ALA A N 1
ATOM 3339 C CA . ALA A 1 413 ? 26.088 20.319 -23.376 1.00 75.56 413 ALA A CA 1
ATOM 3340 C C . ALA A 1 413 ? 26.958 20.768 -22.192 1.00 75.56 413 ALA A C 1
ATOM 3342 O O . ALA A 1 413 ? 28.179 20.876 -22.327 1.00 75.56 413 ALA A O 1
ATOM 3343 N N . ASP A 1 414 ? 26.333 20.974 -21.030 1.00 77.94 414 ASP A N 1
ATOM 3344 C CA . ASP A 1 414 ? 27.022 21.354 -19.799 1.00 77.94 414 ASP A CA 1
ATOM 3345 C C . ASP A 1 414 ? 27.840 20.187 -19.226 1.00 77.94 414 ASP A C 1
ATOM 3347 O O . ASP A 1 414 ? 28.947 20.403 -18.736 1.00 77.94 414 ASP A O 1
ATOM 3351 N N . ALA A 1 415 ? 27.354 18.947 -19.340 1.00 75.81 415 ALA A N 1
ATOM 3352 C CA . ALA A 1 415 ? 28.102 17.743 -18.984 1.00 75.81 415 ALA A CA 1
ATOM 3353 C C . ALA A 1 415 ? 29.339 17.551 -19.873 1.00 75.81 415 ALA A C 1
ATOM 3355 O O . ALA A 1 415 ? 30.437 17.387 -19.349 1.00 75.81 415 ALA A O 1
ATOM 3356 N N . VAL A 1 416 ? 29.195 17.656 -21.200 1.00 74.94 416 VAL A N 1
ATOM 3357 C CA . VAL A 1 416 ? 30.301 17.571 -22.174 1.00 74.94 416 VAL A CA 1
ATOM 3358 C C . VAL A 1 416 ? 31.356 18.645 -21.917 1.00 74.94 416 VAL A C 1
ATOM 3360 O O . VAL A 1 416 ? 32.549 18.377 -22.038 1.00 74.94 416 VAL A O 1
ATOM 3363 N N . ALA A 1 417 ? 30.949 19.848 -21.505 1.00 76.88 417 ALA A N 1
ATOM 3364 C CA . ALA A 1 417 ? 31.884 20.909 -21.140 1.00 76.88 417 ALA A CA 1
ATOM 3365 C C . ALA A 1 417 ? 32.741 20.580 -19.899 1.00 76.88 417 ALA A C 1
ATOM 3367 O O . ALA A 1 417 ? 33.804 21.177 -19.734 1.00 76.88 417 ALA A O 1
ATOM 3368 N N . ARG A 1 418 ? 32.300 19.641 -19.048 1.00 77.56 418 ARG A N 1
ATOM 3369 C CA . ARG A 1 418 ? 33.026 19.155 -17.861 1.00 77.56 418 ARG A CA 1
ATOM 3370 C C . ARG A 1 418 ? 33.833 17.873 -18.116 1.00 77.56 418 ARG A C 1
ATOM 3372 O O . ARG A 1 418 ? 34.528 17.427 -17.207 1.00 77.56 418 ARG A O 1
ATOM 3379 N N . MET A 1 419 ? 33.733 17.267 -19.303 1.00 76.50 419 MET A N 1
ATOM 3380 C CA . MET A 1 419 ? 34.430 16.017 -19.635 1.00 76.50 419 MET A CA 1
ATOM 3381 C C . MET A 1 419 ? 35.923 16.247 -19.897 1.00 76.50 419 MET A C 1
ATOM 3383 O O . MET A 1 419 ? 36.312 17.231 -20.530 1.00 76.50 419 MET A O 1
ATOM 3387 N N . ASP A 1 420 ? 36.756 15.283 -19.498 1.00 74.50 420 ASP A N 1
ATOM 3388 C CA . ASP A 1 420 ? 38.151 15.202 -19.938 1.00 74.50 420 ASP A CA 1
ATOM 3389 C C . ASP A 1 420 ? 38.219 14.619 -21.362 1.00 74.50 420 ASP A C 1
ATOM 3391 O O . ASP A 1 420 ? 38.253 13.407 -21.583 1.00 74.50 420 ASP A O 1
ATOM 3395 N N . ILE A 1 421 ? 38.199 15.516 -22.347 1.00 68.56 421 ILE A N 1
ATOM 3396 C CA . ILE A 1 421 ? 38.197 15.190 -23.781 1.00 68.56 421 ILE A CA 1
ATOM 3397 C C . ILE A 1 421 ? 39.540 14.595 -24.241 1.00 68.56 421 ILE A C 1
ATOM 3399 O O . ILE A 1 421 ? 39.620 14.028 -25.331 1.00 68.56 421 ILE A O 1
ATOM 3403 N N . ASP A 1 422 ? 40.616 14.706 -23.463 1.00 69.69 422 ASP A N 1
ATOM 3404 C CA . ASP A 1 422 ? 41.908 14.137 -23.855 1.00 69.69 422 ASP A CA 1
ATOM 3405 C C . ASP A 1 422 ? 41.985 12.630 -23.557 1.00 69.69 422 ASP A C 1
ATOM 3407 O O . ASP A 1 422 ? 42.583 11.892 -24.342 1.00 69.69 422 ASP A O 1
ATOM 3411 N N . ARG A 1 423 ? 41.249 12.141 -22.548 1.00 65.31 423 ARG A N 1
ATOM 3412 C CA . ARG A 1 423 ? 41.004 10.699 -22.313 1.00 65.31 423 ARG A CA 1
ATOM 3413 C C . ARG A 1 423 ? 40.068 10.035 -23.336 1.00 65.31 423 ARG A C 1
ATOM 3415 O O . ARG A 1 423 ? 40.017 8.817 -23.450 1.00 65.31 423 ARG A O 1
ATOM 3422 N N . LEU A 1 424 ? 39.360 10.825 -24.143 1.00 59.41 424 LEU A N 1
ATOM 3423 C CA . LEU A 1 424 ? 38.394 10.359 -25.148 1.00 59.41 424 LEU A CA 1
ATOM 3424 C C . LEU A 1 424 ? 39.002 9.434 -26.212 1.00 59.41 424 LEU A C 1
ATOM 3426 O O . LEU A 1 424 ? 38.340 8.528 -26.711 1.00 59.41 424 LEU A O 1
ATOM 3430 N N . PHE A 1 425 ? 40.257 9.679 -26.588 1.00 59.38 425 PHE A N 1
ATOM 3431 C CA . PHE A 1 425 ? 40.922 8.903 -27.630 1.00 59.38 425 PHE A CA 1
ATOM 3432 C C . PHE A 1 425 ? 41.547 7.615 -27.111 1.00 59.38 425 PHE A C 1
ATOM 3434 O O . PHE A 1 425 ? 41.548 6.628 -27.840 1.00 59.38 425 PHE A O 1
ATOM 3441 N N . SER A 1 426 ? 42.049 7.593 -25.875 1.00 63.25 426 SER A N 1
ATOM 3442 C CA . SER A 1 426 ? 42.643 6.376 -25.312 1.00 63.25 426 SER A CA 1
ATOM 3443 C C . SER A 1 426 ? 41.611 5.266 -25.126 1.00 63.25 426 SER A C 1
ATOM 3445 O O . SER A 1 426 ? 41.950 4.098 -25.281 1.00 63.25 426 SER A O 1
ATOM 3447 N N . ASP A 1 427 ? 40.355 5.632 -24.862 1.00 60.75 427 ASP A N 1
ATOM 3448 C CA . ASP A 1 427 ? 39.339 4.681 -24.405 1.00 60.75 427 ASP A CA 1
ATOM 3449 C C . ASP A 1 427 ? 38.458 4.127 -25.552 1.00 60.75 427 ASP A C 1
ATOM 3451 O O . ASP A 1 427 ? 37.812 3.095 -25.389 1.00 60.75 427 ASP A O 1
ATOM 3455 N N . PHE A 1 428 ? 38.431 4.779 -26.730 1.00 61.31 428 PHE A N 1
ATOM 3456 C CA . PHE A 1 428 ? 37.453 4.503 -27.809 1.00 61.31 428 PHE A CA 1
ATOM 3457 C C . PHE A 1 428 ? 38.052 4.347 -29.224 1.00 61.31 428 PHE A C 1
ATOM 3459 O O . PHE A 1 428 ? 37.317 4.125 -30.195 1.00 61.31 428 PHE A O 1
ATOM 3466 N N . ILE A 1 429 ? 39.379 4.448 -29.385 1.00 59.03 429 ILE A N 1
ATOM 3467 C CA . ILE A 1 429 ? 40.062 4.351 -30.695 1.00 59.03 429 ILE A CA 1
ATOM 3468 C C . ILE A 1 429 ? 39.893 2.985 -31.380 1.00 59.03 429 ILE A C 1
ATOM 3470 O O . ILE A 1 429 ? 40.048 2.890 -32.598 1.00 59.03 429 ILE A O 1
ATOM 3474 N N . GLU A 1 430 ? 39.480 1.940 -30.671 1.00 59.88 430 GLU A N 1
ATOM 3475 C CA . GLU A 1 430 ? 39.350 0.604 -31.267 1.00 59.88 430 GLU A CA 1
ATOM 3476 C C . GLU A 1 430 ? 37.917 0.251 -31.706 1.00 59.88 430 GLU A C 1
ATOM 3478 O O . GLU A 1 430 ? 37.739 -0.608 -32.566 1.00 59.88 430 GLU A O 1
ATOM 3483 N N . ILE A 1 431 ? 36.886 0.953 -31.213 1.00 75.75 431 ILE A N 1
ATOM 3484 C CA . ILE A 1 431 ? 35.478 0.592 -31.462 1.00 75.75 431 ILE A CA 1
ATOM 3485 C C . ILE A 1 431 ? 34.806 1.642 -32.356 1.00 75.75 431 ILE A C 1
ATOM 3487 O O . ILE A 1 431 ? 34.376 2.700 -31.897 1.00 75.75 431 ILE A O 1
ATOM 3491 N N . GLN A 1 432 ? 34.683 1.331 -33.652 1.00 77.81 432 GLN A N 1
ATOM 3492 C CA . GLN A 1 432 ? 34.068 2.215 -34.657 1.00 77.81 432 GLN A CA 1
ATOM 3493 C C . GLN A 1 432 ? 32.638 2.628 -34.284 1.00 77.81 432 GLN A C 1
ATOM 3495 O O . GLN A 1 432 ? 32.302 3.804 -34.363 1.00 77.81 432 GLN A O 1
ATOM 3500 N N . GLN A 1 433 ? 31.816 1.679 -33.827 1.00 79.19 433 GLN A N 1
ATOM 3501 C CA . GLN A 1 433 ? 30.422 1.940 -33.465 1.00 79.19 433 GLN A CA 1
ATOM 3502 C C . GLN A 1 433 ? 30.299 3.045 -32.406 1.00 79.19 433 GLN A C 1
ATOM 3504 O O . GLN A 1 433 ? 29.521 3.978 -32.569 1.00 79.19 433 GLN A O 1
ATOM 3509 N N . TRP A 1 434 ? 31.104 2.981 -31.345 1.00 76.31 434 TRP A N 1
ATOM 3510 C CA . TRP A 1 434 ? 31.060 3.960 -30.260 1.00 76.31 434 TRP A CA 1
ATOM 3511 C C . TRP A 1 434 ? 31.491 5.351 -30.716 1.00 76.31 434 TRP A C 1
ATOM 3513 O O . TRP A 1 434 ? 30.902 6.343 -30.293 1.00 76.31 434 TRP A O 1
ATOM 3523 N N . ARG A 1 435 ? 32.473 5.444 -31.621 1.00 77.94 435 ARG A N 1
ATOM 3524 C CA . ARG A 1 435 ? 32.850 6.728 -32.227 1.00 77.94 435 ARG A CA 1
ATOM 3525 C C . ARG A 1 435 ? 31.689 7.355 -32.987 1.00 77.94 435 ARG A C 1
ATOM 3527 O O . ARG A 1 435 ? 31.450 8.554 -32.851 1.00 77.94 435 ARG A O 1
ATOM 3534 N N . ASP A 1 436 ? 30.978 6.544 -33.757 1.00 78.75 436 ASP A N 1
ATOM 3535 C CA . ASP A 1 436 ? 29.879 6.999 -34.597 1.00 78.75 436 ASP A CA 1
ATOM 3536 C C . ASP A 1 436 ? 28.680 7.455 -33.744 1.00 78.75 436 ASP A C 1
ATOM 3538 O O . ASP A 1 436 ? 28.124 8.534 -33.963 1.00 78.75 436 ASP A O 1
ATOM 3542 N N . GLU A 1 437 ? 28.334 6.686 -32.707 1.00 78.62 437 GLU A N 1
ATOM 3543 C CA . GLU A 1 437 ? 27.283 7.013 -31.732 1.00 78.62 437 GLU A CA 1
ATOM 3544 C C . GLU A 1 437 ? 27.596 8.302 -30.949 1.00 78.62 437 GLU A C 1
ATOM 3546 O O . GLU A 1 437 ? 26.741 9.189 -30.832 1.00 78.62 437 GLU A O 1
ATOM 3551 N N . CYS A 1 438 ? 28.839 8.454 -30.475 1.00 78.31 438 CYS A N 1
ATOM 3552 C CA . CYS A 1 438 ? 29.321 9.678 -29.831 1.00 78.31 438 CYS A CA 1
ATOM 3553 C C . CYS A 1 438 ? 29.229 10.885 -30.769 1.00 78.31 438 CYS A C 1
ATOM 3555 O O . CYS A 1 438 ? 28.758 11.952 -30.365 1.00 78.31 438 CYS A O 1
ATOM 3557 N N . LEU A 1 439 ? 29.655 10.723 -32.026 1.00 82.31 439 LEU A N 1
ATOM 3558 C CA . LEU A 1 439 ? 29.620 11.788 -33.023 1.00 82.31 439 LEU A CA 1
ATOM 3559 C C . LEU A 1 439 ? 28.181 12.246 -33.297 1.00 82.31 439 LEU A C 1
ATOM 3561 O O . LEU A 1 439 ? 27.933 13.448 -33.378 1.00 82.31 439 LEU A O 1
ATOM 3565 N N . PHE A 1 440 ? 27.226 11.317 -33.383 1.00 81.62 440 PHE A N 1
ATOM 3566 C CA . PHE A 1 440 ? 25.811 11.641 -33.572 1.00 81.62 440 PHE A CA 1
ATOM 3567 C C . PHE A 1 440 ? 25.248 12.492 -32.422 1.00 81.62 440 PHE A C 1
ATOM 3569 O O . PHE A 1 440 ? 24.584 13.503 -32.659 1.00 81.62 440 PHE A O 1
ATOM 3576 N N . ILE A 1 441 ? 25.540 12.126 -31.169 1.00 77.75 441 ILE A N 1
ATOM 3577 C CA . ILE A 1 441 ? 25.071 12.880 -29.994 1.00 77.75 441 ILE A CA 1
ATOM 3578 C C . ILE A 1 441 ? 25.734 14.256 -29.916 1.00 77.75 441 ILE A C 1
ATOM 3580 O O . ILE A 1 441 ? 25.060 15.260 -29.682 1.00 77.75 441 ILE A O 1
ATOM 3584 N N . LEU A 1 442 ? 27.036 14.337 -30.184 1.00 80.38 442 LEU A N 1
ATOM 3585 C CA . LEU A 1 442 ? 27.749 15.610 -30.215 1.00 80.38 442 LEU A CA 1
ATOM 3586 C C . LEU A 1 442 ? 27.272 16.516 -31.354 1.00 80.38 442 LEU A C 1
ATOM 3588 O O . LEU A 1 442 ? 27.190 17.726 -31.159 1.00 80.38 442 LEU A O 1
ATOM 3592 N N . ALA A 1 443 ? 26.888 15.960 -32.505 1.00 80.00 443 ALA A N 1
ATOM 3593 C CA . ALA A 1 443 ? 26.257 16.721 -33.578 1.00 80.00 443 ALA A CA 1
ATOM 3594 C C . ALA A 1 443 ? 24.928 17.346 -33.125 1.00 80.00 443 ALA A C 1
ATOM 3596 O O . ALA A 1 443 ? 24.695 18.529 -33.376 1.00 80.00 443 ALA A O 1
ATOM 3597 N N . LEU A 1 444 ? 24.087 16.599 -32.396 1.00 77.38 444 LEU A N 1
ATOM 3598 C CA . LEU A 1 444 ? 22.858 17.141 -31.803 1.00 77.38 444 LEU A CA 1
ATOM 3599 C C . LEU A 1 444 ? 23.151 18.272 -30.810 1.00 77.38 444 LEU A C 1
ATOM 3601 O O . LEU A 1 444 ? 22.485 19.306 -30.853 1.00 77.38 444 LEU A O 1
ATOM 3605 N N . ILE A 1 445 ? 24.159 18.111 -29.951 1.00 77.69 445 ILE A N 1
ATOM 3606 C CA . ILE A 1 445 ? 24.570 19.145 -28.992 1.00 77.69 445 ILE A CA 1
ATOM 3607 C C . ILE A 1 445 ? 25.064 20.395 -29.726 1.00 77.69 445 ILE A C 1
ATOM 3609 O O . ILE A 1 445 ? 24.597 21.491 -29.438 1.00 77.69 445 ILE A O 1
ATOM 3613 N N . VAL A 1 446 ? 25.959 20.247 -30.707 1.00 79.06 446 VAL A N 1
ATOM 3614 C CA . VAL A 1 446 ? 26.565 21.371 -31.439 1.00 79.06 446 VAL A CA 1
ATOM 3615 C C . VAL A 1 446 ? 25.522 22.188 -32.203 1.00 79.06 446 VAL A C 1
ATOM 3617 O O . VAL A 1 446 ? 25.604 23.413 -32.212 1.00 79.06 446 VAL A O 1
ATOM 3620 N N . VAL A 1 447 ? 24.525 21.536 -32.805 1.00 75.94 447 VAL A N 1
ATOM 3621 C CA . VAL A 1 447 ? 23.456 22.221 -33.554 1.00 75.94 447 VAL A CA 1
ATOM 3622 C C . VAL A 1 447 ? 22.548 23.046 -32.633 1.00 75.94 447 VAL A C 1
ATOM 3624 O O . VAL A 1 447 ? 22.042 24.090 -33.042 1.00 75.94 447 VAL A O 1
ATOM 3627 N N . ASN A 1 448 ? 22.353 22.611 -31.385 1.00 75.25 448 ASN A N 1
ATOM 3628 C CA . ASN A 1 448 ? 21.450 23.274 -30.439 1.00 75.25 448 ASN A CA 1
ATOM 3629 C C . ASN A 1 448 ? 22.165 24.257 -29.490 1.00 75.25 448 ASN A C 1
ATOM 3631 O O . ASN A 1 448 ? 21.608 25.304 -29.169 1.00 75.25 448 ASN A O 1
ATOM 3635 N N . LYS A 1 449 ? 23.388 23.946 -29.043 1.00 78.06 449 LYS A N 1
ATOM 3636 C CA . LYS A 1 449 ? 24.187 24.723 -28.078 1.00 78.06 449 LYS A CA 1
ATOM 3637 C C . LYS A 1 449 ? 25.690 24.531 -28.365 1.00 78.06 449 LYS A C 1
ATOM 3639 O O . LYS A 1 449 ? 26.359 23.749 -27.685 1.00 78.06 449 LYS A O 1
ATOM 3644 N N . PRO A 1 450 ? 26.246 25.215 -29.384 1.00 76.12 450 PRO A N 1
ATOM 3645 C CA . PRO A 1 450 ? 27.643 25.048 -29.763 1.00 76.12 450 PRO A CA 1
ATOM 3646 C C . PRO A 1 450 ? 28.570 25.513 -28.636 1.00 76.12 450 PRO A C 1
ATOM 3648 O O . PRO A 1 450 ? 28.504 26.654 -28.183 1.00 76.12 450 PRO A O 1
ATOM 3651 N N . SER A 1 451 ? 29.472 24.633 -28.205 1.00 80.00 451 SER A N 1
ATOM 3652 C CA . SER A 1 451 ? 30.514 24.942 -27.227 1.00 80.00 451 SER A CA 1
ATOM 3653 C C . SER A 1 451 ? 31.879 24.544 -27.779 1.00 80.00 451 SER A C 1
ATOM 3655 O O . SER A 1 451 ? 32.002 23.575 -28.531 1.00 80.00 451 SER A O 1
ATOM 3657 N N . ARG A 1 452 ? 32.933 25.285 -27.414 1.00 79.06 452 ARG A N 1
ATOM 3658 C CA . ARG A 1 452 ? 34.304 24.969 -27.849 1.00 79.06 452 ARG A CA 1
ATOM 3659 C C . ARG A 1 452 ? 34.704 23.515 -27.524 1.00 79.06 452 ARG A C 1
ATOM 3661 O O . ARG A 1 452 ? 35.250 22.878 -28.422 1.00 79.06 452 ARG A O 1
ATOM 3668 N N . PRO A 1 453 ? 34.391 22.956 -26.335 1.00 78.44 453 PRO A N 1
ATOM 3669 C CA . PRO A 1 453 ? 34.649 21.547 -26.028 1.00 78.44 453 PRO A CA 1
ATOM 3670 C C . PRO A 1 453 ? 33.897 20.575 -26.950 1.00 78.44 453 PRO A C 1
ATOM 3672 O O . PRO A 1 453 ? 34.504 19.654 -27.496 1.00 78.44 453 PRO A O 1
ATOM 3675 N N . ALA A 1 454 ? 32.601 20.800 -27.198 1.00 76.56 454 ALA A N 1
ATOM 3676 C CA . ALA A 1 454 ? 31.799 19.917 -28.046 1.00 76.56 454 ALA A CA 1
ATOM 3677 C C . ALA A 1 454 ? 32.275 19.940 -29.507 1.00 76.56 454 ALA A C 1
ATOM 3679 O O . ALA A 1 454 ? 32.479 18.888 -30.108 1.00 76.56 454 ALA A O 1
ATOM 3680 N N . VAL A 1 455 ? 32.531 21.128 -30.064 1.00 80.38 455 VAL A N 1
ATOM 3681 C CA . VAL A 1 455 ? 33.001 21.277 -31.451 1.00 80.38 455 VAL A CA 1
ATOM 3682 C C . VAL A 1 455 ? 34.400 20.676 -31.622 1.00 80.38 455 VAL A C 1
ATOM 3684 O O . VAL A 1 455 ? 34.656 19.976 -32.601 1.00 80.38 455 VAL A O 1
ATOM 3687 N N . TRP A 1 456 ? 35.297 20.891 -30.658 1.00 80.38 456 TRP A N 1
ATOM 3688 C CA . TRP A 1 456 ? 36.624 20.272 -30.657 1.00 80.38 456 TRP A CA 1
ATOM 3689 C C . TRP A 1 456 ? 36.550 18.742 -30.594 1.00 80.38 456 TRP A C 1
ATOM 3691 O O . TRP A 1 456 ? 37.316 18.051 -31.260 1.00 80.38 456 TRP A O 1
ATOM 3701 N N . THR A 1 457 ? 35.589 18.203 -29.847 1.00 78.56 457 THR A N 1
ATOM 3702 C CA . THR A 1 457 ? 35.377 16.756 -29.748 1.00 78.56 457 THR A CA 1
ATOM 3703 C C . THR A 1 457 ? 34.834 16.161 -31.046 1.00 78.56 457 THR A C 1
ATOM 3705 O O . THR A 1 457 ? 35.326 15.127 -31.491 1.00 78.56 457 THR A O 1
ATOM 3708 N N . VAL A 1 458 ? 33.879 16.834 -31.699 1.00 80.56 458 VAL A N 1
ATOM 3709 C CA . VAL A 1 458 ? 33.400 16.458 -33.042 1.00 80.56 458 VAL A CA 1
ATOM 3710 C C . VAL A 1 458 ? 34.570 16.397 -34.022 1.00 80.56 458 VAL A C 1
ATOM 3712 O O . VAL A 1 458 ? 34.747 15.391 -34.700 1.00 80.56 458 VAL A O 1
ATOM 3715 N N . MET A 1 459 ? 35.410 17.436 -34.046 1.00 77.56 459 MET A N 1
ATOM 3716 C CA . MET A 1 459 ? 36.617 17.484 -34.878 1.00 77.56 459 MET A CA 1
ATOM 3717 C C . MET A 1 459 ? 37.539 16.291 -34.621 1.00 77.56 459 MET A C 1
ATOM 3719 O O . MET A 1 459 ? 37.954 15.606 -35.551 1.00 77.56 459 MET A O 1
ATOM 3723 N N . LYS A 1 460 ? 37.824 16.012 -33.350 1.00 76.19 460 LYS A N 1
ATOM 3724 C CA . LYS A 1 460 ? 38.649 14.884 -32.919 1.00 76.19 460 LYS A CA 1
ATOM 3725 C C . LYS A 1 460 ? 38.080 13.530 -33.381 1.00 76.19 460 LYS A C 1
ATOM 3727 O O . LYS A 1 460 ? 38.815 12.726 -33.948 1.00 76.19 460 LYS A O 1
ATOM 3732 N N . LEU A 1 461 ? 36.778 13.294 -33.217 1.00 76.31 461 LEU A N 1
ATOM 3733 C CA . LEU A 1 461 ? 36.118 12.059 -33.660 1.00 76.31 461 LEU A CA 1
ATOM 3734 C C . LEU A 1 461 ? 36.130 11.897 -35.186 1.00 76.31 461 LEU A C 1
ATOM 3736 O O . LEU A 1 461 ? 36.399 10.803 -35.679 1.00 76.31 461 LEU A O 1
ATOM 3740 N N . LEU A 1 462 ? 35.901 12.982 -35.933 1.00 73.81 462 LEU A N 1
ATOM 3741 C CA . LEU A 1 462 ? 36.006 12.984 -37.396 1.00 73.81 462 LEU A CA 1
ATOM 3742 C C . LEU A 1 462 ? 37.432 12.654 -37.852 1.00 73.81 462 LEU A C 1
ATOM 3744 O O . LEU A 1 462 ? 37.618 11.831 -38.751 1.00 73.81 462 LEU A O 1
ATOM 3748 N N . VAL A 1 463 ? 38.443 13.233 -37.194 1.00 72.81 463 VAL A N 1
ATOM 3749 C CA . VAL A 1 463 ? 39.857 12.913 -37.442 1.00 72.81 463 VAL A CA 1
ATOM 3750 C C . VAL A 1 463 ? 40.145 11.437 -37.164 1.00 72.81 463 VAL A C 1
ATOM 3752 O O . VAL A 1 463 ? 40.784 10.781 -37.986 1.00 72.81 463 VAL A O 1
ATOM 3755 N N . GLY A 1 464 ? 39.595 10.908 -36.069 1.00 69.44 464 GLY A N 1
ATOM 3756 C CA . GLY A 1 464 ? 39.669 9.503 -35.662 1.00 69.44 464 GLY A CA 1
ATOM 3757 C C . GLY A 1 464 ? 38.825 8.521 -36.487 1.00 69.44 464 GLY A C 1
ATOM 3758 O O . GLY A 1 464 ? 38.735 7.355 -36.112 1.00 69.44 464 GLY A O 1
ATOM 3759 N N . GLY A 1 465 ? 38.208 8.959 -37.591 1.00 70.62 465 GLY A N 1
ATOM 3760 C CA . GLY A 1 465 ? 37.517 8.079 -38.539 1.00 70.62 465 GLY A CA 1
ATOM 3761 C C . GLY A 1 465 ? 36.053 7.773 -38.214 1.00 70.62 465 GLY A C 1
ATOM 3762 O O . GLY A 1 465 ? 35.523 6.793 -38.731 1.00 70.62 465 GLY A O 1
ATOM 3763 N N . ALA A 1 466 ? 35.387 8.576 -37.380 1.00 74.25 466 ALA A N 1
ATOM 3764 C CA . ALA A 1 466 ? 33.947 8.446 -37.153 1.00 74.25 466 ALA A CA 1
ATOM 3765 C C . ALA A 1 466 ? 33.136 8.669 -38.450 1.00 74.25 466 ALA A C 1
ATOM 3767 O O . ALA A 1 466 ? 33.438 9.555 -39.254 1.00 74.25 466 ALA A O 1
ATOM 3768 N N . SER A 1 467 ? 32.102 7.855 -38.647 1.00 72.19 467 SER A N 1
ATOM 3769 C CA . SER A 1 467 ? 31.224 7.845 -39.813 1.00 72.19 467 SER A CA 1
ATOM 3770 C C . SER A 1 467 ? 30.160 8.937 -39.742 1.00 72.19 467 SER A C 1
ATOM 3772 O O . SER A 1 467 ? 29.566 9.215 -38.701 1.00 72.19 467 SER A O 1
ATOM 3774 N N . LEU A 1 468 ? 29.870 9.530 -40.898 1.00 67.94 468 LEU A N 1
ATOM 3775 C CA . LEU A 1 468 ? 28.855 10.570 -41.074 1.00 67.94 468 LEU A CA 1
ATOM 3776 C C . LEU A 1 468 ? 27.483 10.015 -41.514 1.00 67.94 468 LEU A C 1
ATOM 3778 O O . LEU A 1 468 ? 26.553 10.789 -41.758 1.00 67.94 468 LEU A O 1
ATOM 3782 N N . LEU A 1 469 ? 27.364 8.688 -41.628 1.00 65.56 469 LEU A N 1
ATOM 3783 C CA . LEU A 1 469 ? 26.209 7.986 -42.191 1.00 65.56 469 LEU A CA 1
ATOM 3784 C C . LEU A 1 469 ? 25.032 7.856 -41.207 1.00 65.56 469 LEU A C 1
ATOM 3786 O O . LEU A 1 469 ? 25.090 8.274 -40.050 1.00 65.56 469 LEU A O 1
ATOM 3790 N N . ILE A 1 470 ? 23.923 7.295 -41.701 1.00 61.00 470 ILE A N 1
ATOM 3791 C CA . ILE A 1 470 ? 22.798 6.879 -40.857 1.00 61.00 470 ILE A CA 1
ATOM 3792 C C . ILE A 1 470 ? 23.256 5.730 -39.963 1.00 61.00 470 ILE A C 1
ATOM 3794 O O . ILE A 1 470 ? 23.795 4.733 -40.439 1.00 61.00 470 ILE A O 1
ATOM 3798 N N . LEU A 1 471 ? 22.986 5.869 -38.671 1.00 63.81 471 LEU A N 1
ATOM 3799 C CA . LEU A 1 471 ? 23.232 4.826 -37.687 1.00 63.81 471 LEU A CA 1
ATOM 3800 C C . LEU A 1 471 ? 21.993 3.935 -37.498 1.00 63.81 471 LEU A C 1
ATOM 3802 O O . LEU A 1 471 ? 20.873 4.397 -37.746 1.00 63.81 471 LEU A O 1
ATOM 3806 N N . PRO A 1 472 ? 22.160 2.675 -37.051 1.00 58.91 472 PRO A N 1
ATOM 3807 C CA . PRO A 1 472 ? 21.042 1.771 -36.787 1.00 58.91 472 PRO A CA 1
ATOM 3808 C C . PRO A 1 472 ? 19.967 2.414 -35.898 1.00 58.91 472 PRO A C 1
ATOM 3810 O O . PRO A 1 472 ? 20.268 3.030 -34.878 1.00 58.91 472 PRO A O 1
ATOM 3813 N N . GLY A 1 473 ? 18.697 2.297 -36.295 1.00 56.03 473 GLY A N 1
ATOM 3814 C CA . GLY A 1 473 ? 17.576 2.886 -35.550 1.00 56.03 473 GLY A CA 1
ATOM 3815 C C . GLY A 1 473 ? 17.460 4.413 -35.665 1.00 56.03 473 GLY A C 1
ATOM 3816 O O . GLY A 1 473 ? 16.874 5.050 -34.792 1.00 56.03 473 GLY A O 1
ATOM 3817 N N . LYS A 1 474 ? 18.032 5.048 -36.700 1.00 60.34 474 LYS A N 1
ATOM 3818 C CA . LYS A 1 474 ? 17.876 6.492 -36.957 1.00 60.34 474 LYS A CA 1
ATOM 3819 C C . LYS A 1 474 ? 17.292 6.770 -38.334 1.00 60.34 474 LYS A C 1
ATOM 3821 O O . LYS A 1 474 ? 17.585 6.083 -39.304 1.00 60.34 474 LYS A O 1
ATOM 3826 N N . HIS A 1 475 ? 16.502 7.839 -38.407 1.00 61.22 475 HIS A N 1
ATOM 3827 C CA . HIS A 1 475 ? 15.933 8.356 -39.657 1.00 61.22 475 HIS A CA 1
ATOM 3828 C C . HIS A 1 475 ? 16.743 9.521 -40.246 1.00 61.22 475 HIS A C 1
ATOM 3830 O O . HIS A 1 475 ? 16.455 9.976 -41.346 1.00 61.22 475 HIS A O 1
ATOM 3836 N N . VAL A 1 476 ? 17.742 10.024 -39.512 1.00 63.09 476 VAL A N 1
ATOM 3837 C CA . VAL A 1 476 ? 18.558 11.181 -39.897 1.00 63.09 476 VAL A CA 1
ATOM 3838 C C . VAL A 1 476 ? 20.031 10.818 -39.738 1.00 63.09 476 VAL A C 1
ATOM 3840 O O . VAL A 1 476 ? 20.409 10.212 -38.737 1.00 63.09 476 VAL A O 1
ATOM 3843 N N . SER A 1 477 ? 20.859 11.178 -40.720 1.00 65.06 477 SER A N 1
ATOM 3844 C CA . SER A 1 477 ? 22.312 10.980 -40.647 1.00 65.06 477 SER A CA 1
ATOM 3845 C C . SER A 1 477 ? 22.986 12.051 -39.783 1.00 65.06 477 SER A C 1
ATOM 3847 O O . SER A 1 477 ? 22.495 13.180 -39.682 1.00 65.06 477 SER A O 1
ATOM 3849 N N . THR A 1 478 ? 24.144 11.731 -39.204 1.00 70.31 478 THR A N 1
ATOM 3850 C CA . THR A 1 478 ? 24.987 12.708 -38.492 1.00 70.31 478 THR A CA 1
ATOM 3851 C C . THR A 1 478 ? 25.321 13.910 -39.380 1.00 70.31 478 THR A C 1
ATOM 3853 O O . THR A 1 478 ? 25.288 15.056 -38.926 1.00 70.31 478 THR A O 1
ATOM 3856 N N . LEU A 1 479 ? 25.565 13.664 -40.671 1.00 68.81 479 LEU A N 1
ATOM 3857 C CA . LEU A 1 479 ? 25.798 14.711 -41.661 1.00 68.81 479 LEU A CA 1
ATOM 3858 C C . LEU A 1 479 ? 24.597 15.649 -41.809 1.00 68.81 479 LEU A C 1
ATOM 3860 O O . LEU A 1 479 ? 24.748 16.867 -41.750 1.00 68.81 479 LEU A O 1
ATOM 3864 N N . SER A 1 480 ? 23.397 15.089 -41.966 1.00 63.66 480 SER A N 1
ATOM 3865 C CA . SER A 1 480 ? 22.156 15.857 -42.106 1.00 63.66 480 SER A CA 1
ATOM 3866 C C . SER A 1 480 ? 21.889 16.740 -40.885 1.00 63.66 480 SER A C 1
ATOM 3868 O O . SER A 1 480 ? 21.379 17.845 -41.040 1.00 63.66 480 SER A O 1
ATOM 3870 N N . LEU A 1 481 ? 22.251 16.282 -39.680 1.00 67.69 481 LEU A N 1
ATOM 3871 C CA . LEU A 1 481 ? 22.130 17.079 -38.458 1.00 67.69 481 LEU A CA 1
ATOM 3872 C C . LEU A 1 481 ? 23.072 18.283 -38.475 1.00 67.69 481 LEU A C 1
ATOM 3874 O O . LEU A 1 481 ? 22.613 19.409 -38.293 1.00 67.69 481 LEU A O 1
ATOM 3878 N N . LEU A 1 482 ? 24.362 18.063 -38.741 1.00 68.06 482 LEU A N 1
ATOM 3879 C CA . LEU A 1 482 ? 25.363 19.134 -38.789 1.00 68.06 482 LEU A CA 1
ATOM 3880 C C . LEU A 1 482 ? 25.049 20.157 -39.891 1.00 68.06 482 LEU A C 1
ATOM 3882 O O . LEU A 1 482 ? 25.227 21.357 -39.699 1.00 68.06 482 LEU A O 1
ATOM 3886 N N . LEU A 1 483 ? 24.523 19.703 -41.029 1.00 65.38 483 LEU A N 1
ATOM 3887 C CA . LEU A 1 483 ? 24.176 20.562 -42.162 1.00 65.38 483 LEU A CA 1
ATOM 3888 C C . LEU A 1 483 ? 22.800 21.240 -42.049 1.00 65.38 483 LEU A C 1
ATOM 3890 O O . LEU A 1 483 ? 22.435 21.985 -42.956 1.00 65.38 483 LEU A O 1
ATOM 3894 N N . ARG A 1 484 ? 22.039 21.017 -40.968 1.00 63.47 484 ARG A N 1
ATOM 3895 C CA . ARG A 1 484 ? 20.691 21.586 -40.787 1.00 63.47 484 ARG A CA 1
ATOM 3896 C C . ARG A 1 484 ? 20.693 23.102 -40.557 1.00 63.47 484 ARG A C 1
ATOM 3898 O O . ARG A 1 484 ? 19.742 23.764 -40.958 1.00 63.47 484 ARG A O 1
ATOM 3905 N N . ASP A 1 485 ? 21.735 23.648 -39.923 1.00 60.62 485 ASP A N 1
ATOM 3906 C CA . ASP A 1 485 ? 21.895 25.097 -39.687 1.00 60.62 485 ASP A CA 1
ATOM 3907 C C . ASP A 1 485 ? 23.374 25.540 -39.848 1.00 60.62 485 ASP A C 1
ATOM 3909 O O . ASP A 1 485 ? 24.062 25.885 -38.880 1.00 60.62 485 ASP A O 1
ATOM 3913 N N . PRO A 1 486 ? 23.913 25.503 -41.086 1.00 53.75 486 PRO A N 1
ATOM 3914 C CA . PRO A 1 486 ? 25.334 25.722 -41.362 1.00 53.75 486 PRO A CA 1
ATOM 3915 C C . PRO A 1 486 ? 25.906 27.086 -40.915 1.00 53.75 486 PRO A C 1
ATOM 3917 O O . PRO A 1 486 ? 27.095 27.122 -40.568 1.00 53.75 486 PRO A O 1
ATOM 3920 N N . PRO A 1 487 ? 25.144 28.204 -40.879 1.00 55.09 487 PRO A N 1
ATOM 3921 C CA . PRO A 1 487 ? 25.630 29.489 -40.373 1.00 55.09 487 PRO A CA 1
ATOM 3922 C C . PRO A 1 487 ? 26.070 29.461 -38.908 1.00 55.09 487 PRO A C 1
ATOM 3924 O O . PRO A 1 487 ? 26.943 30.242 -38.537 1.00 55.09 487 PRO A O 1
ATOM 3927 N N . ARG A 1 488 ? 25.500 28.569 -38.084 1.00 61.09 488 ARG A N 1
ATOM 3928 C CA . ARG A 1 488 ? 25.816 28.463 -36.650 1.00 61.09 488 ARG A CA 1
ATOM 3929 C C . ARG A 1 488 ? 27.041 27.599 -36.349 1.00 61.09 488 ARG A C 1
ATOM 3931 O O . ARG A 1 488 ? 27.548 27.638 -35.229 1.00 61.09 488 ARG A O 1
ATOM 3938 N N . LEU A 1 489 ? 27.537 26.840 -37.329 1.00 66.62 489 LEU A N 1
ATOM 3939 C CA . LEU A 1 489 ? 28.744 26.035 -37.165 1.00 66.62 489 LEU A CA 1
ATOM 3940 C C . LEU A 1 489 ? 30.012 26.900 -37.247 1.00 66.62 489 LEU A C 1
ATOM 3942 O O . LEU A 1 489 ? 30.131 27.712 -38.172 1.00 66.62 489 LEU A O 1
ATOM 3946 N N . PRO A 1 490 ? 31.000 26.685 -36.360 1.00 70.12 490 PRO A N 1
ATOM 3947 C CA . PRO A 1 490 ? 32.296 27.343 -36.467 1.00 70.12 490 PRO A CA 1
ATOM 3948 C C . PRO A 1 490 ? 33.011 27.029 -37.787 1.00 70.12 490 PRO A C 1
ATOM 3950 O O . PRO A 1 490 ? 32.947 25.908 -38.296 1.00 70.12 490 PRO A O 1
ATOM 3953 N N . GLU A 1 491 ? 33.729 28.017 -38.325 1.00 67.81 491 GLU A N 1
ATOM 3954 C CA . GLU A 1 491 ? 34.351 27.949 -39.655 1.00 67.81 491 GLU A CA 1
ATOM 3955 C C . GLU A 1 491 ? 35.300 26.751 -39.819 1.00 67.81 491 GLU A C 1
ATOM 3957 O O . GLU A 1 491 ? 35.264 26.071 -40.840 1.00 67.81 491 GLU A O 1
ATOM 3962 N N . TYR A 1 492 ? 36.092 26.432 -38.795 1.00 69.69 492 TYR A N 1
ATOM 3963 C CA . TYR A 1 492 ? 37.026 25.304 -38.824 1.00 69.69 492 TYR A CA 1
ATOM 3964 C C . TYR A 1 492 ? 36.320 23.941 -38.923 1.00 69.69 492 TYR A C 1
ATOM 3966 O O . TYR A 1 492 ? 36.754 23.090 -39.695 1.00 69.69 492 TYR A O 1
ATOM 3974 N N . LEU A 1 493 ? 35.198 23.747 -38.218 1.00 70.00 493 LEU A N 1
ATOM 3975 C CA . LEU A 1 493 ? 34.399 22.521 -38.326 1.00 70.00 493 LEU A CA 1
ATOM 3976 C C . LEU A 1 493 ? 33.757 22.414 -39.714 1.00 70.00 493 LEU A C 1
ATOM 3978 O O . LEU A 1 493 ? 33.710 21.337 -40.302 1.00 70.00 493 LEU A O 1
ATOM 3982 N N . ARG A 1 494 ? 33.308 23.544 -40.270 1.00 67.56 494 ARG A N 1
ATOM 3983 C CA . ARG A 1 494 ? 32.777 23.601 -41.635 1.00 67.56 494 ARG A CA 1
ATOM 3984 C C . ARG A 1 494 ? 33.833 23.186 -42.666 1.00 67.56 494 ARG A C 1
ATOM 3986 O O . ARG A 1 494 ? 33.513 22.404 -43.555 1.00 67.56 494 ARG A O 1
ATOM 3993 N N . LYS A 1 495 ? 35.075 23.671 -42.538 1.00 64.81 495 LYS A N 1
ATOM 3994 C CA . LYS A 1 495 ? 36.191 23.306 -43.431 1.00 64.81 495 LYS A CA 1
ATOM 3995 C C . LYS A 1 495 ? 36.538 21.812 -43.352 1.00 64.81 495 LYS A C 1
ATOM 3997 O O . LYS A 1 495 ? 36.701 21.183 -44.394 1.00 64.81 495 LYS A O 1
ATOM 4002 N N . GLU A 1 496 ? 36.563 21.224 -42.156 1.00 66.31 496 GLU A N 1
ATOM 4003 C CA . GLU A 1 496 ? 36.812 19.781 -41.989 1.00 66.31 496 GLU A CA 1
ATOM 4004 C C . GLU A 1 496 ? 35.692 18.918 -42.585 1.00 66.31 496 GLU A C 1
ATOM 4006 O O . GLU A 1 496 ? 35.969 17.946 -43.288 1.00 66.31 496 GLU A O 1
ATOM 4011 N N . LEU A 1 497 ? 34.423 19.284 -42.362 1.00 66.38 497 LEU A N 1
ATOM 4012 C CA . LEU A 1 497 ? 33.283 18.574 -42.954 1.00 66.38 497 LEU A CA 1
ATOM 4013 C C . LEU A 1 497 ? 33.345 18.598 -44.48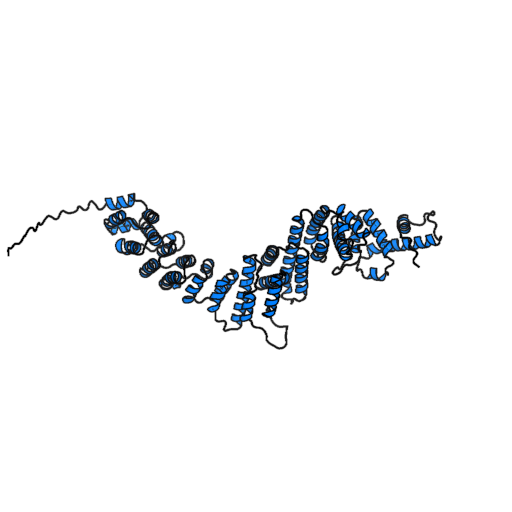6 1.00 66.38 497 LEU A C 1
ATOM 4015 O O . LEU A 1 497 ? 33.125 17.568 -45.118 1.00 66.38 497 LEU A O 1
ATOM 4019 N N . ILE A 1 498 ? 33.701 19.744 -45.077 1.00 62.34 498 ILE A N 1
ATOM 4020 C CA . ILE A 1 498 ? 33.905 19.875 -46.526 1.00 62.34 498 ILE A CA 1
ATOM 4021 C C . ILE A 1 498 ? 35.028 18.941 -46.997 1.00 62.34 498 ILE A C 1
ATOM 4023 O O . ILE A 1 498 ? 34.815 18.176 -47.935 1.00 62.34 498 ILE A O 1
ATOM 4027 N N . SER A 1 499 ? 36.185 18.948 -46.329 1.00 61.53 499 SER A N 1
ATOM 4028 C CA . SER A 1 499 ? 37.326 18.078 -46.656 1.00 61.53 499 SER A CA 1
ATOM 4029 C C . SER A 1 499 ? 36.956 16.588 -46.621 1.00 61.53 499 SER A C 1
ATOM 4031 O O . SER A 1 499 ? 37.226 15.842 -47.564 1.00 61.53 499 SER A O 1
ATOM 4033 N N . ARG A 1 500 ? 36.249 16.145 -45.575 1.00 60.66 500 ARG A N 1
ATOM 4034 C CA . ARG A 1 500 ? 35.816 14.747 -45.402 1.00 60.66 500 ARG A CA 1
ATOM 4035 C C . ARG A 1 500 ? 34.762 14.318 -46.418 1.00 60.66 500 ARG A C 1
ATOM 4037 O O . ARG A 1 500 ? 34.861 13.217 -46.954 1.00 60.66 500 ARG A O 1
ATOM 4044 N N . MET A 1 501 ? 33.790 15.184 -46.711 1.00 57.62 501 MET A N 1
ATOM 4045 C CA . MET A 1 501 ? 32.803 14.937 -47.765 1.00 57.62 501 MET A CA 1
ATOM 4046 C C . MET A 1 501 ? 33.478 14.805 -49.132 1.00 57.62 501 MET A C 1
ATOM 4048 O O . MET A 1 501 ? 33.119 13.908 -49.886 1.00 57.62 501 MET A O 1
ATOM 4052 N N . CYS A 1 502 ? 34.486 15.634 -49.426 1.00 50.81 502 CYS A N 1
ATOM 4053 C CA . CYS A 1 502 ? 35.262 15.535 -50.664 1.00 50.81 502 CYS A CA 1
ATOM 4054 C C . CYS A 1 502 ? 36.039 14.209 -50.752 1.00 50.81 502 CYS A C 1
ATOM 4056 O O . CYS A 1 502 ? 36.037 13.584 -51.802 1.00 50.81 502 CYS A O 1
ATOM 4058 N N . CYS A 1 503 ? 36.621 13.732 -49.645 1.00 47.97 503 CYS A N 1
ATOM 4059 C CA . CYS A 1 503 ? 37.364 12.465 -49.599 1.00 47.97 503 CYS A CA 1
ATOM 4060 C C . CYS A 1 503 ? 36.496 11.188 -49.673 1.00 47.97 503 CYS A C 1
ATOM 4062 O O . CYS A 1 503 ? 37.018 10.135 -50.024 1.00 47.97 503 CYS A O 1
ATOM 4064 N N . GLN A 1 504 ? 35.218 11.227 -49.267 1.00 47.34 504 GLN A N 1
ATOM 4065 C CA . GLN A 1 504 ? 34.331 10.044 -49.203 1.00 47.34 504 GLN A CA 1
ATOM 4066 C C . GLN A 1 504 ? 33.336 9.938 -50.374 1.00 47.34 504 GLN A C 1
ATOM 4068 O O . GLN A 1 504 ? 32.621 8.939 -50.489 1.00 47.34 504 GLN A O 1
ATOM 4073 N N . LEU A 1 505 ? 33.300 10.936 -51.261 1.00 43.72 505 LEU A N 1
ATOM 4074 C CA . LEU A 1 505 ? 32.424 10.984 -52.439 1.00 43.72 505 LEU A CA 1
ATOM 4075 C C . LEU A 1 505 ? 32.791 9.985 -53.559 1.00 43.72 505 LEU A C 1
ATOM 4077 O O . LEU A 1 505 ? 32.065 9.919 -54.547 1.00 43.72 505 LEU A O 1
ATOM 4081 N N . ASP A 1 506 ? 33.821 9.151 -53.377 1.00 39.69 506 ASP A N 1
ATOM 4082 C CA . ASP A 1 506 ? 34.043 7.938 -54.191 1.00 39.69 506 ASP A CA 1
ATOM 4083 C C . ASP A 1 506 ? 32.961 6.862 -53.969 1.00 39.69 506 ASP A C 1
ATOM 4085 O O . ASP A 1 506 ? 32.857 5.892 -54.721 1.00 39.69 506 ASP A O 1
ATOM 4089 N N . THR A 1 507 ? 32.108 7.021 -52.953 1.00 40.00 507 THR A N 1
ATOM 4090 C CA . THR A 1 507 ? 30.934 6.163 -52.772 1.00 40.00 507 THR A CA 1
ATOM 4091 C C . THR A 1 507 ? 29.775 6.632 -53.653 1.00 40.00 507 THR A C 1
ATOM 4093 O O . THR A 1 507 ? 29.371 7.793 -53.640 1.00 40.00 507 THR A O 1
ATOM 4096 N N . SER A 1 508 ? 29.252 5.704 -54.464 1.00 42.56 508 SER A N 1
ATOM 4097 C CA . SER A 1 508 ? 28.271 5.950 -55.528 1.00 42.56 508 SER A CA 1
ATOM 4098 C C . SER A 1 508 ? 27.155 6.934 -55.138 1.00 42.56 508 SER A C 1
ATOM 4100 O O . SER A 1 508 ? 26.506 6.779 -54.103 1.00 42.56 508 SER A O 1
ATOM 4102 N N . LEU A 1 509 ? 26.876 7.892 -56.031 1.00 38.50 509 LEU A N 1
ATOM 4103 C CA . LEU A 1 509 ? 25.788 8.888 -55.981 1.00 38.50 509 LEU A CA 1
ATOM 4104 C C . LEU A 1 509 ? 24.443 8.343 -55.451 1.00 38.50 509 LEU A C 1
ATOM 4106 O O . LEU A 1 509 ? 23.688 9.069 -54.805 1.00 38.50 509 LEU A O 1
ATOM 4110 N N . TRP A 1 510 ? 24.175 7.056 -55.679 1.00 40.31 510 TRP A N 1
ATOM 4111 C CA . TRP A 1 510 ? 23.000 6.315 -55.223 1.00 40.31 510 TRP A CA 1
ATOM 4112 C C . TRP A 1 510 ? 22.857 6.211 -53.697 1.00 40.31 510 TRP A C 1
ATOM 4114 O O . TRP A 1 510 ? 21.741 6.326 -53.194 1.00 40.31 510 TRP A O 1
ATOM 4124 N N . GLN A 1 511 ? 23.948 6.066 -52.938 1.00 41.69 511 GLN A N 1
ATOM 4125 C CA . GLN A 1 511 ? 23.889 5.982 -51.469 1.00 41.69 511 GLN A CA 1
ATOM 4126 C C . GLN A 1 511 ? 23.518 7.325 -50.821 1.00 41.69 511 GLN A C 1
ATOM 4128 O O . GLN A 1 511 ? 22.854 7.354 -49.788 1.00 41.69 511 GLN A O 1
ATOM 4133 N N . LEU A 1 512 ? 23.866 8.442 -51.466 1.00 42.06 512 LEU A N 1
ATOM 4134 C CA . LEU A 1 512 ? 23.482 9.790 -51.034 1.00 42.06 512 LEU A CA 1
ATOM 4135 C C . LEU A 1 512 ? 22.057 10.177 -51.458 1.00 42.06 512 LEU A C 1
ATOM 4137 O O . LEU A 1 512 ? 21.505 11.124 -50.908 1.00 42.06 512 LEU A O 1
ATOM 4141 N N . MET A 1 513 ? 21.467 9.491 -52.442 1.00 38.81 513 MET A N 1
ATOM 4142 C CA . MET A 1 513 ? 20.083 9.716 -52.888 1.00 38.81 513 MET A CA 1
ATOM 4143 C C . MET A 1 513 ? 19.040 8.971 -52.041 1.00 38.81 513 MET A C 1
ATOM 4145 O O . MET A 1 513 ? 17.874 9.342 -52.083 1.00 38.81 513 MET A O 1
ATOM 4149 N N . GLY A 1 514 ? 19.444 7.962 -51.259 1.00 39.81 514 GLY A N 1
ATOM 4150 C CA . GLY A 1 514 ? 18.575 7.275 -50.291 1.00 39.81 514 GLY A CA 1
ATOM 4151 C C . GLY A 1 514 ? 18.400 8.012 -48.955 1.00 39.81 514 GLY A C 1
ATOM 4152 O O . GLY A 1 514 ? 17.656 7.551 -48.093 1.00 39.81 514 GLY A O 1
ATOM 4153 N N . LEU A 1 515 ? 19.092 9.139 -48.768 1.00 41.28 515 LEU A N 1
ATOM 4154 C CA . LEU A 1 515 ? 18.945 10.027 -47.619 1.00 41.28 515 LEU A CA 1
ATOM 4155 C C . LEU A 1 515 ? 17.832 11.033 -47.946 1.00 41.28 515 LEU A C 1
ATOM 4157 O O . LEU A 1 515 ? 18.044 11.930 -48.759 1.00 41.28 515 LEU A O 1
ATOM 4161 N N . ASP A 1 516 ? 16.658 10.880 -47.336 1.00 37.56 516 ASP A N 1
ATOM 4162 C CA . ASP A 1 516 ? 15.488 11.756 -47.518 1.00 37.56 516 ASP A CA 1
ATOM 4163 C C . ASP A 1 516 ? 15.752 13.140 -46.880 1.00 37.56 516 ASP A C 1
ATOM 4165 O O . ASP A 1 516 ? 15.334 13.447 -45.763 1.00 37.56 516 ASP A O 1
ATOM 4169 N N . VAL A 1 517 ? 16.591 13.945 -47.538 1.00 41.38 517 VAL A N 1
ATOM 4170 C CA . VAL A 1 517 ? 17.123 15.220 -47.037 1.00 41.38 517 VAL A CA 1
ATOM 4171 C C . VAL A 1 517 ? 16.703 16.355 -47.963 1.00 41.38 517 VAL A C 1
ATOM 4173 O O . VAL A 1 517 ? 16.772 16.235 -49.185 1.00 41.38 517 VAL A O 1
ATOM 4176 N N . ASP A 1 518 ? 16.304 17.481 -47.367 1.00 40.31 518 ASP A N 1
ATOM 4177 C CA . ASP A 1 518 ? 15.920 18.705 -48.071 1.00 40.31 518 ASP A CA 1
ATOM 4178 C C . ASP A 1 518 ? 17.010 19.138 -49.075 1.00 40.31 518 ASP A C 1
ATOM 4180 O O . ASP A 1 518 ? 18.139 19.506 -48.731 1.00 40.31 518 ASP A O 1
ATOM 4184 N N . THR A 1 519 ? 16.661 19.026 -50.356 1.00 40.03 519 THR A N 1
ATOM 4185 C CA . THR A 1 519 ? 17.562 19.151 -51.512 1.00 40.03 519 THR A CA 1
ATOM 4186 C C . THR A 1 519 ? 18.193 20.538 -51.676 1.00 40.03 519 THR A C 1
ATOM 4188 O O . THR A 1 519 ? 19.230 20.664 -52.332 1.00 40.03 519 THR A O 1
ATOM 4191 N N . SER A 1 520 ? 17.631 21.573 -51.050 1.00 41.75 520 SER A N 1
ATOM 4192 C CA . SER A 1 520 ? 18.056 22.970 -51.213 1.00 41.75 520 SER A CA 1
ATOM 4193 C C . SER A 1 520 ? 19.468 23.260 -50.671 1.00 41.75 520 SER A C 1
ATOM 4195 O O . SER A 1 520 ? 20.238 23.984 -51.307 1.00 41.75 520 SER A O 1
ATOM 4197 N N . CYS A 1 521 ? 19.874 22.631 -49.563 1.00 40.09 521 CYS A N 1
ATOM 4198 C CA . CYS A 1 521 ? 21.227 22.762 -49.000 1.00 40.09 521 CYS A CA 1
ATOM 4199 C C . CYS A 1 521 ? 22.273 21.898 -49.731 1.00 40.09 521 CYS A C 1
ATOM 4201 O O . CYS A 1 521 ? 23.460 22.235 -49.759 1.00 40.09 521 CYS A O 1
ATOM 4203 N N . PHE A 1 522 ? 21.842 20.801 -50.362 1.00 44.09 522 PHE A N 1
ATOM 4204 C CA . PHE A 1 522 ? 22.726 19.866 -51.058 1.00 44.09 522 PHE A CA 1
ATOM 4205 C C . PHE A 1 522 ? 23.152 20.347 -52.442 1.00 44.09 522 PHE A C 1
ATOM 4207 O O . PHE A 1 522 ? 24.261 20.022 -52.854 1.00 44.09 522 PHE A O 1
ATOM 4214 N N . VAL A 1 523 ? 22.336 21.125 -53.161 1.00 44.50 523 VAL A N 1
ATOM 4215 C CA . VAL A 1 523 ? 22.683 21.596 -54.518 1.00 44.50 523 VAL A CA 1
ATOM 4216 C C . VAL A 1 523 ? 23.972 22.423 -54.509 1.00 44.50 523 VAL A C 1
ATOM 4218 O O . VAL A 1 523 ? 24.845 22.211 -55.347 1.00 44.50 523 VAL A O 1
ATOM 4221 N N . VAL A 1 524 ? 24.154 23.296 -53.514 1.00 47.00 524 VAL A N 1
ATOM 4222 C CA . VAL A 1 524 ? 25.345 24.156 -53.412 1.00 47.00 524 VAL A CA 1
ATOM 4223 C C . VAL A 1 524 ? 26.592 23.359 -53.015 1.00 47.00 524 VAL A C 1
ATOM 4225 O O . VAL A 1 524 ? 27.667 23.593 -53.564 1.00 47.00 524 VAL A O 1
ATOM 4228 N N . VAL A 1 525 ? 26.467 22.396 -52.098 1.00 46.88 525 VAL A N 1
ATOM 4229 C CA . VAL A 1 525 ? 27.599 21.564 -51.649 1.00 46.88 525 VAL A CA 1
ATOM 4230 C C . VAL A 1 525 ? 27.971 20.517 -52.706 1.00 46.88 525 VAL A C 1
ATOM 4232 O O . VAL A 1 525 ? 29.154 20.358 -52.998 1.00 46.88 525 VAL A O 1
ATOM 4235 N N . ARG A 1 526 ? 26.986 19.876 -53.359 1.00 50.41 526 ARG A N 1
ATOM 4236 C CA . ARG A 1 526 ? 27.192 18.936 -54.477 1.00 50.41 526 ARG A CA 1
ATOM 4237 C C . ARG A 1 526 ? 27.877 19.612 -55.654 1.00 50.41 526 ARG A C 1
ATOM 4239 O O . ARG A 1 526 ? 28.875 19.084 -56.121 1.00 50.41 526 ARG A O 1
ATOM 4246 N N . LEU A 1 527 ? 27.396 20.775 -56.100 1.00 47.97 527 LEU A N 1
ATOM 4247 C CA . LEU A 1 527 ? 28.003 21.487 -57.229 1.00 47.97 527 LEU A CA 1
ATOM 4248 C C . LEU A 1 527 ? 29.425 21.954 -56.917 1.00 47.97 527 LEU A C 1
ATOM 4250 O O . LEU A 1 527 ? 30.275 21.887 -57.793 1.00 47.97 527 LEU A O 1
ATOM 4254 N N . ARG A 1 528 ? 29.711 22.373 -55.678 1.00 51.31 528 ARG A N 1
ATOM 4255 C CA . ARG A 1 528 ? 31.062 22.795 -55.277 1.00 51.31 528 ARG A CA 1
ATOM 4256 C C . ARG A 1 528 ? 32.043 21.632 -55.166 1.00 51.31 528 ARG A C 1
ATOM 4258 O O . ARG A 1 528 ? 33.177 21.788 -55.598 1.00 51.31 528 ARG A O 1
ATOM 4265 N N . CYS A 1 529 ? 31.617 20.480 -54.647 1.00 51.50 529 CYS A N 1
ATOM 4266 C CA . CYS A 1 529 ? 32.471 19.290 -54.584 1.00 51.50 529 CYS A CA 1
ATOM 4267 C C . CYS A 1 529 ? 32.703 18.700 -55.984 1.00 51.50 529 CYS A C 1
ATOM 4269 O O . CYS A 1 529 ? 33.835 18.380 -56.326 1.00 51.50 529 CYS A O 1
ATOM 4271 N N . LEU A 1 530 ? 31.664 18.640 -56.832 1.00 49.69 530 LEU A N 1
ATOM 4272 C CA . LEU A 1 530 ? 31.805 18.201 -58.226 1.00 49.69 530 LEU A CA 1
ATOM 4273 C C . LEU A 1 530 ? 32.690 19.167 -59.029 1.00 49.69 530 LEU A C 1
ATOM 4275 O O . LEU A 1 530 ? 33.575 18.722 -59.751 1.00 49.69 530 LEU A O 1
ATOM 4279 N N . ALA A 1 531 ? 32.496 20.481 -58.868 1.00 50.47 531 ALA A N 1
ATOM 4280 C CA . ALA A 1 531 ? 33.340 21.497 -59.493 1.00 50.47 531 ALA A CA 1
ATOM 4281 C C . ALA A 1 531 ? 34.791 21.407 -59.005 1.00 50.47 531 ALA A C 1
ATOM 4283 O O . ALA A 1 531 ? 35.696 21.524 -59.817 1.00 50.47 531 ALA A O 1
ATOM 4284 N N . ALA A 1 532 ? 35.033 21.135 -57.719 1.00 52.78 532 ALA A N 1
ATOM 4285 C CA . ALA A 1 532 ? 36.384 20.959 -57.189 1.00 52.78 532 ALA A CA 1
ATOM 4286 C C . ALA A 1 532 ? 37.086 19.707 -57.752 1.00 52.78 532 ALA A C 1
ATOM 4288 O O . ALA A 1 532 ? 38.258 19.786 -58.116 1.00 52.78 532 ALA A O 1
ATOM 4289 N N . ILE A 1 533 ? 36.371 18.583 -57.890 1.00 51.00 533 ILE A N 1
ATOM 4290 C CA . ILE A 1 533 ? 36.886 17.351 -58.518 1.00 51.00 533 ILE A CA 1
ATOM 4291 C C . ILE A 1 533 ? 37.210 17.593 -60.002 1.00 51.00 533 ILE A C 1
ATOM 4293 O O . ILE A 1 533 ? 38.280 17.210 -60.476 1.00 51.00 533 ILE A O 1
ATOM 4297 N N . VAL A 1 534 ? 36.316 18.272 -60.732 1.00 50.38 534 VAL A N 1
ATOM 4298 C CA . VAL A 1 534 ? 36.505 18.611 -62.153 1.00 50.38 534 VAL A CA 1
ATOM 4299 C C . VAL A 1 534 ? 37.658 19.600 -62.345 1.00 50.38 534 VAL A C 1
ATOM 4301 O O . VAL A 1 534 ? 38.514 19.365 -63.193 1.00 50.38 534 VAL A O 1
ATOM 4304 N N . CYS A 1 535 ? 37.735 20.662 -61.537 1.00 54.56 535 CYS A N 1
ATOM 4305 C CA . CYS A 1 535 ? 38.829 21.633 -61.584 1.00 54.56 535 CYS A CA 1
ATOM 4306 C C . CYS A 1 535 ? 40.183 20.984 -61.275 1.00 54.56 535 CYS A C 1
ATOM 4308 O O . CYS A 1 535 ? 41.170 21.334 -61.911 1.00 54.56 535 CYS A O 1
ATOM 4310 N N . ARG A 1 536 ? 40.247 20.024 -60.343 1.00 59.28 536 ARG A N 1
ATOM 4311 C CA . ARG A 1 536 ? 41.493 19.315 -60.022 1.00 59.28 536 ARG A CA 1
ATOM 4312 C C . ARG A 1 536 ? 41.951 18.382 -61.144 1.00 59.28 536 ARG A C 1
ATOM 4314 O O . ARG A 1 536 ? 43.130 18.401 -61.476 1.00 59.28 536 ARG A O 1
ATOM 4321 N N . ARG A 1 537 ? 41.043 17.604 -61.745 1.00 54.84 537 ARG A N 1
ATOM 4322 C CA . ARG A 1 537 ? 41.375 16.773 -62.919 1.00 54.84 537 ARG A CA 1
ATOM 4323 C C . ARG A 1 537 ? 41.850 17.638 -64.083 1.00 54.84 537 ARG A C 1
ATOM 4325 O O . ARG A 1 537 ? 42.902 17.386 -64.649 1.00 54.84 537 ARG A O 1
ATOM 4332 N N . ALA A 1 538 ? 41.147 18.737 -64.345 1.00 55.44 538 ALA A N 1
ATOM 4333 C CA . ALA A 1 538 ? 41.549 19.696 -65.366 1.00 55.44 538 ALA A CA 1
ATOM 4334 C C . ALA A 1 538 ? 42.904 20.372 -65.066 1.00 55.44 538 ALA A C 1
ATOM 4336 O O . ALA A 1 538 ? 43.636 20.693 -65.994 1.00 55.44 538 ALA A O 1
ATOM 4337 N N . LEU A 1 539 ? 43.269 20.557 -63.792 1.00 59.22 539 LEU A N 1
ATOM 4338 C CA . LEU A 1 539 ? 44.600 21.015 -63.374 1.00 59.22 539 LEU A CA 1
ATOM 4339 C C . LEU A 1 539 ? 45.694 19.968 -63.606 1.00 59.22 539 LEU A C 1
ATOM 4341 O O . LEU A 1 539 ? 46.767 20.314 -64.088 1.00 59.22 539 LEU A O 1
ATOM 4345 N N . GLN A 1 540 ? 45.427 18.702 -63.280 1.00 61.03 540 GLN A N 1
ATOM 4346 C CA . GLN A 1 540 ? 46.353 17.589 -63.524 1.00 61.03 540 GLN A CA 1
ATOM 4347 C C . GLN A 1 540 ? 46.586 17.364 -65.027 1.00 61.03 540 GLN A C 1
ATOM 4349 O O . GLN A 1 540 ? 47.708 17.073 -65.437 1.00 61.03 540 GLN A O 1
ATOM 4354 N N . ASP A 1 541 ? 45.559 17.600 -65.846 1.00 62.62 541 ASP A N 1
ATOM 4355 C CA . ASP A 1 541 ? 45.613 17.500 -67.307 1.00 62.62 541 ASP A CA 1
ATOM 4356 C C . ASP A 1 541 ? 46.136 18.785 -67.997 1.00 62.62 541 ASP A C 1
ATOM 4358 O O . ASP A 1 541 ? 46.138 18.867 -69.226 1.00 62.62 541 ASP A O 1
ATOM 4362 N N . ASN A 1 542 ? 46.582 19.800 -67.235 1.00 61.56 542 ASN A N 1
ATOM 4363 C CA . ASN A 1 542 ? 47.008 21.130 -67.719 1.00 61.56 542 ASN A CA 1
ATOM 4364 C C . ASN A 1 542 ? 45.960 21.874 -68.580 1.00 61.56 542 ASN A C 1
ATOM 4366 O O . ASN A 1 542 ? 46.302 22.722 -69.405 1.00 61.56 542 ASN A O 1
ATOM 4370 N N . LEU A 1 543 ? 44.674 21.572 -68.402 1.00 54.97 543 LEU A N 1
ATOM 4371 C CA . LEU A 1 543 ? 43.564 22.168 -69.150 1.00 54.97 543 LEU A CA 1
ATOM 4372 C C . LEU A 1 543 ? 43.117 23.527 -68.588 1.00 54.97 543 LEU A C 1
ATOM 4374 O O . LEU A 1 543 ? 42.414 24.262 -69.280 1.00 54.97 543 LEU A O 1
ATOM 4378 N N . ILE A 1 544 ? 43.488 23.864 -67.347 1.00 58.53 544 ILE A N 1
ATOM 4379 C CA . ILE A 1 544 ? 43.142 25.133 -66.685 1.00 58.53 544 ILE A CA 1
ATOM 4380 C C . ILE A 1 544 ? 44.371 25.673 -65.942 1.00 58.53 544 ILE A C 1
ATOM 4382 O O . ILE A 1 544 ? 44.991 24.951 -65.163 1.00 58.53 544 ILE A O 1
ATOM 4386 N N . ASP A 1 545 ? 44.690 26.953 -66.145 1.00 58.25 545 ASP A N 1
ATOM 4387 C CA . ASP A 1 545 ? 45.749 27.673 -65.431 1.00 58.25 545 ASP A CA 1
ATOM 4388 C C . ASP A 1 545 ? 45.144 28.497 -64.280 1.00 58.25 545 ASP A C 1
ATOM 4390 O O . ASP A 1 545 ? 44.392 29.444 -64.506 1.00 58.25 545 ASP A O 1
ATOM 4394 N N . LEU A 1 546 ? 45.479 28.144 -63.033 1.00 54.81 546 LEU A N 1
ATOM 4395 C CA . LEU A 1 546 ? 44.998 28.827 -61.820 1.00 54.81 546 LEU A CA 1
ATOM 4396 C C . LEU A 1 546 ? 45.473 30.284 -61.697 1.00 54.81 546 LEU A C 1
ATOM 4398 O O . LEU A 1 546 ? 44.971 31.013 -60.839 1.00 54.81 546 LEU A O 1
ATOM 4402 N N . SER A 1 547 ? 46.449 30.710 -62.505 1.00 54.88 547 SER A N 1
ATOM 4403 C CA . SER A 1 547 ? 46.906 32.102 -62.542 1.00 54.88 547 SER A CA 1
ATOM 4404 C C . SER A 1 547 ? 45.954 33.029 -63.309 1.00 54.88 547 SER A C 1
ATOM 4406 O O . SER A 1 547 ? 45.997 34.246 -63.112 1.00 54.88 547 SER A O 1
ATOM 4408 N N . GLN A 1 548 ? 45.052 32.472 -64.126 1.00 53.50 548 GLN A N 1
ATOM 4409 C CA . GLN A 1 548 ? 43.976 33.213 -64.779 1.00 53.50 548 GLN A CA 1
ATOM 4410 C C . GLN A 1 548 ? 42.707 33.091 -63.924 1.00 53.50 548 GLN A C 1
ATOM 4412 O O . GLN A 1 548 ? 42.299 31.998 -63.546 1.00 53.50 548 GLN A O 1
ATOM 4417 N N . GLN A 1 549 ? 42.112 34.225 -63.543 1.00 53.34 549 GLN A N 1
ATOM 4418 C CA . GLN A 1 549 ? 41.069 34.374 -62.507 1.00 53.34 549 GLN A CA 1
ATOM 4419 C C . GLN A 1 549 ? 39.704 33.700 -62.801 1.00 53.34 549 GLN A C 1
ATOM 4421 O O . GLN A 1 549 ? 38.689 34.088 -62.223 1.00 53.34 549 GLN A O 1
ATOM 4426 N N . ASP A 1 550 ? 39.643 32.680 -63.653 1.00 54.94 550 ASP A N 1
ATOM 4427 C CA . ASP A 1 550 ? 38.392 32.091 -64.143 1.00 54.94 550 ASP A CA 1
ATOM 4428 C C . ASP A 1 550 ? 37.745 31.084 -63.172 1.00 54.94 550 ASP A C 1
ATOM 4430 O O . ASP A 1 550 ? 36.619 30.635 -63.395 1.00 54.94 550 ASP A O 1
ATOM 4434 N N . VAL A 1 551 ? 38.407 30.752 -62.055 1.00 56.31 551 VAL A N 1
ATOM 4435 C CA . VAL A 1 551 ? 37.877 29.834 -61.032 1.00 56.31 551 VAL A CA 1
ATOM 4436 C C . VAL A 1 551 ? 37.632 30.578 -59.710 1.00 56.31 551 VAL A C 1
ATOM 4438 O O . VAL A 1 551 ? 38.562 31.169 -59.158 1.00 56.31 551 VAL A O 1
ATOM 4441 N N . PRO A 1 552 ? 36.410 30.533 -59.136 1.00 59.56 552 PRO A N 1
ATOM 4442 C CA . PRO A 1 552 ? 36.122 31.183 -57.859 1.00 59.56 552 PRO A CA 1
ATOM 4443 C C . PRO A 1 552 ? 37.055 30.695 -56.742 1.00 59.56 552 PRO A C 1
ATOM 4445 O O . PRO A 1 552 ? 37.215 29.489 -56.556 1.00 59.56 552 PRO A O 1
ATOM 4448 N N . ALA A 1 553 ? 37.600 31.611 -55.934 1.00 57.34 553 ALA A N 1
ATOM 4449 C CA . ALA A 1 553 ? 38.562 31.294 -54.866 1.00 57.34 553 ALA A CA 1
ATOM 4450 C C . ALA A 1 553 ? 38.074 30.193 -53.901 1.00 57.34 553 ALA A C 1
ATOM 4452 O O . ALA A 1 553 ? 38.841 29.324 -53.492 1.00 57.34 553 ALA A O 1
ATOM 4453 N N . SER A 1 554 ? 36.770 30.166 -53.611 1.00 50.59 554 SER A N 1
ATOM 4454 C CA . SER A 1 554 ? 36.131 29.133 -52.786 1.00 50.59 554 SER A CA 1
ATOM 4455 C C . SER A 1 554 ? 36.148 27.725 -53.396 1.00 50.59 554 SER A C 1
ATOM 4457 O O . SER A 1 554 ? 35.946 26.757 -52.674 1.00 50.59 554 SER A O 1
ATOM 4459 N N . VAL A 1 555 ? 36.306 27.596 -54.717 1.00 51.66 555 VAL A N 1
ATOM 4460 C CA . VAL A 1 555 ? 36.424 26.310 -55.432 1.00 51.66 555 VAL A CA 1
ATOM 4461 C C . VAL A 1 555 ? 37.890 25.882 -55.499 1.00 51.66 555 VAL A C 1
ATOM 4463 O O . VAL A 1 555 ? 38.187 24.706 -55.313 1.00 51.66 555 VAL A O 1
ATOM 4466 N N . VAL A 1 556 ? 38.805 26.841 -55.669 1.00 56.97 556 VAL A N 1
ATOM 4467 C CA . VAL A 1 556 ? 40.259 26.612 -55.643 1.00 56.97 556 VAL A CA 1
ATOM 4468 C C . VAL A 1 556 ? 40.713 26.059 -54.288 1.00 56.97 556 VAL A C 1
ATOM 4470 O O . VAL A 1 556 ? 41.427 25.060 -54.244 1.00 56.97 556 VAL A O 1
ATOM 4473 N N . GLU A 1 557 ? 40.243 26.644 -53.179 1.00 54.47 557 GLU A N 1
ATOM 4474 C CA . GLU A 1 557 ? 40.583 26.192 -51.817 1.00 54.47 557 GLU A CA 1
ATOM 4475 C C . GLU A 1 557 ? 40.150 24.731 -51.568 1.00 54.47 557 GLU A C 1
ATOM 4477 O O . GLU A 1 557 ? 40.875 23.961 -50.940 1.00 54.47 557 GLU A O 1
ATOM 4482 N N . VAL A 1 558 ? 39.005 24.315 -52.126 1.00 50.03 558 VAL A N 1
ATOM 4483 C CA . VAL A 1 558 ? 38.477 22.943 -52.010 1.00 50.03 558 VAL A CA 1
ATOM 4484 C C . VAL A 1 558 ? 39.212 21.967 -52.938 1.00 50.03 558 VAL A C 1
ATOM 4486 O O . VAL A 1 558 ? 39.507 20.844 -52.533 1.00 50.03 558 VAL A O 1
ATOM 4489 N N . ALA A 1 559 ? 39.554 22.381 -54.163 1.00 53.25 559 ALA A N 1
ATOM 4490 C CA . ALA A 1 559 ? 40.266 21.546 -55.134 1.00 53.25 559 ALA A CA 1
ATOM 4491 C C . ALA A 1 559 ? 41.705 21.219 -54.692 1.00 53.25 559 ALA A C 1
ATOM 4493 O O . ALA A 1 559 ? 42.153 20.076 -54.829 1.00 53.25 559 ALA A O 1
ATOM 4494 N N . LEU A 1 560 ? 42.409 22.200 -54.116 1.00 53.56 560 LEU A N 1
ATOM 4495 C CA . LEU A 1 560 ? 43.767 22.033 -53.584 1.00 53.56 560 LEU A CA 1
ATOM 4496 C C . LEU A 1 560 ? 43.801 21.165 -52.316 1.00 53.56 560 LEU A C 1
ATOM 4498 O O . LEU A 1 560 ? 44.773 20.448 -52.095 1.00 53.56 560 LEU A O 1
ATOM 4502 N N . GLY A 1 561 ? 42.738 21.193 -51.504 1.00 47.59 561 GLY A N 1
ATOM 4503 C CA . GLY A 1 561 ? 42.616 20.396 -50.278 1.00 47.59 561 GLY A CA 1
ATOM 4504 C C . GLY A 1 561 ? 42.227 18.926 -50.486 1.00 47.59 561 GLY A C 1
ATOM 4505 O O . GLY A 1 561 ? 42.258 18.153 -49.531 1.00 47.59 561 GLY A O 1
ATOM 4506 N N . HIS A 1 562 ? 41.857 18.521 -51.704 1.00 47.72 562 HIS A N 1
ATOM 4507 C CA . HIS A 1 562 ? 41.509 17.130 -52.007 1.00 47.72 562 HIS A CA 1
ATOM 4508 C C . HIS A 1 562 ? 42.764 16.226 -51.897 1.00 47.72 562 HIS A C 1
ATOM 4510 O O . HIS A 1 562 ? 43.867 16.649 -52.254 1.00 47.72 562 HIS A O 1
ATOM 4516 N N . PRO A 1 563 ? 42.675 14.993 -51.379 1.00 44.25 563 PRO A N 1
ATOM 4517 C CA . PRO A 1 563 ? 43.834 14.110 -51.293 1.00 44.25 563 PRO A CA 1
ATOM 4518 C C . PRO A 1 563 ? 44.297 13.667 -52.684 1.00 44.25 563 PRO A C 1
ATOM 4520 O O . PRO A 1 563 ? 43.482 13.356 -53.555 1.00 44.25 563 PRO A O 1
ATOM 4523 N N . ASP A 1 564 ? 45.617 13.632 -52.866 1.00 45.03 564 ASP A N 1
ATOM 4524 C CA . ASP A 1 564 ? 46.292 13.148 -54.070 1.00 45.03 564 ASP A CA 1
ATOM 4525 C C . ASP A 1 564 ? 46.410 11.625 -53.982 1.00 45.03 564 ASP A C 1
ATOM 4527 O O . ASP A 1 564 ? 47.419 11.075 -53.544 1.00 45.03 564 ASP A O 1
ATOM 4531 N N . LYS A 1 565 ? 45.318 10.918 -54.267 1.00 41.84 565 LYS A N 1
ATOM 4532 C CA . LYS A 1 565 ? 45.374 9.465 -54.410 1.00 41.84 565 LYS A CA 1
ATOM 4533 C C . LYS A 1 565 ? 45.242 9.122 -55.882 1.00 41.84 565 LYS A C 1
ATOM 4535 O O . LYS A 1 565 ? 44.182 9.307 -56.465 1.00 41.84 565 LYS A O 1
ATOM 4540 N N . ASN A 1 566 ? 46.339 8.618 -56.444 1.00 35.91 566 ASN A N 1
ATOM 4541 C CA . ASN A 1 566 ? 46.362 7.904 -57.715 1.00 35.91 566 ASN A CA 1
ATOM 4542 C C . ASN A 1 566 ? 45.483 6.657 -57.586 1.00 35.91 566 ASN A C 1
ATOM 4544 O O . ASN A 1 566 ? 45.953 5.605 -57.154 1.00 35.91 566 ASN A O 1
ATOM 4548 N N . HIS A 1 567 ? 44.210 6.784 -57.923 1.00 33.69 567 HIS A N 1
ATOM 4549 C CA . HIS A 1 567 ? 43.352 5.656 -58.230 1.00 33.69 567 HIS A CA 1
ATOM 4550 C C . HIS A 1 567 ? 42.596 6.012 -59.507 1.00 33.69 567 HIS A C 1
ATOM 4552 O O . HIS A 1 567 ? 41.848 6.990 -59.527 1.00 33.69 567 HIS A O 1
ATOM 4558 N N . ASP A 1 568 ? 42.904 5.256 -60.561 1.00 30.25 568 ASP A N 1
ATOM 4559 C CA . ASP A 1 568 ? 42.138 5.192 -61.808 1.00 30.25 568 ASP A CA 1
ATOM 4560 C C . ASP A 1 568 ? 40.648 4.921 -61.550 1.00 30.25 568 ASP A C 1
ATOM 4562 O O . ASP A 1 568 ? 40.345 4.103 -60.643 1.00 30.25 568 ASP A O 1
#

Radius of gyration: 42.96 Å; chains: 1; bounding box: 76×68×160 Å

pLDDT: mean 72.68, std 17.62, range [27.3, 96.69]

Sequence (568 aa):
MLQPKKQIRTTSSTASGIRSDHKIPAIEHLKKLGDLSTIVNNHGHLPVYVKTTLELVPHKALDAYFESGKRGHKLLSAICFNAELDEVRYAIETLRLNRLPQVSTSSSDCHLCAVISALGANEPQPAVLQYLTKHGYKVSRKAFVMWSMTRGDRIFLWRLLEPLIKFGRNQLPPMSELLHYMTIDHIKVLQKFVRFDIGDIHFAACEGDISAVVEMSVSCPAVTWKRRHRLADIFELCEVSCYFRSRELFGQLRYFRKSLEFRPGARTDSKWTSYGKWRLFESSEDIDRLEKQMTAGDFVETTWQILLAGSRLKYSSDIICSNFFQSLHVNDLHELARMKYFVLDTAAYLKPRLCGRYGELKENFLSGFWQYCRDLIVEVAQPSVSILPGFYNCCGEYLPLQRPGQDLISEFADAVARMDIDRLFSDFIEIQQWRDECLFILALIVVNKPSRPAVWTVMKLLVGGASLLILPGKHVSTLSLLLRDPPRLPEYLRKELISRMCCQLDTSLWQLMGLDVDTSCFVVVRLRCLAAIVCRRALQDNLIDLSQQDVPASVVEVALGHPDKNHD

Foldseek 3Di:
DDDDDDDDDDDDDDDDPPDPPVAVVLVVVVVVVPQQLVVCLVVLARDPVNLVSLLSHDLVVLVVSCQVPVSLLSNLLSNLQRHDPVRNCCSCVVSVSLPDPADDCPDDCVSSQSLLSLLQHPDRDLSSNLVCLVSPRAQACVSLQSLLQDDDALVSSLSSVVSCCVRPVVRHDDLLSRVVSHDLSNLVNCVVPDQDDLVNLLSCLLQLVPSNNVSNVVSPPLPDLVSLQSNLLSLLSSQLNCCLPVLEDDLASVSLQVSCVSVPDDDDDDDPDDDDDDSLDNDVVSRVVQSVCVVVLNCLSVLVSSLVSCLVVPDDLLSSQVSSLSSSPCLALQSLLVSLVVLVVVLVPDDPVVNVSSVVSNVSNLVSSLVSLLVSLVPPPEDELVCQLSCLSNPVQPLVPDPSSLVSLVSVLVNLVRYPLVCVCVPPLPPQLSLQSNLLSLLSSCLRPNDPSSLVSNVVSVVSPHDQQDDPPDLATSVLSNLVDVVSDDPVSVVSSLLVCLAPPVPDPVRVVPNPHDCPSVVVSVVLSVLLCVVLVCVVVVVDDVVPVPDPPSSVVSNVSHDPDPDD

Secondary structure (DSSP, 8-state):
-------------------GGGHHHHHHHHHHT--HHHHHHHHSS--HHHHHHHHTS-HHHHHHHHHGGGHHHHHHHHHHHH--HHHHHIIIIIS-GGGSPPPP-SSTTGGG-HHHHHHHSSS--HHHHHHHHHTTPPP-HHHHHHHHH----HHHHHHHHHHHHHHHGGGPPPHHHHTTT--HHHHHHHTTT----HHHHHHHHHTT-HHHHHHHHHTS---SHHHHHHHHHHHHHHHHHHHHHH-SPPS--HHHHHHHHHS-----SS-S-S-----S-SSHHHHHHHHHHHHTT--HHHHHHHHHHHHHTT--HHHHHHHHHHHS----HHHHHHHHHHHHHHHHT--HHHHHHHHHHHHHHHHHHHHHHHHHHHH-SS--TTHHHHHHHHHTTTTTT-THHHHHHHHHHHHHHTS-TTTHHHHHTT-HHHHHHHHHHHHHHHHHS--HHHHHHHHHHHHTT---SPPTT-SS-HHHHHTTSGGGS-HHHHHHHHHHHHHHTTS-HHHHHSS---HHHHHHHHHHHHHHHHHHHHHHTT---TTSTTS-HHHHHHHHTS------

Organism: Varroa destructor (NCBI:txid109461)